Protein AF-0000000070184494 (afdb_homodimer)

InterPro domains:
  IPR000515 ABC transporter type 1, transmembrane domain MetI-like [PF00528] (103-299)
  IPR000515 ABC transporter type 1, transmembrane domain MetI-like [PS50928] (85-297)
  IPR000515 ABC transporter type 1, transmembrane domain MetI-like [cd06261] (85-291)
  IPR035906 MetI-like superfamily [G3DSA:1.10.3720.10] (65-303)
  IPR035906 MetI-like superfamily [SSF161098] (69-295)
  IPR051393 ABC transporter permease component [PTHR30193] (12-301)

Sequence (608 aa):
MATQTESQFSRYREEFSSFLTDTWIGYAFVFPAALLLAVVIGYPTLRGLYLAFFEVSLLSPNEMEFIGLQHFRALATDPIFKAALWHTVLLTALAVSFQYLLGLGLALALKEKVPGAGVFRSLSMVTWVMPIIVMVIIFRFMVQNGFGPVNIVLDSLGMETTYWFGEPGVAFPLIVVMHVWRNVPFYAISLLAAMNSIPKEQYEAARLDGAGPLERFRYITLPQISYVSMIMIVLHVTFTFKNFDIVYLATGGGPLGNTEVLATYVYKQAFQQYALGYGASIGVVMLILMLTFTIVYVKLEEVEMATQTESQFSRYREEFSSFLTDTWIGYAFVFPAALLLAVVIGYPTLRGLYLAFFEVSLLSPNEMEFIGLQHFRALATDPIFKAALWHTVLLTALAVSFQYLLGLGLALALKEKVPGAGVFRSLSMVTWVMPIIVMVIIFRFMVQNGFGPVNIVLDSLGMETTYWFGEPGVAFPLIVVMHVWRNVPFYAISLLAAMNSIPKEQYEAARLDGAGPLERFRYITLPQISYVSMIMIVLHVTFTFKNFDIVYLATGGGPLGNTEVLATYVYKQAFQQYALGYGASIGVVMLILMLTFTIVYVKLEEVE

Radius of gyration: 27.92 Å; Cα contacts (8 Å, |Δi|>4): 779; chains: 2; bounding box: 77×86×76 Å

Organism: NCBI:txid2841257

Nearest PDB structures (foldseek):
  4jbw-assembly1_F  TM=8.687E-01  e=1.317E-11  Escherichia coli K-12
  3puz-assembly1_F  TM=8.517E-01  e=1.317E-11  Escherichia coli K-12
  2r6g-assembly1_F  TM=8.495E-01  e=1.816E-11  Escherichia coli K-12
  3puy-assembly1_F  TM=8.297E-01  e=1.735E-11  Escherichia coli K-12
  4jbw-assembly2_H  TM=8.649E-01  e=6.273E-11  Escherichia coli K-12

Foldseek 3Di:
DVVVVVVVVVVVVCVVVCCCVVVVVVCVVVVVVVVVVCCVVVVVVVVLVVLLQWFAFPVHRVDTDGNGCVLVVVLVVDPLNVLQAVLLVVLLVLLLVLLQVLLQVLLVVVLVVDPCVVVLLVVLVVLQVDDLLRLLVVLQQLLDFPHHVVNVVCVVVVHDRHSQCADQPRVSVSLSVSSSSSCNSVSNVLLNVQQVVFDPVLVVVCVVVVDDPVRCCVPPRCVSSVVSSLVSSLVSSLCSSQDDPSLCSNHLCDDVNNNNHLNSVLCCCCPVVRRSNSSSSSVVVSVVVSVVSVVVSVVVVVVD/DVVVVVVVVVVVVCVVVCCCVVVVVVCVVVVVVVVVVCCVVVVVVVVLVVLLQWFAFPVHRVDTDGNGCVLVVVLVVDPLNVLQAVLLVVLLVLLLVLLQVLLQVLLVVVLVVDPCVVVLLVVLVVLQVDDLLRLLVLLQQLLDFPGRVVLVVCVVVVHDRHSQCADQPRVSVSLSVSSSSSCNSVSNVLLNVQQVVFDPVLVVVCVVVVHDPVRCCVPPRCVSSVVSSLVSSLVSSLCSSQDDRSLCSNHLCDDVNNNNHLNSVLCCCCPVVRRSNSSSSSVVVSVVVSVVSVVVSVVVVVVD

pLDDT: mean 81.3, std 15.76, range [38.75, 97.94]

Solvent-accessible surface area (backbone atoms only — not comparable to full-atom values): 30526 Å² total; per-residue (Å²): 120,71,74,62,53,57,57,51,51,52,49,49,47,52,51,45,47,46,43,44,53,54,44,42,50,49,39,58,60,34,42,56,51,47,50,49,45,46,46,63,56,47,45,52,56,53,49,34,58,54,38,22,29,24,50,30,29,68,86,42,68,83,55,65,41,84,53,54,63,51,45,59,57,49,47,76,70,30,67,66,52,52,49,10,47,49,42,27,51,50,46,25,52,50,24,44,51,50,17,47,53,52,4,51,54,48,16,57,43,46,66,71,69,43,91,54,53,66,57,48,54,53,51,33,50,47,46,60,60,43,38,62,70,48,53,42,54,30,53,56,52,33,34,29,57,85,63,1,63,61,23,46,55,32,41,73,70,68,37,88,50,52,46,40,52,68,33,78,80,44,26,45,56,51,53,34,46,51,54,24,61,42,43,18,45,55,41,13,52,55,51,33,53,43,53,68,68,51,62,65,64,59,55,52,54,38,44,74,73,65,47,48,73,69,50,44,38,63,70,48,49,50,65,68,32,42,64,61,49,48,52,53,50,54,54,45,40,55,51,50,50,42,49,38,61,66,47,45,74,63,42,62,17,24,44,95,53,66,38,20,24,53,42,49,48,30,44,44,29,33,72,70,66,26,32,33,8,53,16,28,34,52,40,46,52,50,40,51,53,48,48,52,50,51,53,53,49,50,53,58,52,71,69,102,124,69,74,63,53,57,56,51,51,52,50,48,47,51,50,43,47,47,43,44,53,52,42,42,51,49,39,58,59,34,42,57,51,48,51,48,47,46,47,63,55,46,45,54,54,53,49,32,59,53,38,22,29,24,50,31,29,67,89,43,68,82,54,66,41,83,51,55,62,50,46,60,55,49,48,76,69,30,66,65,53,52,49,10,47,49,42,28,52,50,45,26,53,51,23,46,49,50,18,48,54,52,4,49,54,48,17,57,43,45,65,71,70,41,90,51,53,67,57,48,55,53,50,33,50,48,46,59,61,41,37,62,69,48,53,42,52,30,52,57,52,33,34,27,57,85,64,2,62,58,22,48,54,32,41,73,68,67,37,88,51,51,45,38,53,69,33,76,80,44,28,45,56,51,53,34,45,52,54,24,63,41,42,19,45,55,40,13,52,54,50,33,54,43,54,68,68,50,63,66,64,60,55,51,54,37,45,72,72,65,48,49,70,68,51,44,38,63,71,50,49,50,64,68,31,42,64,62,48,49,51,52,48,52,52,44,39,56,50,50,50,41,48,38,62,66,45,46,72,64,43,63,18,25,42,96,51,67,38,22,24,52,41,50,49,30,45,44,30,31,73,70,64,25,32,33,9,53,18,28,31,52,38,46,52,52,38,50,54,48,49,52,51,50,51,53,50,50,53,57,48,70,70,98

Structure (mmCIF, N/CA/C/O backbone):
data_AF-0000000070184494-model_v1
#
loop_
_entity.id
_entity.type
_entity.pdbx_description
1 polymer 'ABC-type sugar transport system, permease component'
#
loop_
_atom_site.group_PDB
_atom_site.id
_atom_site.type_symbol
_atom_site.label_atom_id
_atom_site.label_alt_id
_atom_site.label_comp_id
_atom_site.label_asym_id
_atom_site.label_entity_id
_atom_site.label_seq_id
_atom_site.pdbx_PDB_ins_code
_atom_site.Cartn_x
_atom_site.Cartn_y
_atom_site.Cartn_z
_atom_site.occupancy
_atom_site.B_iso_or_equiv
_atom_site.auth_seq_id
_atom_site.auth_comp_id
_atom_site.auth_asym_id
_atom_site.auth_atom_id
_atom_site.pdbx_PDB_model_num
ATOM 1 N N . MET A 1 1 ? -35.156 40.188 42.156 1 40.22 1 MET A N 1
ATOM 2 C CA . MET A 1 1 ? -33.906 39.594 41.781 1 40.22 1 MET A CA 1
ATOM 3 C C . MET A 1 1 ? -34.031 38.062 41.719 1 40.22 1 MET A C 1
ATOM 5 O O . MET A 1 1 ? -33.219 37.375 41.094 1 40.22 1 MET A O 1
ATOM 9 N N . ALA A 1 2 ? -34.938 37.438 42.5 1 54.88 2 ALA A N 1
ATOM 10 C CA . ALA A 1 2 ? -35.156 36 42.594 1 54.88 2 ALA A CA 1
ATOM 11 C C . ALA A 1 2 ? -35.906 35.469 41.375 1 54.88 2 ALA A C 1
ATOM 13 O O . ALA A 1 2 ? -35.688 34.312 40.969 1 54.88 2 ALA A O 1
ATOM 14 N N . THR A 1 3 ? -36.75 36.25 40.781 1 54.03 3 THR A N 1
ATOM 15 C CA . THR A 1 3 ? -37.594 35.781 39.656 1 54.03 3 THR A CA 1
ATOM 16 C C . THR A 1 3 ? -36.75 35.656 38.375 1 54.03 3 THR A C 1
ATOM 18 O O . THR A 1 3 ? -37.125 34.906 37.469 1 54.03 3 THR A O 1
ATOM 21 N N . GLN A 1 4 ? -35.594 36.406 38.25 1 52.88 4 GLN A N 1
ATOM 22 C CA . GLN A 1 4 ? -34.75 36.312 37.062 1 52.88 4 GLN A CA 1
ATOM 23 C C . GLN A 1 4 ? -33.875 35.062 37.094 1 52.88 4 GLN A C 1
ATOM 25 O O . GLN A 1 4 ? -33.469 34.562 36.031 1 52.88 4 GLN A O 1
ATOM 30 N N . THR A 1 5 ? -33.656 34.5 38.25 1 54.78 5 THR A N 1
ATOM 31 C CA . THR A 1 5 ? -32.781 33.312 38.375 1 54.78 5 THR A CA 1
ATOM 32 C C . THR A 1 5 ? -33.5 32.062 37.906 1 54.78 5 THR A C 1
ATOM 34 O O . THR A 1 5 ? -32.875 31.188 37.281 1 54.78 5 THR A O 1
ATOM 37 N N . GLU A 1 6 ? -34.844 31.984 38.188 1 55.19 6 GLU A N 1
ATOM 38 C CA . GLU A 1 6 ? -35.531 30.766 37.781 1 55.19 6 GLU A CA 1
ATOM 39 C C . GLU A 1 6 ? -35.625 30.672 36.25 1 55.19 6 GLU A C 1
ATOM 41 O O . GLU A 1 6 ? -35.562 29.562 35.719 1 55.19 6 GLU A O 1
ATOM 46 N N . SER A 1 7 ? -35.719 31.859 35.562 1 57.09 7 SER A N 1
ATOM 47 C CA . SER A 1 7 ? -35.875 31.844 34.125 1 57.09 7 SER A CA 1
ATOM 48 C C . SER A 1 7 ? -34.562 31.469 33.438 1 57.09 7 SER A C 1
ATOM 50 O O . SER A 1 7 ? -34.562 30.812 32.375 1 57.09 7 SER A O 1
ATOM 52 N N . GLN A 1 8 ? -33.438 31.734 34.094 1 53.62 8 GLN A N 1
ATOM 53 C CA . GLN A 1 8 ? -32.188 31.391 33.469 1 53.62 8 GLN A CA 1
ATOM 54 C C . GLN A 1 8 ? -31.891 29.891 33.594 1 53.62 8 GLN A C 1
ATOM 56 O O . GLN A 1 8 ? -31.375 29.281 32.656 1 53.62 8 GLN A O 1
ATOM 61 N N . PHE A 1 9 ? -32.344 29.297 34.75 1 52.34 9 PHE A N 1
ATOM 62 C CA . PHE A 1 9 ? -32.094 27.875 34.938 1 52.34 9 PHE A CA 1
ATOM 63 C C . PHE A 1 9 ? -33 27.062 34 1 52.34 9 PHE A C 1
ATOM 65 O O . PHE A 1 9 ? -32.562 26.016 33.469 1 52.34 9 PHE A O 1
ATOM 72 N N . SER A 1 10 ? -34.25 27.531 33.781 1 55.38 10 SER A N 1
ATOM 73 C CA . SER A 1 10 ? -35.125 26.812 32.844 1 55.38 10 SER A CA 1
ATOM 74 C C . SER A 1 10 ? -34.594 26.922 31.406 1 55.38 10 SER A C 1
ATOM 76 O O . SER A 1 10 ? -34.688 25.969 30.625 1 55.38 10 SER A O 1
ATOM 78 N N . ARG A 1 11 ? -33.938 28.078 31.031 1 54.72 11 ARG A N 1
ATOM 79 C CA . ARG A 1 11 ? -33.344 28.203 29.719 1 54.72 11 ARG A CA 1
ATOM 80 C C . ARG A 1 11 ? -32.125 27.297 29.594 1 54.72 11 ARG A C 1
ATOM 82 O O . ARG A 1 11 ? -31.906 26.641 28.562 1 54.72 11 ARG A O 1
ATOM 89 N N . TYR A 1 12 ? -31.344 27.125 30.688 1 52.62 12 TYR A N 1
ATOM 90 C CA . TYR A 1 12 ? -30.203 26.219 30.641 1 52.62 12 TYR A CA 1
ATOM 91 C C . TYR A 1 12 ? -30.656 24.766 30.578 1 52.62 12 TYR A C 1
ATOM 93 O O . TYR A 1 12 ? -30.047 23.953 29.875 1 52.62 12 TYR A O 1
ATOM 101 N N . ARG A 1 13 ? -31.766 24.406 31.297 1 51.47 13 ARG A N 1
ATOM 102 C CA . ARG A 1 13 ? -32.281 23.047 31.219 1 51.47 13 ARG A CA 1
ATOM 103 C C . ARG A 1 13 ? -32.844 22.766 29.828 1 51.47 13 ARG A C 1
ATOM 105 O O . ARG A 1 13 ? -32.656 21.672 29.281 1 51.47 13 ARG A O 1
ATOM 112 N N . GLU A 1 14 ? -33.656 23.672 29.266 1 54.47 14 GLU A N 1
ATOM 113 C CA . GLU A 1 14 ? -34.156 23.438 27.906 1 54.47 14 GLU A CA 1
ATOM 114 C C . GLU A 1 14 ? -33.031 23.438 26.891 1 54.47 14 GLU A C 1
ATOM 116 O O . GLU A 1 14 ? -33.062 22.656 25.938 1 54.47 14 GLU A O 1
ATOM 121 N N . GLU A 1 15 ? -32 24.297 27.094 1 49.75 15 GLU A N 1
ATOM 122 C CA . GLU A 1 15 ? -30.828 24.25 26.219 1 49.75 15 GLU A CA 1
ATOM 123 C C . GLU A 1 15 ? -30.047 22.953 26.422 1 49.75 15 GLU A C 1
ATOM 125 O O . GLU A 1 15 ? -29.578 22.359 25.453 1 49.75 15 GLU A O 1
ATOM 130 N N . PHE A 1 16 ? -30.016 22.562 27.703 1 46.38 16 PHE A N 1
ATOM 131 C CA . PHE A 1 16 ? -29.344 21.297 27.969 1 46.38 16 PHE A CA 1
ATOM 132 C C . PHE A 1 16 ? -30.188 20.125 27.469 1 46.38 16 PHE A C 1
ATOM 134 O O . PHE A 1 16 ? -29.656 19.188 26.875 1 46.38 16 PHE A O 1
ATOM 141 N N . SER A 1 17 ? -31.453 20.094 27.766 1 49.16 17 SER A N 1
ATOM 142 C CA . SER A 1 17 ? -32.312 19.031 27.234 1 49.16 17 SER A CA 1
ATOM 143 C C . SER A 1 17 ? -32.375 19.078 25.719 1 49.16 17 SER A C 1
ATOM 145 O O . SER A 1 17 ? -32.375 18.031 25.047 1 49.16 17 SER A O 1
ATOM 147 N N . SER A 1 18 ? -32.469 20.266 25.125 1 49.16 18 SER A N 1
ATOM 148 C CA . SER A 1 18 ? -32.375 20.344 23.656 1 49.16 18 SER A CA 1
ATOM 149 C C . SER A 1 18 ? -31 19.938 23.156 1 49.16 18 SER A C 1
ATOM 151 O O . SER A 1 18 ? -30.891 19.312 22.094 1 49.16 18 SER A O 1
ATOM 153 N N . PHE A 1 19 ? -30.016 20.312 23.938 1 43.75 19 PHE A N 1
ATOM 154 C CA . PHE A 1 19 ? -28.672 19.812 23.609 1 43.75 19 PHE A CA 1
ATOM 155 C C . PHE A 1 19 ? -28.609 18.297 23.766 1 43.75 19 PHE A C 1
ATOM 157 O O . PHE A 1 19 ? -28.016 17.609 22.938 1 43.75 19 PHE A O 1
ATOM 164 N N . LEU A 1 20 ? -29.094 17.797 24.859 1 43.75 20 LEU A N 1
ATOM 165 C CA . LEU A 1 20 ? -29.141 16.344 25.062 1 43.75 20 LEU A CA 1
ATOM 166 C C . LEU A 1 20 ? -30.078 15.695 24.047 1 43.75 20 LEU A C 1
ATOM 168 O O . LEU A 1 20 ? -29.781 14.609 23.547 1 43.75 20 LEU A O 1
ATOM 172 N N . THR A 1 21 ? -31.297 16.078 23.938 1 46.22 21 THR A N 1
ATOM 173 C CA . THR A 1 21 ? -32.188 15.562 22.906 1 46.22 21 THR A CA 1
ATOM 174 C C . THR A 1 21 ? -31.609 15.805 21.516 1 46.22 21 THR A C 1
ATOM 176 O O . THR A 1 21 ? -31.75 14.969 20.625 1 46.22 21 THR A O 1
ATOM 179 N N . ASP A 1 22 ? -31.172 16.906 21.203 1 45.16 22 ASP A N 1
ATOM 180 C CA . ASP A 1 22 ? -30.438 17.141 19.953 1 45.16 22 ASP A CA 1
ATOM 181 C C . ASP A 1 22 ? -29.156 16.328 19.891 1 45.16 22 ASP A C 1
ATOM 183 O O . ASP A 1 22 ? -28.781 15.828 18.828 1 45.16 22 ASP A O 1
ATOM 187 N N . THR A 1 23 ? -28.422 16.25 20.938 1 44.12 23 THR A N 1
ATOM 188 C CA . THR A 1 23 ? -27.203 15.461 21.031 1 44.12 23 THR A CA 1
ATOM 189 C C . THR A 1 23 ? -27.516 13.969 21.078 1 44.12 23 THR A C 1
ATOM 191 O O . THR A 1 23 ? -26.828 13.156 20.469 1 44.12 23 THR A O 1
ATOM 194 N N . TRP A 1 24 ? -28.438 13.531 21.906 1 43.12 24 TRP A N 1
ATOM 195 C CA . TRP A 1 24 ? -28.812 12.125 21.969 1 43.12 24 TRP A CA 1
ATOM 196 C C . TRP A 1 24 ? -29.391 11.656 20.641 1 43.12 24 TRP A C 1
ATOM 198 O O . TRP A 1 24 ? -29.219 10.5 20.25 1 43.12 24 TRP A O 1
ATOM 208 N N . ILE A 1 25 ? -30.281 12.391 20.047 1 46.28 25 ILE A N 1
ATOM 209 C CA . ILE A 1 25 ? -30.75 12.039 18.719 1 46.28 25 ILE A CA 1
ATOM 210 C C . ILE A 1 25 ? -29.562 11.938 17.766 1 46.28 25 ILE A C 1
ATOM 212 O O . ILE A 1 25 ? -29.5 11.031 16.938 1 46.28 25 ILE A O 1
ATOM 216 N N . GLY A 1 26 ? -28.688 12.859 17.891 1 47.81 26 GLY A N 1
ATOM 217 C CA . GLY A 1 26 ? -27.438 12.734 17.156 1 47.81 26 GLY A CA 1
ATOM 218 C C . GLY A 1 26 ? -26.656 11.484 17.516 1 47.81 26 GLY A C 1
ATOM 219 O O . GLY A 1 26 ? -26.156 10.781 16.641 1 47.81 26 GLY A O 1
ATOM 220 N N . TYR A 1 27 ? -26.656 11.242 18.859 1 50.47 27 TYR A N 1
ATOM 221 C CA . TYR A 1 27 ? -26.031 10.016 19.312 1 50.47 27 TYR A CA 1
ATOM 222 C C . TYR A 1 27 ? -26.828 8.789 18.875 1 50.47 27 TYR A C 1
ATOM 224 O O . TYR A 1 27 ? -26.25 7.754 18.531 1 50.47 27 TYR A O 1
ATOM 232 N N . ALA A 1 28 ? -28.094 8.852 19.047 1 52.31 28 ALA A N 1
ATOM 233 C CA . ALA A 1 28 ? -28.938 7.727 18.672 1 52.31 28 ALA A CA 1
ATOM 234 C C . ALA A 1 28 ? -28.781 7.395 17.188 1 52.31 28 ALA A C 1
ATOM 236 O O . ALA A 1 28 ? -28.875 6.23 16.797 1 52.31 28 ALA A O 1
ATOM 237 N N . PHE A 1 29 ? -28.688 8.398 16.391 1 51.44 29 PHE A N 1
ATOM 238 C CA . PHE A 1 29 ? -28.5 8.141 14.961 1 51.44 29 PHE A CA 1
ATOM 239 C C . PHE A 1 29 ? -27.078 7.707 14.664 1 51.44 29 PHE A C 1
ATOM 241 O O . PHE A 1 29 ? -26.844 6.855 13.805 1 51.44 29 PHE A O 1
ATOM 248 N N . VAL A 1 30 ? -26.219 8.297 15.477 1 55.16 30 VAL A N 1
ATOM 249 C CA . VAL A 1 30 ? -24.812 8.031 15.156 1 55.16 30 VAL A CA 1
ATOM 250 C C . VAL A 1 30 ? -24.375 6.719 15.797 1 55.16 30 VAL A C 1
ATOM 252 O O . VAL A 1 30 ? -23.594 5.965 15.211 1 55.16 30 VAL A O 1
ATOM 255 N N . PHE A 1 31 ? -25.047 6.324 16.969 1 58.84 31 PHE A N 1
ATOM 256 C CA . PHE A 1 31 ? -24.609 5.148 17.719 1 58.84 31 PHE A CA 1
ATOM 257 C C . PHE A 1 31 ? -24.875 3.877 16.922 1 58.84 31 PHE A C 1
ATOM 259 O O . PHE A 1 31 ? -23.984 3.027 16.781 1 58.84 31 PHE A O 1
ATOM 266 N N . PRO A 1 32 ? -26.078 3.725 16.422 1 58.03 32 PRO A N 1
ATOM 267 C CA . PRO A 1 32 ? -26.281 2.5 15.641 1 58.03 32 PRO A CA 1
ATOM 268 C C . PRO A 1 32 ? -25.328 2.379 14.469 1 58.03 32 PRO A C 1
ATOM 270 O O . PRO A 1 32 ? -24.844 1.282 14.164 1 58.03 32 PRO A O 1
ATOM 273 N N . ALA A 1 33 ? -25.125 3.553 13.953 1 57.5 33 ALA A N 1
ATOM 274 C CA . ALA A 1 33 ? -24.203 3.525 12.812 1 57.5 33 ALA A CA 1
ATOM 275 C C . ALA A 1 33 ? -22.781 3.199 13.258 1 57.5 33 ALA A C 1
ATOM 277 O O . ALA A 1 33 ? -22.078 2.41 12.617 1 57.5 33 ALA A O 1
ATOM 278 N N . ALA A 1 34 ? -22.5 3.805 14.367 1 61.5 34 ALA A N 1
ATOM 279 C CA . ALA A 1 34 ? -21.172 3.543 14.898 1 61.5 34 ALA A CA 1
ATOM 280 C C . ALA A 1 34 ? -21.016 2.09 15.336 1 61.5 34 ALA A C 1
ATOM 282 O O . ALA A 1 34 ? -19.984 1.466 15.102 1 61.5 34 ALA A O 1
ATOM 283 N N . LEU A 1 35 ? -21.984 1.584 16.016 1 63.94 35 LEU A N 1
ATOM 284 C CA . LEU A 1 35 ? -21.969 0.189 16.438 1 63.94 35 LEU A CA 1
ATOM 285 C C . LEU A 1 35 ? -21.906 -0.749 15.234 1 63.94 35 LEU A C 1
ATOM 287 O O . LEU A 1 35 ? -21.172 -1.733 15.242 1 63.94 35 LEU A O 1
ATOM 291 N N . LEU A 1 36 ? -22.672 -0.418 14.273 1 61.44 36 LEU A N 1
ATOM 292 C CA . LEU A 1 36 ? -22.688 -1.239 13.07 1 61.44 36 LEU A CA 1
ATOM 293 C C . LEU A 1 36 ? -21.312 -1.232 12.398 1 61.44 36 LEU A C 1
ATOM 295 O O . LEU A 1 36 ? -20.812 -2.281 11.984 1 61.44 36 LEU A O 1
ATOM 299 N N . LEU A 1 37 ? -20.875 -0.064 12.508 1 61.53 37 LEU A N 1
ATOM 300 C CA . LEU A 1 37 ? -19.578 0.04 11.867 1 61.53 37 LEU A CA 1
ATOM 301 C C . LEU A 1 37 ? -18.516 -0.693 12.672 1 61.53 37 LEU A C 1
ATOM 303 O O . LEU A 1 37 ? -17.641 -1.36 12.109 1 61.53 37 LEU A O 1
ATOM 307 N N . ALA A 1 38 ? -18.656 -0.549 14.008 1 65.12 38 ALA A N 1
ATOM 308 C CA . ALA A 1 38 ? -17.719 -1.247 14.891 1 65.12 38 ALA A CA 1
ATOM 309 C C . ALA A 1 38 ? -17.828 -2.76 14.703 1 65.12 38 ALA A C 1
ATOM 311 O O . ALA A 1 38 ? -16.812 -3.459 14.695 1 65.12 38 ALA A O 1
ATOM 312 N N . VAL A 1 39 ? -19.016 -3.15 14.562 1 66.38 39 VAL A N 1
ATOM 313 C CA . VAL A 1 39 ? -19.234 -4.582 14.398 1 66.38 39 VAL A CA 1
ATOM 314 C C . VAL A 1 39 ? -18.719 -5.031 13.031 1 66.38 39 VAL A C 1
ATOM 316 O O . VAL A 1 39 ? -18.031 -6.055 12.922 1 66.38 39 VAL A O 1
ATOM 319 N N . VAL A 1 40 ? -18.969 -4.176 12.141 1 65.19 40 VAL A N 1
ATOM 320 C CA . VAL A 1 40 ? -18.578 -4.531 10.781 1 65.19 40 VAL A CA 1
ATOM 321 C C . VAL A 1 40 ? -17.047 -4.512 10.664 1 65.19 40 VAL A C 1
ATOM 323 O O . VAL A 1 40 ? -16.469 -5.344 9.961 1 65.19 40 VAL A O 1
ATOM 326 N N . ILE A 1 41 ? -16.5 -3.664 11.414 1 66.56 41 ILE A N 1
ATOM 327 C CA . ILE A 1 41 ? -15.047 -3.547 11.367 1 66.56 41 ILE A CA 1
ATOM 328 C C . ILE A 1 41 ? -14.422 -4.574 12.305 1 66.56 41 ILE A C 1
ATOM 330 O O . ILE A 1 41 ? -13.477 -5.273 11.93 1 66.56 41 ILE A O 1
ATOM 334 N N . GLY A 1 42 ? -14.992 -4.746 13.508 1 73.94 42 GLY A N 1
ATOM 335 C CA . GLY A 1 42 ? -14.422 -5.578 14.562 1 73.94 42 GLY A CA 1
ATOM 336 C C . GLY A 1 42 ? -14.656 -7.062 14.336 1 73.94 42 GLY A C 1
ATOM 337 O O . GLY A 1 42 ? -13.781 -7.879 14.617 1 73.94 42 GLY A O 1
ATOM 338 N N . TYR A 1 43 ? -15.664 -7.359 13.719 1 75.88 43 TYR A N 1
ATOM 339 C CA . TYR A 1 43 ? -16.078 -8.758 13.617 1 75.88 43 TYR A CA 1
ATOM 340 C C . TYR A 1 43 ? -15.117 -9.547 12.734 1 75.88 43 TYR A C 1
ATOM 342 O O . TYR A 1 43 ? -14.609 -10.594 13.141 1 75.88 43 TYR A O 1
ATOM 350 N N . PRO A 1 44 ? -14.828 -9.062 11.562 1 75 44 PRO A N 1
ATOM 351 C CA . PRO A 1 44 ? -13.883 -9.828 10.742 1 75 44 PRO A CA 1
ATOM 352 C C . PRO A 1 44 ? -12.523 -10.008 11.422 1 75 44 PRO A C 1
ATOM 354 O O . PRO A 1 44 ? -11.914 -11.07 11.312 1 75 44 PRO A O 1
ATOM 357 N N . THR A 1 45 ? -12.172 -8.992 12.109 1 76.25 45 THR A N 1
ATOM 358 C CA . THR A 1 45 ? -10.883 -9.055 12.781 1 76.25 45 THR A CA 1
ATOM 359 C C . THR A 1 45 ? -10.883 -10.133 13.859 1 76.25 45 THR A C 1
ATOM 361 O O . THR A 1 45 ? -9.961 -10.945 13.938 1 76.25 45 THR A O 1
ATOM 364 N N . LEU A 1 46 ? -11.906 -10.141 14.648 1 78.06 46 LEU A N 1
ATOM 365 C CA . LEU A 1 46 ? -12.008 -11.109 15.742 1 78.06 46 LEU A CA 1
ATOM 366 C C . LEU A 1 46 ? -12.156 -12.523 15.195 1 78.06 46 LEU A C 1
ATOM 368 O O . LEU A 1 46 ? -11.633 -13.477 15.789 1 78.06 46 LEU A O 1
ATOM 372 N N . ARG A 1 47 ? -12.773 -12.633 14.109 1 76.62 47 ARG A N 1
ATOM 373 C CA . ARG A 1 47 ? -12.945 -13.945 13.492 1 76.62 47 ARG A CA 1
ATOM 374 C C . ARG A 1 47 ? -11.617 -14.477 12.961 1 76.62 47 ARG A C 1
ATOM 376 O O . ARG A 1 47 ? -11.359 -15.68 13.008 1 76.62 47 ARG A O 1
ATOM 383 N N . GLY A 1 48 ? -10.922 -13.562 12.398 1 77.12 48 GLY A N 1
ATOM 384 C CA . GLY A 1 48 ? -9.602 -13.961 11.953 1 77.12 48 GLY A CA 1
ATOM 385 C C . GLY A 1 48 ? -8.727 -14.477 13.086 1 77.12 48 GLY A C 1
ATOM 386 O O . GLY A 1 48 ? -8.039 -15.492 12.938 1 77.12 48 GLY A O 1
ATOM 387 N N . LEU A 1 49 ? -8.797 -13.828 14.219 1 83.06 49 LEU A N 1
ATOM 388 C CA . LEU A 1 49 ? -8.07 -14.273 15.406 1 83.06 49 LEU A CA 1
ATOM 389 C C . LEU A 1 49 ? -8.586 -15.625 15.883 1 83.06 49 LEU A C 1
ATOM 391 O O . LEU A 1 49 ? -7.801 -16.469 16.312 1 83.06 49 LEU A O 1
ATOM 395 N N . TYR A 1 50 ? -9.852 -15.75 15.711 1 85.62 50 TYR A N 1
ATOM 396 C CA . TYR A 1 50 ? -10.523 -16.969 16.125 1 85.62 50 TYR A CA 1
ATOM 397 C C . TYR A 1 50 ? -10.039 -18.172 15.312 1 85.62 50 TYR A C 1
ATOM 399 O O . TYR A 1 50 ? -9.812 -19.25 15.867 1 85.62 50 TYR A O 1
ATOM 407 N N . LEU A 1 51 ? -9.758 -18.031 14.086 1 87.69 51 LEU A N 1
ATOM 408 C CA . LEU A 1 51 ? -9.352 -19.094 13.172 1 87.69 51 LEU A CA 1
ATOM 409 C C . LEU A 1 51 ? -7.988 -19.656 13.555 1 87.69 51 LEU A C 1
ATOM 411 O O . LEU A 1 51 ? -7.695 -20.828 13.297 1 87.69 51 LEU A O 1
ATOM 415 N N . ALA A 1 52 ? -7.168 -18.828 14.164 1 92.19 52 ALA A N 1
ATOM 416 C CA . ALA A 1 52 ? -5.809 -19.219 14.531 1 92.19 52 ALA A CA 1
ATOM 417 C C . ALA A 1 52 ? -5.812 -20.328 15.57 1 92.19 52 ALA A C 1
ATOM 419 O O . ALA A 1 52 ? -4.809 -21.016 15.75 1 92.19 52 ALA A O 1
ATOM 420 N N . PHE A 1 53 ? -6.93 -20.547 16.219 1 94 53 PHE A N 1
ATOM 421 C CA . PHE A 1 53 ? -7.012 -21.531 17.297 1 94 53 PHE A CA 1
ATOM 422 C C . PHE A 1 53 ? -7.719 -22.797 16.828 1 94 53 PHE A C 1
ATOM 424 O O . PHE A 1 53 ? -7.961 -23.703 17.625 1 94 53 PHE A O 1
ATOM 431 N N . PHE A 1 54 ? -8.023 -22.844 15.562 1 92.5 54 PHE A N 1
ATOM 432 C CA . PHE A 1 54 ? -8.75 -23.984 15.008 1 92.5 54 PHE A CA 1
ATOM 433 C C . PHE A 1 54 ? -7.949 -24.656 13.898 1 92.5 54 PHE A C 1
ATOM 435 O O . PHE A 1 54 ? -7.215 -23.984 13.164 1 92.5 54 PHE A O 1
ATOM 442 N N . GLU A 1 55 ? -8.055 -25.938 13.898 1 93.31 55 GLU A N 1
ATOM 443 C CA . GLU A 1 55 ? -7.645 -26.656 12.695 1 93.31 55 GLU A CA 1
ATOM 444 C C . GLU A 1 55 ? -8.75 -26.641 11.648 1 93.31 55 GLU A C 1
ATOM 446 O O . GLU A 1 55 ? -9.82 -27.219 11.852 1 93.31 55 GLU A O 1
ATOM 451 N N . VAL A 1 56 ? -8.484 -25.875 10.617 1 87.69 56 VAL A N 1
ATOM 452 C CA . VAL A 1 56 ? -9.477 -25.719 9.562 1 87.69 56 VAL A CA 1
ATOM 453 C C . VAL A 1 56 ? -8.773 -25.578 8.211 1 87.69 56 VAL A C 1
ATOM 455 O O . VAL A 1 56 ? -7.738 -24.922 8.102 1 87.69 56 VAL A O 1
ATOM 458 N N . SER A 1 57 ? -9.328 -26.344 7.281 1 85.81 57 SER A N 1
ATOM 459 C CA . SER A 1 57 ? -8.836 -26.297 5.91 1 85.81 57 SER A CA 1
ATOM 460 C C . SER A 1 57 ? -9.797 -25.547 4.996 1 85.81 57 SER A C 1
ATOM 462 O O . SER A 1 57 ? -11.016 -25.594 5.199 1 85.81 57 SER A O 1
ATOM 464 N N . LEU A 1 58 ? -9.258 -24.859 4.082 1 79.5 58 LEU A N 1
ATOM 465 C CA . LEU A 1 58 ? -10.078 -24.141 3.1 1 79.5 58 LEU A CA 1
ATOM 466 C C . LEU A 1 58 ? -10.883 -25.125 2.258 1 79.5 58 LEU A C 1
ATOM 468 O O . LEU A 1 58 ? -11.945 -24.781 1.732 1 79.5 58 LEU A O 1
ATOM 472 N N . LEU A 1 59 ? -10.375 -26.312 2.146 1 79.12 59 LEU A N 1
ATOM 473 C CA . LEU A 1 59 ? -11.031 -27.344 1.347 1 79.12 59 LEU A CA 1
ATOM 474 C C . LEU A 1 59 ? -12.18 -27.969 2.117 1 79.12 59 LEU A C 1
ATOM 476 O O . LEU A 1 59 ? -13.078 -28.562 1.521 1 79.12 59 LEU A O 1
ATOM 480 N N . SER A 1 60 ? -12.07 -27.953 3.43 1 80.81 60 SER A N 1
ATOM 481 C CA . SER A 1 60 ? -13.109 -28.5 4.301 1 80.81 60 SER A CA 1
ATOM 482 C C . SER A 1 60 ? -13.438 -27.516 5.434 1 80.81 60 SER A C 1
ATOM 484 O O . SER A 1 60 ? -13.234 -27.844 6.605 1 80.81 60 SER A O 1
ATOM 486 N N . PRO A 1 61 ? -14.086 -26.438 5.086 1 75.5 61 PRO A N 1
ATOM 487 C CA . PRO A 1 61 ? -14.312 -25.391 6.074 1 75.5 61 PRO A CA 1
ATOM 488 C C . PRO A 1 61 ? -15.297 -25.797 7.164 1 75.5 61 PRO A C 1
ATOM 490 O O . PRO A 1 61 ? -15.328 -25.188 8.242 1 75.5 61 PRO A O 1
ATOM 493 N N . ASN A 1 62 ? -15.938 -26.812 6.887 1 76.38 62 ASN A N 1
ATOM 494 C CA . ASN A 1 62 ? -16.938 -27.266 7.844 1 76.38 62 ASN A CA 1
ATOM 495 C C . ASN A 1 62 ? -16.328 -28.125 8.945 1 76.38 62 ASN A C 1
ATOM 497 O O . ASN A 1 62 ? -16.938 -28.344 9.984 1 76.38 62 ASN A O 1
ATOM 501 N N . GLU A 1 63 ? -15.172 -28.562 8.648 1 82.81 63 GLU A N 1
ATOM 502 C CA . GLU A 1 63 ? -14.484 -29.375 9.648 1 82.81 63 GLU A CA 1
ATOM 503 C C . GLU A 1 63 ? -13.516 -28.516 10.469 1 82.81 63 GLU A C 1
ATOM 505 O O . GLU A 1 63 ? -12.344 -28.391 10.117 1 82.81 63 GLU A O 1
ATOM 510 N N . MET A 1 64 ? -14.125 -27.953 11.492 1 87.5 64 MET A N 1
ATOM 511 C CA . MET A 1 64 ? -13.328 -27.094 12.367 1 87.5 64 MET A CA 1
ATOM 512 C C . MET A 1 64 ? -13.148 -27.734 13.734 1 87.5 64 MET A C 1
ATOM 514 O O . MET A 1 64 ? -14.117 -28.234 14.32 1 87.5 64 MET A O 1
ATOM 518 N N . GLU A 1 65 ? -11.875 -27.891 14.164 1 92.38 65 GLU A N 1
ATOM 519 C CA . GLU A 1 65 ? -11.555 -28.453 15.477 1 92.38 65 GLU A CA 1
ATOM 520 C C . GLU A 1 65 ? -10.727 -27.469 16.297 1 92.38 65 GLU A C 1
ATOM 522 O O . GLU A 1 65 ? -9.727 -26.938 15.82 1 92.38 65 GLU A O 1
ATOM 527 N N . PHE A 1 66 ? -11.242 -27.219 17.484 1 94.12 66 PHE A N 1
ATOM 528 C CA . PHE A 1 66 ? -10.484 -26.344 18.375 1 94.12 66 PHE A CA 1
ATOM 529 C C . PHE A 1 66 ? -9.227 -27.047 18.875 1 94.12 66 PHE A C 1
ATOM 531 O O . PHE A 1 66 ? -9.305 -28.094 19.5 1 94.12 66 PHE A O 1
ATOM 538 N N . ILE A 1 67 ? -8.078 -26.438 18.625 1 95.69 67 ILE A N 1
ATOM 539 C CA . ILE A 1 67 ? -6.82 -27.094 19 1 95.69 67 ILE A CA 1
ATOM 540 C C . ILE A 1 67 ? -6.02 -26.172 19.922 1 95.69 67 ILE A C 1
ATOM 542 O O . ILE A 1 67 ? -4.836 -26.422 20.156 1 95.69 67 ILE A O 1
ATOM 546 N N . GLY A 1 68 ? -6.637 -25.109 20.297 1 94.69 68 GLY A N 1
ATOM 547 C CA . GLY A 1 68 ? -5.984 -24.203 21.234 1 94.69 68 GLY A CA 1
ATOM 548 C C . GLY A 1 68 ? -4.742 -23.547 20.656 1 94.69 68 GLY A C 1
ATOM 549 O O . GLY A 1 68 ? -4.797 -22.922 19.594 1 94.69 68 GLY A O 1
ATOM 550 N N . LEU A 1 69 ? -3.607 -23.859 21.375 1 95.19 69 LEU A N 1
ATOM 551 C CA . LEU A 1 69 ? -2.389 -23.156 21.016 1 95.19 69 LEU A CA 1
ATOM 552 C C . LEU A 1 69 ? -1.464 -24.047 20.188 1 95.19 69 LEU A C 1
ATOM 554 O O . LEU A 1 69 ? -0.277 -23.75 20.047 1 95.19 69 LEU A O 1
ATOM 558 N N . GLN A 1 70 ? -1.955 -25.031 19.562 1 95.94 70 GLN A N 1
ATOM 559 C CA . GLN A 1 70 ? -1.144 -26 18.844 1 95.94 70 GLN A CA 1
ATOM 560 C C . GLN A 1 70 ? -0.458 -25.359 17.641 1 95.94 70 GLN A C 1
ATOM 562 O O . GLN A 1 70 ? 0.695 -25.672 17.328 1 95.94 70 GLN A O 1
ATOM 567 N N . HIS A 1 71 ? -1.188 -24.5 16.938 1 96.38 71 HIS A N 1
ATOM 568 C CA . HIS A 1 71 ? -0.581 -23.812 15.805 1 96.38 71 HIS A CA 1
ATOM 569 C C . HIS A 1 71 ? 0.612 -22.969 16.234 1 96.38 71 HIS A C 1
ATOM 571 O O . HIS A 1 71 ? 1.635 -22.938 15.547 1 96.38 71 HIS A O 1
ATOM 577 N N . PHE A 1 72 ? 0.522 -22.391 17.375 1 96.06 72 PHE A N 1
ATOM 578 C CA . PHE A 1 72 ? 1.581 -21.516 17.859 1 96.06 72 PHE A CA 1
ATOM 579 C C . PHE A 1 72 ? 2.779 -22.328 18.328 1 96.06 72 PHE A C 1
ATOM 581 O O . PHE A 1 72 ? 3.926 -21.906 18.172 1 96.06 72 PHE A O 1
ATOM 588 N N . ARG A 1 73 ? 2.506 -23.453 18.859 1 95.94 73 ARG A N 1
ATOM 589 C CA . ARG A 1 73 ? 3.59 -24.359 19.203 1 95.94 73 ARG A CA 1
ATOM 590 C C . ARG A 1 73 ? 4.309 -24.859 17.953 1 95.94 73 ARG A C 1
ATOM 592 O O . ARG A 1 73 ? 5.535 -24.969 17.938 1 95.94 73 ARG A O 1
ATOM 599 N N . ALA A 1 74 ? 3.553 -25.141 16.953 1 96.12 74 ALA A N 1
ATOM 600 C CA . ALA A 1 74 ? 4.117 -25.594 15.688 1 96.12 74 ALA A CA 1
ATOM 601 C C . ALA A 1 74 ? 4.965 -24.5 15.047 1 96.12 74 ALA A C 1
ATOM 603 O O . ALA A 1 74 ? 6.008 -24.781 14.453 1 96.12 74 ALA A O 1
ATOM 604 N N . LEU A 1 75 ? 4.488 -23.297 15.156 1 96.44 75 LEU A N 1
ATOM 605 C CA . LEU A 1 75 ? 5.227 -22.172 14.602 1 96.44 75 LEU A CA 1
ATOM 606 C C . LEU A 1 75 ? 6.602 -22.047 15.25 1 96.44 75 LEU A C 1
ATOM 608 O O . LEU A 1 75 ? 7.586 -21.75 14.57 1 96.44 75 LEU A O 1
ATOM 612 N N . ALA A 1 76 ? 6.68 -22.312 16.562 1 95.38 76 ALA A N 1
ATOM 613 C CA . ALA A 1 76 ? 7.918 -22.156 17.328 1 95.38 76 ALA A CA 1
ATOM 614 C C . ALA A 1 76 ? 8.992 -23.109 16.828 1 95.38 76 ALA A C 1
ATOM 616 O O . ALA A 1 76 ? 10.188 -22.828 16.938 1 95.38 76 ALA A O 1
ATOM 617 N N . THR A 1 77 ? 8.617 -24.188 16.188 1 95 77 THR A N 1
ATOM 618 C CA . THR A 1 77 ? 9.578 -25.188 15.758 1 95 77 THR A CA 1
ATOM 619 C C . THR A 1 77 ? 9.648 -25.25 14.234 1 95 77 THR A C 1
ATOM 621 O O . THR A 1 77 ? 10.398 -26.047 13.672 1 95 77 THR A O 1
ATOM 624 N N . ASP A 1 78 ? 8.898 -24.469 13.547 1 96.88 78 ASP A N 1
ATOM 625 C CA . ASP A 1 78 ? 8.867 -24.453 12.086 1 96.88 78 ASP A CA 1
ATOM 626 C C . ASP A 1 78 ? 10.039 -23.656 11.523 1 96.88 78 ASP A C 1
ATOM 628 O O . ASP A 1 78 ? 10.078 -22.438 11.633 1 96.88 78 ASP A O 1
ATOM 632 N N . PRO A 1 79 ? 10.977 -24.391 10.914 1 96.44 79 PRO A N 1
ATOM 633 C CA . PRO A 1 79 ? 12.164 -23.703 10.398 1 96.44 79 PRO A CA 1
ATOM 634 C C . PRO A 1 79 ? 11.82 -22.703 9.297 1 96.44 79 PRO A C 1
ATOM 636 O O . PRO A 1 79 ? 12.5 -21.688 9.148 1 96.44 79 PRO A O 1
ATOM 639 N N . ILE A 1 80 ? 10.766 -22.969 8.57 1 96.44 80 ILE A N 1
ATOM 640 C CA . ILE A 1 80 ? 10.383 -22.062 7.492 1 96.44 80 ILE A CA 1
ATOM 641 C C . ILE A 1 80 ? 9.805 -20.781 8.078 1 96.44 80 ILE A C 1
ATOM 643 O O . ILE A 1 80 ? 10.094 -19.688 7.586 1 96.44 80 ILE A O 1
ATOM 647 N N . PHE A 1 81 ? 9.008 -20.984 9.188 1 97.5 81 PHE A N 1
ATOM 648 C CA . PHE A 1 81 ? 8.461 -19.812 9.859 1 97.5 81 PHE A CA 1
ATOM 649 C C . PHE A 1 81 ? 9.578 -18.938 10.414 1 97.5 81 PHE A C 1
ATOM 651 O O . PHE A 1 81 ? 9.555 -17.703 10.25 1 97.5 81 PHE A O 1
ATOM 658 N N . LYS A 1 82 ? 10.523 -19.516 10.984 1 97.44 82 LYS A N 1
ATOM 659 C CA . LYS A 1 82 ? 11.625 -18.781 11.586 1 97.44 82 LYS A CA 1
ATOM 660 C C . LYS A 1 82 ? 12.438 -18.047 10.523 1 97.44 82 LYS A C 1
ATOM 662 O O . LYS A 1 82 ? 12.828 -16.891 10.727 1 97.44 82 LYS A O 1
ATOM 667 N N . ALA A 1 83 ? 12.68 -18.719 9.422 1 96.75 83 ALA A N 1
ATOM 668 C CA . ALA A 1 83 ? 13.398 -18.094 8.312 1 96.75 83 ALA A CA 1
ATOM 669 C C . ALA A 1 83 ? 12.594 -16.922 7.734 1 96.75 83 ALA A C 1
ATOM 671 O O . ALA A 1 83 ? 13.148 -15.852 7.473 1 96.75 83 ALA A O 1
ATOM 672 N N . ALA A 1 84 ? 11.281 -17.125 7.523 1 97.81 84 ALA A N 1
ATOM 673 C CA . ALA A 1 84 ? 10.414 -16.078 6.988 1 97.81 84 ALA A CA 1
ATOM 674 C C . ALA A 1 84 ? 10.359 -14.875 7.922 1 97.81 84 ALA A C 1
ATOM 676 O O . ALA A 1 84 ? 10.352 -13.727 7.469 1 97.81 84 ALA A O 1
ATOM 677 N N . LEU A 1 85 ? 10.289 -15.172 9.234 1 97.5 85 LEU A N 1
ATOM 678 C CA . LEU A 1 85 ? 10.297 -14.102 10.234 1 97.5 85 LEU A CA 1
ATOM 679 C C . LEU A 1 85 ? 11.602 -13.305 10.164 1 97.5 85 LEU A C 1
ATOM 681 O O . LEU A 1 85 ? 11.578 -12.078 10.164 1 97.5 85 LEU A O 1
ATOM 685 N N . TRP A 1 86 ? 12.664 -13.977 10.094 1 97.06 86 TRP A N 1
ATOM 686 C CA . TRP A 1 86 ? 13.969 -13.336 10.008 1 97.06 86 TRP A CA 1
ATOM 687 C C . TRP A 1 86 ? 14.07 -12.484 8.75 1 97.06 86 TRP A C 1
ATOM 689 O O . TRP A 1 86 ? 14.523 -11.336 8.797 1 97.06 86 TRP A O 1
ATOM 699 N N . HIS A 1 87 ? 13.688 -13.055 7.609 1 97.44 87 HIS A N 1
ATOM 700 C CA . HIS A 1 87 ? 13.727 -12.32 6.355 1 97.44 87 HIS A CA 1
ATOM 701 C C . HIS A 1 87 ? 12.844 -11.078 6.422 1 97.44 87 HIS A C 1
ATOM 703 O O . HIS A 1 87 ? 13.195 -10.023 5.883 1 97.44 87 HIS A O 1
ATOM 709 N N . THR A 1 88 ? 11.68 -11.219 7.051 1 97.94 88 THR A N 1
ATOM 710 C CA . THR A 1 88 ? 10.758 -10.086 7.168 1 97.94 88 THR A CA 1
ATOM 711 C C . THR A 1 88 ? 11.383 -8.961 7.988 1 97.94 88 THR A C 1
ATOM 713 O O . THR A 1 88 ? 11.359 -7.801 7.578 1 97.94 88 THR A O 1
ATOM 716 N N . VAL A 1 89 ? 11.961 -9.344 9.117 1 97.19 89 VAL A N 1
ATOM 717 C CA . VAL A 1 89 ? 12.562 -8.359 10.008 1 97.19 89 VAL A CA 1
ATOM 718 C C . VAL A 1 89 ? 13.773 -7.719 9.328 1 97.19 89 VAL A C 1
ATOM 720 O O . VAL A 1 89 ? 13.945 -6.5 9.367 1 97.19 89 VAL A O 1
ATOM 723 N N . LEU A 1 90 ? 14.578 -8.508 8.734 1 97.5 90 LEU A N 1
ATOM 724 C CA . LEU A 1 90 ? 15.781 -8.016 8.062 1 97.5 90 LEU A CA 1
ATOM 725 C C . LEU A 1 90 ? 15.422 -7.105 6.895 1 97.5 90 LEU A C 1
ATOM 727 O O . LEU A 1 90 ? 16.016 -6.039 6.73 1 97.5 90 LEU A O 1
ATOM 731 N N . LEU A 1 91 ? 14.516 -7.551 6.082 1 97.75 91 LEU A N 1
ATOM 732 C CA . LEU A 1 91 ? 14.047 -6.746 4.957 1 97.75 91 LEU A CA 1
ATOM 733 C C . LEU A 1 91 ? 13.547 -5.387 5.434 1 97.75 91 LEU A C 1
ATOM 735 O O . LEU A 1 91 ? 13.914 -4.352 4.875 1 97.75 91 LEU A O 1
ATOM 739 N N . THR A 1 92 ? 12.719 -5.445 6.414 1 97.88 92 THR A N 1
ATOM 740 C CA . THR A 1 92 ? 12.133 -4.219 6.941 1 97.88 92 THR A CA 1
ATOM 741 C C . THR A 1 92 ? 13.211 -3.293 7.492 1 97.88 92 THR A C 1
ATOM 743 O O . THR A 1 92 ? 13.234 -2.1 7.18 1 97.88 92 THR A O 1
ATOM 746 N N . ALA A 1 93 ? 14.109 -3.836 8.273 1 97.31 93 ALA A N 1
ATOM 747 C CA . ALA A 1 93 ? 15.172 -3.039 8.883 1 97.31 93 ALA A CA 1
ATOM 748 C C . ALA A 1 93 ? 16.062 -2.41 7.82 1 97.31 93 ALA A C 1
ATOM 750 O O . ALA A 1 93 ? 16.359 -1.217 7.879 1 97.31 93 ALA A O 1
ATOM 751 N N . LEU A 1 94 ? 16.484 -3.195 6.879 1 97.19 94 LEU A N 1
ATOM 752 C CA . LEU A 1 94 ? 17.391 -2.705 5.844 1 97.19 94 LEU A CA 1
ATOM 753 C C . LEU A 1 94 ? 16.688 -1.703 4.938 1 97.19 94 LEU A C 1
ATOM 755 O O . LEU A 1 94 ? 17.203 -0.62 4.672 1 97.19 94 LEU A O 1
ATOM 759 N N . ALA A 1 95 ? 15.516 -2.08 4.441 1 97.19 95 ALA A N 1
ATOM 760 C CA . ALA A 1 95 ? 14.789 -1.222 3.51 1 97.19 95 ALA A CA 1
ATOM 761 C C . ALA A 1 95 ? 14.477 0.132 4.141 1 97.19 95 ALA A C 1
ATOM 763 O O . ALA A 1 95 ? 14.758 1.178 3.553 1 97.19 95 ALA A O 1
ATOM 764 N N . VAL A 1 96 ? 13.93 0.113 5.32 1 97 96 VAL A N 1
ATOM 765 C CA . VAL A 1 96 ? 13.5 1.348 5.969 1 97 96 VAL A CA 1
ATOM 766 C C . VAL A 1 96 ? 14.719 2.197 6.32 1 97 96 VAL A C 1
ATOM 768 O O . VAL A 1 96 ? 14.703 3.418 6.148 1 97 96 VAL A O 1
ATOM 771 N N . SER A 1 97 ? 15.797 1.568 6.816 1 97.25 97 SER A N 1
ATOM 772 C CA . SER A 1 97 ? 17.016 2.305 7.145 1 97.25 97 SER A CA 1
ATOM 773 C C . SER A 1 97 ? 17.594 2.984 5.914 1 97.25 97 SER A C 1
ATOM 775 O O . SER A 1 97 ? 17.938 4.172 5.953 1 97.25 97 SER A O 1
ATOM 777 N N . PHE A 1 98 ? 17.703 2.246 4.852 1 94.5 98 PHE A N 1
ATOM 778 C CA . PHE A 1 98 ? 18.266 2.812 3.631 1 94.5 98 PHE A CA 1
ATOM 779 C C . PHE A 1 98 ? 17.359 3.885 3.059 1 94.5 98 PHE A C 1
ATOM 781 O O . PHE A 1 98 ? 17.828 4.898 2.537 1 94.5 98 PHE A O 1
ATOM 788 N N . GLN A 1 99 ? 16.062 3.658 3.07 1 94.19 99 GLN A N 1
ATOM 789 C CA . GLN A 1 99 ? 15.117 4.66 2.6 1 94.19 99 GLN A CA 1
ATOM 790 C C . GLN A 1 99 ? 15.266 5.965 3.377 1 94.19 99 GLN A C 1
ATOM 792 O O . GLN A 1 99 ? 15.273 7.047 2.787 1 94.19 99 GLN A O 1
ATOM 797 N N . TYR A 1 100 ? 15.359 5.797 4.672 1 95.12 100 TYR A N 1
ATOM 798 C CA . TYR A 1 100 ? 15.469 6.988 5.508 1 95.12 100 TYR A CA 1
ATOM 799 C C . TYR A 1 100 ? 16.781 7.719 5.242 1 95.12 100 TYR A C 1
ATOM 801 O O . TYR A 1 100 ? 16.781 8.938 5.039 1 95.12 100 TYR A O 1
ATOM 809 N N . LEU A 1 101 ? 17.891 6.98 5.246 1 94.06 101 LEU A N 1
ATOM 810 C CA . LEU A 1 101 ? 19.203 7.582 5.09 1 94.06 101 LEU A CA 1
ATOM 811 C C . LEU A 1 101 ? 19.344 8.227 3.717 1 94.06 101 LEU A C 1
ATOM 813 O O . LEU A 1 101 ? 19.828 9.359 3.605 1 94.06 101 LEU A O 1
ATOM 817 N N . LEU A 1 102 ? 18.953 7.547 2.717 1 88.19 102 LEU A N 1
ATOM 818 C CA . LEU A 1 102 ? 19.047 8.094 1.369 1 88.19 102 LEU A CA 1
ATOM 819 C C . LEU A 1 102 ? 18.047 9.234 1.169 1 88.19 102 LEU A C 1
ATOM 821 O O . LEU A 1 102 ? 18.344 10.219 0.489 1 88.19 102 LEU A O 1
ATOM 825 N N . GLY A 1 103 ? 16.828 9.031 1.715 1 89.75 103 GLY A N 1
ATOM 826 C CA . GLY A 1 103 ? 15.867 10.109 1.667 1 89.75 103 GLY A CA 1
ATOM 827 C C . GLY A 1 103 ? 16.344 11.375 2.363 1 89.75 103 GLY A C 1
ATOM 828 O O . GLY A 1 103 ? 16.156 12.477 1.851 1 89.75 103 GLY A O 1
ATOM 829 N N . LEU A 1 104 ? 16.922 11.18 3.518 1 91.38 104 LEU A N 1
ATOM 830 C CA . LEU A 1 104 ? 17.469 12.297 4.266 1 91.38 104 LEU A CA 1
ATOM 831 C C . LEU A 1 104 ? 18.594 12.969 3.479 1 91.38 104 LEU A C 1
ATOM 833 O O . LEU A 1 104 ? 18.656 14.203 3.4 1 91.38 104 LEU A O 1
ATOM 837 N N . GLY A 1 105 ? 19.5 12.164 2.975 1 86.19 105 GLY A N 1
ATOM 838 C CA . GLY A 1 105 ? 20.562 12.711 2.143 1 86.19 105 GLY A CA 1
ATOM 839 C C . GLY A 1 105 ? 20.047 13.516 0.964 1 86.19 105 GLY A C 1
ATOM 840 O O . GLY A 1 105 ? 20.547 14.602 0.676 1 86.19 105 GLY A O 1
ATOM 841 N N . LEU A 1 106 ? 19.047 13.023 0.37 1 83.69 106 LEU A N 1
ATOM 842 C CA . LEU A 1 106 ? 18.469 13.703 -0.782 1 83.69 106 LEU A CA 1
ATOM 843 C C . LEU A 1 106 ? 17.766 14.984 -0.355 1 83.69 106 LEU A C 1
ATOM 845 O O . LEU A 1 106 ? 17.844 16 -1.053 1 83.69 106 LEU A O 1
ATOM 849 N N . ALA A 1 107 ? 17.062 14.883 0.693 1 87.31 107 ALA A N 1
ATOM 850 C CA . ALA A 1 107 ? 16.391 16.078 1.211 1 87.31 107 ALA A CA 1
ATOM 851 C C . ALA A 1 107 ? 17.391 17.188 1.513 1 87.31 107 ALA A C 1
ATOM 853 O O . ALA A 1 107 ? 17.156 18.344 1.187 1 87.31 107 ALA A O 1
ATOM 854 N N . LEU A 1 108 ? 18.469 16.859 2.107 1 85 108 LEU A N 1
ATOM 855 C CA . LEU A 1 108 ? 19.516 17.828 2.451 1 85 108 LEU A CA 1
ATOM 856 C C . LEU A 1 108 ? 20.125 18.438 1.195 1 85 108 LEU A C 1
ATOM 858 O O . LEU A 1 108 ? 20.406 19.641 1.155 1 85 108 LEU A O 1
ATOM 862 N N . ALA A 1 109 ? 20.297 17.609 0.225 1 79.56 109 ALA A N 1
ATOM 863 C CA . ALA A 1 109 ? 20.844 18.109 -1.035 1 79.56 109 ALA A CA 1
ATOM 864 C C . ALA A 1 109 ? 19.891 19.062 -1.721 1 79.56 109 ALA A C 1
ATOM 866 O O . ALA A 1 109 ? 20.312 20.078 -2.301 1 79.56 109 ALA A O 1
ATOM 867 N N . LEU A 1 110 ? 18.672 18.812 -1.672 1 79.25 110 LEU A N 1
ATOM 868 C CA . LEU A 1 110 ? 17.656 19.625 -2.338 1 79.25 110 LEU A CA 1
ATOM 869 C C . LEU A 1 110 ? 17.438 20.922 -1.589 1 79.25 110 LEU A C 1
ATOM 871 O O . LEU A 1 110 ? 17.047 21.938 -2.188 1 79.25 110 LEU A O 1
ATOM 875 N N . LYS A 1 111 ? 17.578 20.828 -0.346 1 80.12 111 LYS A N 1
ATOM 876 C CA . LYS A 1 111 ? 17.406 22.031 0.47 1 80.12 111 LYS A CA 1
ATOM 877 C C . LYS A 1 111 ? 18.391 23.109 0.066 1 80.12 111 LYS A C 1
ATOM 879 O O . LYS A 1 111 ? 18.094 24.312 0.157 1 80.12 111 LYS A O 1
ATOM 884 N N . GLU A 1 112 ? 19.547 22.766 -0.271 1 71.19 112 GLU A N 1
ATOM 885 C CA . GLU A 1 112 ? 20.594 23.719 -0.635 1 71.19 112 GLU A CA 1
ATOM 886 C C . GLU A 1 112 ? 20.328 24.328 -2.012 1 71.19 112 GLU A C 1
ATOM 888 O O . GLU A 1 112 ? 21.234 24.891 -2.625 1 71.19 112 GLU A O 1
ATOM 893 N N . LYS A 1 113 ? 18.953 24.516 -2.416 1 63.5 113 LYS A N 1
ATOM 894 C CA . LYS A 1 113 ? 18.484 25.188 -3.627 1 63.5 113 LYS A CA 1
ATOM 895 C C . LYS A 1 113 ? 19.172 24.625 -4.867 1 63.5 113 LYS A C 1
ATOM 897 O O . LYS A 1 113 ? 19.609 25.375 -5.738 1 63.5 113 LYS A O 1
ATOM 902 N N . VAL A 1 114 ? 19.469 23.359 -4.852 1 58.91 114 VAL A N 1
ATOM 903 C CA . VAL A 1 114 ? 20.125 22.766 -6.008 1 58.91 114 VAL A CA 1
ATOM 904 C C . VAL A 1 114 ? 19.203 22.797 -7.219 1 58.91 114 VAL A C 1
ATOM 906 O O . VAL A 1 114 ? 17.984 22.672 -7.074 1 58.91 114 VAL A O 1
ATOM 909 N N . PRO A 1 115 ? 19.688 23.328 -8.344 1 60.19 115 PRO A N 1
ATOM 910 C CA . PRO A 1 115 ? 18.969 23.234 -9.609 1 60.19 115 PRO A CA 1
ATOM 911 C C . PRO A 1 115 ? 18.5 21.812 -9.922 1 60.19 115 PRO A C 1
ATOM 913 O O . PRO A 1 115 ? 19.234 20.844 -9.664 1 60.19 115 PRO A O 1
ATOM 916 N N . GLY A 1 116 ? 17.109 21.484 -9.992 1 62.31 116 GLY A N 1
ATOM 917 C CA . GLY A 1 116 ? 16.609 20.156 -10.336 1 62.31 116 GLY A CA 1
ATOM 918 C C . GLY A 1 116 ? 15.555 19.656 -9.367 1 62.31 116 GLY A C 1
ATOM 919 O O . GLY A 1 116 ? 15.039 18.547 -9.531 1 62.31 116 GLY A O 1
ATOM 920 N N . ALA A 1 117 ? 15.359 20.516 -8.328 1 66.19 117 ALA A N 1
ATOM 921 C CA . ALA A 1 117 ? 14.344 20.125 -7.348 1 66.19 117 ALA A CA 1
ATOM 922 C C . ALA A 1 117 ? 13.016 19.828 -8.023 1 66.19 117 ALA A C 1
ATOM 924 O O . ALA A 1 117 ? 12.305 18.906 -7.617 1 66.19 117 ALA A O 1
ATOM 925 N N . GLY A 1 118 ? 12.836 20.547 -9.055 1 68.19 118 GLY A N 1
ATOM 926 C CA . GLY A 1 118 ? 11.609 20.312 -9.797 1 68.19 118 GLY A CA 1
ATOM 927 C C . GLY A 1 118 ? 11.578 18.969 -10.5 1 68.19 118 GLY A C 1
ATOM 928 O O . GLY A 1 118 ? 10.57 18.266 -10.461 1 68.19 118 GLY A O 1
ATOM 929 N N . VAL A 1 119 ? 12.695 18.672 -11.07 1 68.31 119 VAL A N 1
ATOM 930 C CA . VAL A 1 119 ? 12.797 17.391 -11.773 1 68.31 119 VAL A CA 1
ATOM 931 C C . VAL A 1 119 ? 12.68 16.25 -10.773 1 68.31 119 VAL A C 1
ATOM 933 O O . VAL A 1 119 ? 12.016 15.242 -11.047 1 68.31 119 VAL A O 1
ATOM 936 N N . PHE A 1 120 ? 13.203 16.406 -9.664 1 68.12 120 PHE A N 1
ATOM 937 C CA . PHE A 1 120 ? 13.156 15.375 -8.641 1 68.12 120 PHE A CA 1
ATOM 938 C C . PHE A 1 120 ? 11.734 15.18 -8.133 1 68.12 120 PHE A C 1
ATOM 940 O O . PHE A 1 120 ? 11.281 14.047 -7.945 1 68.12 120 PHE A O 1
ATOM 947 N N . ARG A 1 121 ? 11.125 16.25 -7.902 1 69.75 121 ARG A N 1
ATOM 948 C CA . ARG A 1 121 ? 9.742 16.156 -7.461 1 69.75 121 ARG A CA 1
ATOM 949 C C . ARG A 1 121 ? 8.891 15.398 -8.477 1 69.75 121 ARG A C 1
ATOM 951 O O . ARG A 1 121 ? 8.062 14.57 -8.102 1 69.75 121 ARG A O 1
ATOM 958 N N . SER A 1 122 ? 9.172 15.68 -9.695 1 71.5 122 SER A N 1
ATOM 959 C CA . SER A 1 122 ? 8.422 15 -10.75 1 71.5 122 SER A CA 1
ATOM 960 C C . SER A 1 122 ? 8.75 13.516 -10.797 1 71.5 122 SER A C 1
ATOM 962 O O . SER A 1 122 ? 7.852 12.68 -10.953 1 71.5 122 SER A O 1
ATOM 964 N N . LEU A 1 123 ? 10.016 13.195 -10.633 1 71.81 123 LEU A N 1
ATOM 965 C CA . LEU A 1 123 ? 10.453 11.805 -10.648 1 71.81 123 LEU A CA 1
ATOM 966 C C . LEU A 1 123 ? 9.898 11.047 -9.445 1 71.81 123 LEU A C 1
ATOM 968 O O . LEU A 1 123 ? 9.547 9.875 -9.562 1 71.81 123 LEU A O 1
ATOM 972 N N . SER A 1 124 ? 9.859 11.797 -8.359 1 71.94 124 SER A N 1
ATOM 973 C CA . SER A 1 124 ? 9.312 11.188 -7.148 1 71.94 124 SER A CA 1
ATOM 974 C C . SER A 1 124 ? 7.852 10.797 -7.336 1 71.94 124 SER A C 1
ATOM 976 O O . SER A 1 124 ? 7.422 9.734 -6.871 1 71.94 124 SER A O 1
ATOM 978 N N . MET A 1 125 ? 7.195 11.586 -8.047 1 73.12 125 MET A N 1
ATOM 979 C CA . MET A 1 125 ? 5.785 11.312 -8.305 1 73.12 125 MET A CA 1
ATOM 980 C C . MET A 1 125 ? 5.621 10.078 -9.18 1 73.12 125 MET A C 1
ATOM 982 O O . MET A 1 125 ? 4.711 9.273 -8.969 1 73.12 125 MET A O 1
ATOM 986 N N . VAL A 1 126 ? 6.578 9.883 -9.992 1 77.69 126 VAL A N 1
ATOM 987 C CA . VAL A 1 126 ? 6.484 8.773 -10.93 1 77.69 126 VAL A CA 1
ATOM 988 C C . VAL A 1 126 ? 6.715 7.453 -10.203 1 77.69 126 VAL A C 1
ATOM 990 O O . VAL A 1 126 ? 5.973 6.488 -10.398 1 77.69 126 VAL A O 1
ATOM 993 N N . THR A 1 127 ? 7.703 7.344 -9.344 1 79.25 127 THR A N 1
ATOM 994 C CA . THR A 1 127 ? 8.039 6.094 -8.672 1 79.25 127 THR A CA 1
ATOM 995 C C . THR A 1 127 ? 6.914 5.656 -7.742 1 79.25 127 THR A C 1
ATOM 997 O O . THR A 1 127 ? 6.602 4.469 -7.652 1 79.25 127 THR A O 1
ATOM 1000 N N . TRP A 1 128 ? 6.336 6.68 -7.156 1 78.06 128 TRP A N 1
ATOM 1001 C CA . TRP A 1 128 ? 5.305 6.348 -6.176 1 78.06 128 TRP A CA 1
ATOM 1002 C C . TRP A 1 128 ? 4 5.977 -6.871 1 78.06 128 TRP A C 1
ATOM 1004 O O . TRP A 1 128 ? 3.24 5.141 -6.371 1 78.06 128 TRP A O 1
ATOM 1014 N N . VAL A 1 129 ? 3.787 6.566 -8.023 1 81.62 129 VAL A N 1
ATOM 1015 C CA . VAL A 1 129 ? 2.533 6.348 -8.734 1 81.62 129 VAL A CA 1
ATOM 1016 C C . VAL A 1 129 ? 2.621 5.055 -9.547 1 81.62 129 VAL A C 1
ATOM 1018 O O . VAL A 1 129 ? 1.597 4.5 -9.945 1 81.62 129 VAL A O 1
ATOM 1021 N N . MET A 1 130 ? 3.777 4.586 -9.758 1 87.31 130 MET A N 1
ATOM 1022 C CA . MET A 1 130 ? 3.98 3.369 -10.531 1 87.31 130 MET A CA 1
ATOM 1023 C C . MET A 1 130 ? 3.434 2.154 -9.789 1 87.31 130 MET A C 1
ATOM 1025 O O . MET A 1 130 ? 3.736 1.95 -8.617 1 87.31 130 MET A O 1
ATOM 1029 N N . PRO A 1 131 ? 2.572 1.359 -10.531 1 90 131 PRO A N 1
ATOM 1030 C CA . PRO A 1 131 ? 2.111 0.117 -9.906 1 90 131 PRO A CA 1
ATOM 1031 C C . PRO A 1 131 ? 3.258 -0.838 -9.578 1 90 131 PRO A C 1
ATOM 1033 O O . PRO A 1 131 ? 4.223 -0.936 -10.344 1 90 131 PRO A O 1
ATOM 1036 N N . ILE A 1 132 ? 3.141 -1.502 -8.492 1 92.06 132 ILE A N 1
ATOM 1037 C CA . ILE A 1 132 ? 4.188 -2.408 -8.031 1 92.06 132 ILE A CA 1
ATOM 1038 C C . ILE A 1 132 ? 4.438 -3.484 -9.086 1 92.06 132 ILE A C 1
ATOM 1040 O O . ILE A 1 132 ? 5.586 -3.854 -9.352 1 92.06 132 ILE A O 1
ATOM 1044 N N . ILE A 1 133 ? 3.363 -3.967 -9.68 1 91.69 133 ILE A N 1
ATOM 1045 C CA . ILE A 1 133 ? 3.504 -5.02 -10.68 1 91.69 133 ILE A CA 1
ATOM 1046 C C . ILE A 1 133 ? 4.375 -4.523 -11.836 1 91.69 133 ILE A C 1
ATOM 1048 O O . ILE A 1 133 ? 5.188 -5.273 -12.375 1 91.69 133 ILE A O 1
ATOM 1052 N N . VAL A 1 134 ? 4.195 -3.285 -12.172 1 88.19 134 VAL A N 1
ATOM 1053 C CA . VAL A 1 134 ? 4.98 -2.697 -13.258 1 88.19 134 VAL A CA 1
ATOM 1054 C C . VAL A 1 134 ? 6.438 -2.561 -12.82 1 88.19 134 VAL A C 1
ATOM 1056 O O . VAL A 1 134 ? 7.352 -2.893 -13.578 1 88.19 134 VAL A O 1
ATOM 1059 N N . MET A 1 135 ? 6.609 -2.123 -11.648 1 89.62 135 MET A N 1
ATOM 1060 C CA . MET A 1 135 ? 7.961 -2.004 -11.102 1 89.62 135 MET A CA 1
ATOM 1061 C C . MET A 1 135 ? 8.68 -3.35 -11.133 1 89.62 135 MET A C 1
ATOM 1063 O O . MET A 1 135 ? 9.836 -3.432 -11.547 1 89.62 135 MET A O 1
ATOM 1067 N N . VAL A 1 136 ? 7.992 -4.395 -10.734 1 89.88 136 VAL A N 1
ATOM 1068 C CA . VAL A 1 136 ? 8.617 -5.711 -10.641 1 89.88 136 VAL A CA 1
ATOM 1069 C C . VAL A 1 136 ? 8.969 -6.219 -12.031 1 89.88 136 VAL A C 1
ATOM 1071 O O . VAL A 1 136 ? 10.031 -6.816 -12.234 1 89.88 136 VAL A O 1
ATOM 1074 N N . ILE A 1 137 ? 8.125 -5.992 -12.992 1 85.81 137 ILE A N 1
ATOM 1075 C CA . ILE A 1 137 ? 8.391 -6.371 -14.375 1 85.81 137 ILE A CA 1
ATOM 1076 C C . ILE A 1 137 ? 9.672 -5.695 -14.859 1 85.81 137 ILE A C 1
ATOM 1078 O O . ILE A 1 137 ? 10.531 -6.344 -15.469 1 85.81 137 ILE A O 1
ATOM 1082 N N . ILE A 1 138 ? 9.805 -4.488 -14.57 1 83.5 138 ILE A N 1
ATOM 1083 C CA . ILE A 1 138 ? 10.953 -3.705 -15 1 83.5 138 ILE A CA 1
ATOM 1084 C C . ILE A 1 138 ? 12.227 -4.27 -14.375 1 83.5 138 ILE A C 1
ATOM 1086 O O . ILE A 1 138 ? 13.211 -4.523 -15.078 1 83.5 138 ILE A O 1
ATOM 1090 N N . PHE A 1 139 ? 12.219 -4.543 -13.133 1 85.25 139 PHE A N 1
ATOM 1091 C CA . PHE A 1 139 ? 13.398 -5.031 -12.438 1 85.25 139 PHE A CA 1
ATOM 1092 C C . PHE A 1 139 ? 13.734 -6.453 -12.875 1 85.25 139 PHE A C 1
ATOM 1094 O O . PHE A 1 139 ? 14.914 -6.805 -13.008 1 85.25 139 PHE A O 1
ATOM 1101 N N . ARG A 1 140 ? 12.719 -7.238 -13.055 1 83.12 140 ARG A N 1
ATOM 1102 C CA . ARG A 1 140 ? 12.961 -8.602 -13.516 1 83.12 140 ARG A CA 1
ATOM 1103 C C . ARG A 1 140 ? 13.602 -8.602 -14.898 1 83.12 140 ARG A C 1
ATOM 1105 O O . ARG A 1 140 ? 14.445 -9.453 -15.203 1 83.12 140 ARG A O 1
ATOM 1112 N N . PHE A 1 141 ? 13.164 -7.688 -15.68 1 78.62 141 PHE A N 1
ATOM 1113 C CA . PHE A 1 141 ? 13.742 -7.59 -17.016 1 78.62 141 PHE A CA 1
ATOM 1114 C C . PHE A 1 141 ? 15.18 -7.074 -16.953 1 78.62 141 PHE A C 1
ATOM 1116 O O . PHE A 1 141 ? 16.047 -7.562 -17.672 1 78.62 141 PHE A O 1
ATOM 1123 N N . MET A 1 142 ? 15.422 -6.16 -16.109 1 77.56 142 MET A N 1
ATOM 1124 C CA . MET A 1 142 ? 16.734 -5.52 -16.016 1 77.56 142 MET A CA 1
ATOM 1125 C C . MET A 1 142 ? 17.781 -6.5 -15.508 1 77.56 142 MET A C 1
ATOM 1127 O O . MET A 1 142 ? 18.969 -6.355 -15.82 1 77.56 142 MET A O 1
ATOM 1131 N N . VAL A 1 143 ? 17.375 -7.488 -14.852 1 75.31 143 VAL A N 1
ATOM 1132 C CA . VAL A 1 143 ? 18.359 -8.367 -14.242 1 75.31 143 VAL A CA 1
ATOM 1133 C C . VAL A 1 143 ? 18.469 -9.656 -15.055 1 75.31 143 VAL A C 1
ATOM 1135 O O . VAL A 1 143 ? 19.125 -10.609 -14.625 1 75.31 143 VAL A O 1
ATOM 1138 N N . GLN A 1 144 ? 17.781 -9.633 -16.094 1 73.25 144 GLN A N 1
ATOM 1139 C CA . GLN A 1 144 ? 17.906 -10.797 -16.969 1 73.25 144 GLN A CA 1
ATOM 1140 C C . GLN A 1 144 ? 19.312 -10.898 -17.547 1 73.25 144 GLN A C 1
ATOM 1142 O O . GLN A 1 144 ? 19.984 -9.883 -17.75 1 73.25 144 GLN A O 1
ATOM 1147 N N . ASN A 1 145 ? 19.688 -12.086 -17.688 1 63.09 145 ASN A N 1
ATOM 1148 C CA . ASN A 1 145 ? 21.016 -12.344 -18.266 1 63.09 145 ASN A CA 1
ATOM 1149 C C . ASN A 1 145 ? 21.156 -11.703 -19.641 1 63.09 145 ASN A C 1
ATOM 1151 O O . ASN A 1 145 ? 20.281 -11.844 -20.484 1 63.09 145 ASN A O 1
ATOM 1155 N N . GLY A 1 146 ? 22.25 -10.938 -19.797 1 59.41 146 GLY A N 1
ATOM 1156 C CA . GLY A 1 146 ? 22.609 -10.414 -21.094 1 59.41 146 GLY A CA 1
ATOM 1157 C C . GLY A 1 146 ? 21.906 -9.117 -21.438 1 59.41 146 GLY A C 1
ATOM 1158 O O . GLY A 1 146 ? 22.219 -8.469 -22.438 1 59.41 146 GLY A O 1
ATOM 1159 N N . PHE A 1 147 ? 20.859 -8.711 -20.656 1 58.34 147 PHE A N 1
ATOM 1160 C CA . PHE A 1 147 ? 20.062 -7.586 -21.125 1 58.34 147 PHE A CA 1
ATOM 1161 C C . PHE A 1 147 ? 20.016 -6.477 -20.094 1 58.34 147 PHE A C 1
ATOM 1163 O O . PHE A 1 147 ? 19.984 -5.293 -20.438 1 58.34 147 PHE A O 1
ATOM 1170 N N . GLY A 1 148 ? 20.062 -6.867 -18.844 1 60.16 148 GLY A N 1
ATOM 1171 C CA . GLY A 1 148 ? 19.875 -5.816 -17.859 1 60.16 148 GLY A CA 1
ATOM 1172 C C . GLY A 1 148 ? 21.078 -4.898 -17.719 1 60.16 148 GLY A C 1
ATOM 1173 O O . GLY A 1 148 ? 22.219 -5.344 -17.828 1 60.16 148 GLY A O 1
ATOM 1174 N N . PRO A 1 149 ? 20.797 -3.566 -17.875 1 58.91 149 PRO A N 1
ATOM 1175 C CA . PRO A 1 149 ? 21.922 -2.637 -17.766 1 58.91 149 PRO A CA 1
ATOM 1176 C C . PRO A 1 149 ? 22.891 -3.023 -16.641 1 58.91 149 PRO A C 1
ATOM 1178 O O . PRO A 1 149 ? 24.094 -2.814 -16.766 1 58.91 149 PRO A O 1
ATOM 1181 N N . VAL A 1 150 ? 22.344 -3.607 -15.711 1 61.31 150 VAL A N 1
ATOM 1182 C CA . VAL A 1 150 ? 23.219 -4.02 -14.625 1 61.31 150 VAL A CA 1
ATOM 1183 C C . VAL A 1 150 ? 24.172 -5.109 -15.109 1 61.31 150 VAL A C 1
ATOM 1185 O O . VAL A 1 150 ? 25.375 -5.07 -14.82 1 61.31 150 VAL A O 1
ATOM 1188 N N . ASN A 1 151 ? 23.516 -5.926 -15.789 1 63.75 151 ASN A N 1
ATOM 1189 C CA . ASN A 1 151 ? 24.344 -7 -16.328 1 63.75 151 ASN A CA 1
ATOM 1190 C C . ASN A 1 151 ? 25.312 -6.484 -17.375 1 63.75 151 ASN A C 1
ATOM 1192 O O . ASN A 1 151 ? 26.453 -6.961 -17.469 1 63.75 151 ASN A O 1
ATOM 1196 N N . ILE A 1 152 ? 24.828 -5.441 -18.031 1 60.22 152 ILE A N 1
ATOM 1197 C CA . ILE A 1 152 ? 25.703 -4.879 -19.047 1 60.22 152 ILE A CA 1
ATOM 1198 C C . ILE A 1 152 ? 26.922 -4.227 -18.375 1 60.22 152 ILE A C 1
ATOM 1200 O O . ILE A 1 152 ? 28.062 -4.426 -18.812 1 60.22 152 ILE A O 1
ATOM 1204 N N . VAL A 1 153 ? 26.562 -3.49 -17.391 1 59.81 153 VAL A N 1
ATOM 1205 C CA . VAL A 1 153 ? 27.641 -2.834 -16.672 1 59.81 153 VAL A CA 1
ATOM 1206 C C . VAL A 1 153 ? 28.531 -3.887 -16.016 1 59.81 153 VAL A C 1
ATOM 1208 O O . VAL A 1 153 ? 29.766 -3.789 -16.078 1 59.81 153 VAL A O 1
ATOM 1211 N N . LEU A 1 154 ? 27.875 -4.82 -15.5 1 61.97 154 LEU A N 1
ATOM 1212 C CA . LEU A 1 154 ? 28.656 -5.879 -14.859 1 61.97 154 LEU A CA 1
ATOM 1213 C C . LEU A 1 154 ? 29.469 -6.652 -15.898 1 61.97 154 LEU A C 1
ATOM 1215 O O . LEU A 1 154 ? 30.625 -7.004 -15.648 1 61.97 154 LEU A O 1
ATOM 1219 N N . ASP A 1 155 ? 28.812 -6.945 -16.984 1 62.12 155 ASP A N 1
ATOM 1220 C CA . ASP A 1 155 ? 29.5 -7.641 -18.062 1 62.12 155 ASP A CA 1
ATOM 1221 C C . ASP A 1 155 ? 30.719 -6.844 -18.547 1 62.12 155 ASP A C 1
ATOM 1223 O O . ASP A 1 155 ? 31.781 -7.41 -18.812 1 62.12 155 ASP A O 1
ATOM 1227 N N . SER A 1 156 ? 30.438 -5.559 -18.594 1 61.25 156 SER A N 1
ATOM 1228 C CA . SER A 1 156 ? 31.531 -4.715 -19.062 1 61.25 156 SER A CA 1
ATOM 1229 C C . SER A 1 156 ? 32.719 -4.746 -18.078 1 61.25 156 SER A C 1
ATOM 1231 O O . SER A 1 156 ? 33.844 -4.535 -18.469 1 61.25 156 SER A O 1
ATOM 1233 N N . LEU A 1 157 ? 32.312 -5.031 -16.922 1 58.19 157 LEU A N 1
ATOM 1234 C CA . LEU A 1 157 ? 33.344 -5.117 -15.898 1 58.19 157 LEU A CA 1
ATOM 1235 C C . LEU A 1 157 ? 33.844 -6.547 -15.75 1 58.19 157 LEU A C 1
ATOM 1237 O O . LEU A 1 157 ? 34.656 -6.836 -14.875 1 58.19 157 LEU A O 1
ATOM 1241 N N . GLY A 1 158 ? 33.375 -7.383 -16.609 1 60.47 158 GLY A N 1
ATOM 1242 C CA . GLY A 1 158 ? 33.812 -8.766 -16.609 1 60.47 158 GLY A CA 1
ATOM 1243 C C . GLY A 1 158 ? 33.125 -9.617 -15.547 1 60.47 158 GLY A C 1
ATOM 1244 O O . GLY A 1 158 ? 33.625 -10.695 -15.203 1 60.47 158 GLY A O 1
ATOM 1245 N N . MET A 1 159 ? 32.188 -9.047 -15.039 1 58.56 159 MET A N 1
ATOM 1246 C CA . MET A 1 159 ? 31.531 -9.789 -13.969 1 58.56 159 MET A CA 1
ATOM 1247 C C . MET A 1 159 ? 30.422 -10.672 -14.523 1 58.56 159 MET A C 1
ATOM 1249 O O . MET A 1 159 ? 29.875 -10.406 -15.594 1 58.56 159 MET A O 1
ATOM 1253 N N . GLU A 1 160 ? 30.359 -11.891 -13.961 1 60.16 160 GLU A N 1
ATOM 1254 C CA . GLU A 1 160 ? 29.312 -12.828 -14.391 1 60.16 160 GLU A CA 1
ATOM 1255 C C . GLU A 1 160 ? 27.922 -12.211 -14.266 1 60.16 160 GLU A C 1
ATOM 1257 O O . GLU A 1 160 ? 27.656 -11.461 -13.328 1 60.16 160 GLU A O 1
ATOM 1262 N N . THR A 1 161 ? 27.234 -12.234 -15.492 1 62.5 161 THR A N 1
ATOM 1263 C CA . THR A 1 161 ? 25.859 -11.734 -15.508 1 62.5 161 THR A CA 1
ATOM 1264 C C . THR A 1 161 ? 24.859 -12.891 -15.359 1 62.5 161 THR A C 1
ATOM 1266 O O . THR A 1 161 ? 25.094 -13.984 -15.875 1 62.5 161 THR A O 1
ATOM 1269 N N . THR A 1 162 ? 24.312 -13.141 -14.25 1 64.38 162 THR A N 1
ATOM 1270 C CA . THR A 1 162 ? 23.297 -14.172 -14.031 1 64.38 162 THR A CA 1
ATOM 1271 C C . THR A 1 162 ? 21.938 -13.539 -13.781 1 64.38 162 THR A C 1
ATOM 1273 O O . THR A 1 162 ? 21.812 -12.312 -13.742 1 64.38 162 THR A O 1
ATOM 1276 N N . TYR A 1 163 ? 20.984 -14.414 -14.07 1 64.81 163 TYR A N 1
ATOM 1277 C CA . TYR A 1 163 ? 19.672 -13.984 -13.609 1 64.81 163 TYR A CA 1
ATOM 1278 C C . TYR A 1 163 ? 19.656 -13.766 -12.102 1 64.81 163 TYR A C 1
ATOM 1280 O O . TYR A 1 163 ? 19.594 -14.727 -11.328 1 64.81 163 TYR A O 1
ATOM 1288 N N . TRP A 1 164 ? 19.734 -12.555 -11.703 1 69.06 164 TRP A N 1
ATOM 1289 C CA . TRP A 1 164 ? 20.047 -12.188 -10.328 1 69.06 164 TRP A CA 1
ATOM 1290 C C . TRP A 1 164 ? 18.922 -12.617 -9.383 1 69.06 164 TRP A C 1
ATOM 1292 O O . TRP A 1 164 ? 19.188 -13.008 -8.242 1 69.06 164 TRP A O 1
ATOM 1302 N N . PHE A 1 165 ? 17.766 -12.734 -9.875 1 70.5 165 PHE A N 1
ATOM 1303 C CA . PHE A 1 165 ? 16.672 -13.141 -9 1 70.5 165 PHE A CA 1
ATOM 1304 C C . PHE A 1 165 ? 16.719 -14.633 -8.711 1 70.5 165 PHE A C 1
ATOM 1306 O O . PHE A 1 165 ? 16.109 -15.109 -7.758 1 70.5 165 PHE A O 1
ATOM 1313 N N . GLY A 1 166 ? 17.438 -15.305 -9.555 1 70.81 166 GLY A N 1
ATOM 1314 C CA . GLY A 1 166 ? 17.531 -16.75 -9.414 1 70.81 166 GLY A CA 1
ATOM 1315 C C . GLY A 1 166 ? 18.75 -17.188 -8.602 1 70.81 166 GLY A C 1
ATOM 1316 O O . GLY A 1 166 ? 18.891 -18.359 -8.289 1 70.81 166 GLY A O 1
ATOM 1317 N N . GLU A 1 167 ? 19.516 -16.172 -8.25 1 72.5 167 GLU A N 1
ATOM 1318 C CA . GLU A 1 167 ? 20.734 -16.484 -7.504 1 72.5 167 GLU A CA 1
ATOM 1319 C C . GLU A 1 167 ? 20.547 -16.234 -6.008 1 72.5 167 GLU A C 1
ATOM 1321 O O . GLU A 1 167 ? 20.203 -15.125 -5.598 1 72.5 167 GLU A O 1
ATOM 1326 N N . PRO A 1 168 ? 20.875 -17.438 -5.328 1 75.12 168 PRO A N 1
ATOM 1327 C CA . PRO A 1 168 ? 20.766 -17.266 -3.877 1 75.12 168 PRO A CA 1
ATOM 1328 C C . PRO A 1 168 ? 21.688 -16.188 -3.34 1 75.12 168 PRO A C 1
ATOM 1330 O O . PRO A 1 168 ? 22.828 -16.062 -3.795 1 75.12 168 PRO A O 1
ATOM 1333 N N . GLY A 1 169 ? 21.312 -15.305 -2.66 1 80.19 169 GLY A N 1
ATOM 1334 C CA . GLY A 1 169 ? 22.141 -14.258 -2.059 1 80.19 169 GLY A CA 1
ATOM 1335 C C . GLY A 1 169 ? 21.938 -12.898 -2.709 1 80.19 169 GLY A C 1
ATOM 1336 O O . GLY A 1 169 ? 22.203 -11.867 -2.088 1 80.19 169 GLY A O 1
ATOM 1337 N N . VAL A 1 170 ? 21.531 -13.008 -3.982 1 82.75 170 VAL A N 1
ATOM 1338 C CA . VAL A 1 170 ? 21.406 -11.727 -4.668 1 82.75 170 VAL A CA 1
ATOM 1339 C C . VAL A 1 170 ? 19.938 -11.32 -4.738 1 82.75 170 VAL A C 1
ATOM 1341 O O . VAL A 1 170 ? 19.625 -10.133 -4.855 1 82.75 170 VAL A O 1
ATOM 1344 N N . ALA A 1 171 ? 19.094 -12.305 -4.645 1 89.38 171 ALA A N 1
ATOM 1345 C CA . ALA A 1 171 ? 17.656 -12.047 -4.762 1 89.38 171 ALA A CA 1
ATOM 1346 C C . ALA A 1 171 ? 17.172 -11.133 -3.641 1 89.38 171 ALA A C 1
ATOM 1348 O O . ALA A 1 171 ? 16.453 -10.156 -3.891 1 89.38 171 ALA A O 1
ATOM 1349 N N . PHE A 1 172 ? 17.641 -11.406 -2.408 1 93.06 172 PHE A N 1
ATOM 1350 C CA . PHE A 1 172 ? 17.188 -10.664 -1.245 1 93.06 172 PHE A CA 1
ATOM 1351 C C . PHE A 1 172 ? 17.625 -9.203 -1.322 1 93.06 172 PHE A C 1
ATOM 1353 O O . PHE A 1 172 ? 16.812 -8.297 -1.207 1 93.06 172 PHE A O 1
ATOM 1360 N N . PRO A 1 173 ? 18.875 -8.883 -1.652 1 91.25 173 PRO A N 1
ATOM 1361 C CA . PRO A 1 173 ? 19.297 -7.492 -1.808 1 91.25 173 PRO A CA 1
ATOM 1362 C C . PRO A 1 173 ? 18.547 -6.766 -2.916 1 91.25 173 PRO A C 1
ATOM 1364 O O . PRO A 1 173 ? 18.297 -5.562 -2.811 1 91.25 173 PRO A O 1
ATOM 1367 N N . LEU A 1 174 ? 18.219 -7.445 -3.936 1 88.69 174 LEU A N 1
ATOM 1368 C CA . LEU A 1 174 ? 17.469 -6.82 -5.027 1 88.69 174 LEU A CA 1
ATOM 1369 C C . LEU A 1 174 ? 16.078 -6.41 -4.578 1 88.69 174 LEU A C 1
ATOM 1371 O O . LEU A 1 174 ? 15.562 -5.375 -5.008 1 88.69 174 LEU A O 1
ATOM 1375 N N . ILE A 1 175 ? 15.484 -7.25 -3.734 1 93.88 175 ILE A N 1
ATOM 1376 C CA . ILE A 1 175 ? 14.188 -6.91 -3.164 1 93.88 175 ILE A CA 1
ATOM 1377 C C . ILE A 1 175 ? 14.32 -5.66 -2.293 1 93.88 175 ILE A C 1
ATOM 1379 O O . ILE A 1 175 ? 13.477 -4.766 -2.35 1 93.88 175 ILE A O 1
ATOM 1383 N N . VAL A 1 176 ? 15.398 -5.59 -1.521 1 94.44 176 VAL A N 1
ATOM 1384 C CA . VAL A 1 176 ? 15.664 -4.414 -0.695 1 94.44 176 VAL A CA 1
ATOM 1385 C C . VAL A 1 176 ? 15.789 -3.178 -1.579 1 94.44 176 VAL A C 1
ATOM 1387 O O . VAL A 1 176 ? 15.188 -2.139 -1.293 1 94.44 176 VAL A O 1
ATOM 1390 N N . VAL A 1 177 ? 16.438 -3.316 -2.664 1 89.12 177 VAL A N 1
ATOM 1391 C CA . VAL A 1 177 ? 16.672 -2.209 -3.586 1 89.12 177 VAL A CA 1
ATOM 1392 C C . VAL A 1 177 ? 15.336 -1.725 -4.152 1 89.12 177 VAL A C 1
ATOM 1394 O O . VAL A 1 177 ? 15.125 -0.521 -4.32 1 89.12 177 VAL A O 1
ATOM 1397 N N . MET A 1 178 ? 14.477 -2.625 -4.461 1 90.75 178 MET A N 1
ATOM 1398 C CA . MET A 1 178 ? 13.18 -2.25 -5.016 1 90.75 178 MET A CA 1
ATOM 1399 C C . MET A 1 178 ? 12.367 -1.437 -4.012 1 90.75 178 MET A C 1
ATOM 1401 O O . MET A 1 178 ? 11.742 -0.441 -4.379 1 90.75 178 MET A O 1
ATOM 1405 N N . HIS A 1 179 ? 12.367 -1.889 -2.758 1 94.19 179 HIS A N 1
ATOM 1406 C CA . HIS A 1 179 ? 11.695 -1.12 -1.716 1 94.19 179 HIS A CA 1
ATOM 1407 C C . HIS A 1 179 ? 12.297 0.273 -1.581 1 94.19 179 HIS A C 1
ATOM 1409 O O . HIS A 1 179 ? 11.57 1.261 -1.453 1 94.19 179 HIS A O 1
ATOM 1415 N N . VAL A 1 180 ? 13.586 0.326 -1.617 1 91.06 180 VAL A N 1
ATOM 1416 C CA . VAL A 1 180 ? 14.305 1.583 -1.442 1 91.06 180 VAL A CA 1
ATOM 1417 C C . VAL A 1 180 ? 14.031 2.502 -2.633 1 91.06 180 VAL A C 1
ATOM 1419 O O . VAL A 1 180 ? 13.719 3.682 -2.457 1 91.06 180 VAL A O 1
ATOM 1422 N N . TRP A 1 181 ? 14.133 1.928 -3.779 1 86.88 181 TRP A N 1
ATOM 1423 C CA . TRP A 1 181 ? 13.914 2.686 -5.008 1 86.88 181 TRP A CA 1
ATOM 1424 C C . TRP A 1 181 ? 12.531 3.322 -5.016 1 86.88 181 TRP A C 1
ATOM 1426 O O . TRP A 1 181 ? 12.383 4.492 -5.383 1 86.88 181 TRP A O 1
ATOM 1436 N N . ARG A 1 182 ? 11.633 2.631 -4.598 1 89.25 182 ARG A N 1
ATOM 1437 C CA . ARG A 1 182 ? 10.234 3.055 -4.668 1 89.25 182 ARG A CA 1
ATOM 1438 C C . ARG A 1 182 ? 9.945 4.16 -3.654 1 89.25 182 ARG A C 1
ATOM 1440 O O . ARG A 1 182 ? 9.203 5.094 -3.943 1 89.25 182 ARG A O 1
ATOM 1447 N N . ASN A 1 183 ? 10.609 4.141 -2.482 1 91 183 ASN A N 1
ATOM 1448 C CA . ASN A 1 183 ? 10.102 4.941 -1.373 1 91 183 ASN A CA 1
ATOM 1449 C C . ASN A 1 183 ? 11.047 6.09 -1.035 1 91 183 ASN A C 1
ATOM 1451 O O . ASN A 1 183 ? 10.664 7.031 -0.334 1 91 183 ASN A O 1
ATOM 1455 N N . VAL A 1 184 ? 12.234 6.109 -1.526 1 88.88 184 VAL A N 1
ATOM 1456 C CA . VAL A 1 184 ? 13.227 7.125 -1.182 1 88.88 184 VAL A CA 1
ATOM 1457 C C . VAL A 1 184 ? 12.695 8.508 -1.551 1 88.88 184 VAL A C 1
ATOM 1459 O O . VAL A 1 184 ? 12.805 9.453 -0.765 1 88.88 184 VAL A O 1
ATOM 1462 N N . PRO A 1 185 ? 12.164 8.664 -2.723 1 83.81 185 PRO A N 1
ATOM 1463 C CA . PRO A 1 185 ? 11.68 10 -3.074 1 83.81 185 PRO A CA 1
ATOM 1464 C C . PRO A 1 185 ? 10.625 10.523 -2.102 1 83.81 185 PRO A C 1
ATOM 1466 O O . PRO A 1 185 ? 10.594 11.719 -1.801 1 83.81 185 PRO A O 1
ATOM 1469 N N . PHE A 1 186 ? 9.82 9.625 -1.631 1 85.38 186 PHE A N 1
ATOM 1470 C CA . PHE A 1 186 ? 8.797 10.039 -0.676 1 85.38 186 PHE A CA 1
ATOM 1471 C C . PHE A 1 186 ? 9.43 10.492 0.635 1 85.38 186 PHE A C 1
ATOM 1473 O O . PHE A 1 186 ? 8.992 11.469 1.236 1 85.38 186 PHE A O 1
ATOM 1480 N N . TYR A 1 187 ? 10.367 9.773 1.096 1 90.56 187 TYR A N 1
ATOM 1481 C CA . TYR A 1 187 ? 11.125 10.195 2.266 1 90.56 187 TYR A CA 1
ATOM 1482 C C . TYR A 1 187 ? 11.742 11.57 2.045 1 90.56 187 TYR A C 1
ATOM 1484 O O . TYR A 1 187 ? 11.656 12.445 2.908 1 90.56 187 TYR A O 1
ATOM 1492 N N . ALA A 1 188 ? 12.297 11.75 0.938 1 87.69 188 ALA A N 1
ATOM 1493 C CA . ALA A 1 188 ? 13.016 12.977 0.634 1 87.69 188 ALA A CA 1
ATOM 1494 C C . ALA A 1 188 ? 12.078 14.18 0.639 1 87.69 188 ALA A C 1
ATOM 1496 O O . ALA A 1 188 ? 12.383 15.211 1.246 1 87.69 188 ALA A O 1
ATOM 1497 N N . ILE A 1 189 ? 11.008 14.008 0.03 1 85.12 189 ILE A N 1
ATOM 1498 C CA . ILE A 1 189 ? 10.078 15.125 -0.087 1 85.12 189 ILE A CA 1
ATOM 1499 C C . ILE A 1 189 ? 9.469 15.438 1.28 1 85.12 189 ILE A C 1
ATOM 1501 O O . ILE A 1 189 ? 9.312 16.609 1.645 1 85.12 189 ILE A O 1
ATOM 1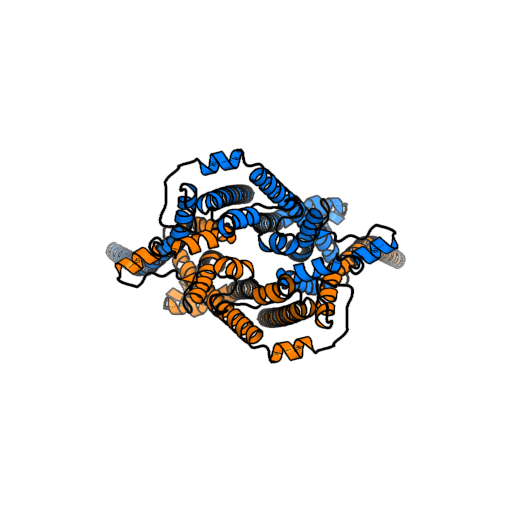505 N N . SER A 1 190 ? 9.109 14.43 2.014 1 88.06 190 SER A N 1
ATOM 1506 C CA . SER A 1 190 ? 8.531 14.625 3.338 1 88.06 190 SER A CA 1
ATOM 1507 C C . SER A 1 190 ? 9.516 15.32 4.277 1 88.06 190 SER A C 1
ATOM 1509 O O . SER A 1 190 ? 9.156 16.266 4.98 1 88.06 190 SER A O 1
ATOM 1511 N N . LEU A 1 191 ? 10.719 14.891 4.219 1 92.5 191 LEU A N 1
ATOM 1512 C CA . LEU A 1 191 ? 11.742 15.461 5.09 1 92.5 191 LEU A CA 1
ATOM 1513 C C . LEU A 1 191 ? 12.117 16.875 4.637 1 92.5 191 LEU A C 1
ATOM 1515 O O . LEU A 1 191 ? 12.375 17.75 5.465 1 92.5 191 LEU A O 1
ATOM 1519 N N . LEU A 1 192 ? 12.148 17.047 3.334 1 88.38 192 LEU A N 1
ATOM 1520 C CA . LEU A 1 192 ? 12.422 18.375 2.801 1 88.38 192 LEU A CA 1
ATOM 1521 C C . LEU A 1 192 ? 11.352 19.359 3.242 1 88.38 192 LEU A C 1
ATOM 1523 O O . LEU A 1 192 ? 11.656 20.484 3.635 1 88.38 192 LEU A O 1
ATOM 1527 N N . ALA A 1 193 ? 10.164 18.891 3.119 1 85.38 193 ALA A N 1
ATOM 1528 C CA . ALA A 1 193 ? 9.055 19.75 3.547 1 85.38 193 ALA A CA 1
ATOM 1529 C C . ALA A 1 193 ? 9.188 20.109 5.023 1 85.38 193 ALA A C 1
ATOM 1531 O O . ALA A 1 193 ? 8.945 21.25 5.414 1 85.38 193 ALA A O 1
ATOM 1532 N N . ALA A 1 194 ? 9.531 19.141 5.824 1 90.06 194 ALA A N 1
ATOM 1533 C CA . ALA A 1 194 ? 9.742 19.391 7.25 1 90.06 194 ALA A CA 1
ATOM 1534 C C . ALA A 1 194 ? 10.898 20.359 7.473 1 90.06 194 ALA A C 1
ATOM 1536 O O . ALA A 1 194 ? 10.82 21.25 8.328 1 90.06 194 ALA A O 1
ATOM 1537 N N . MET A 1 195 ? 11.891 20.312 6.719 1 92 195 MET A N 1
ATOM 1538 C CA . MET A 1 195 ? 13.055 21.188 6.836 1 92 195 MET A CA 1
ATOM 1539 C C . MET A 1 195 ? 12.711 22.609 6.434 1 92 195 MET A C 1
ATOM 1541 O O . MET A 1 195 ? 13.234 23.562 7.008 1 92 195 MET A O 1
ATOM 1545 N N . ASN A 1 196 ? 11.859 22.656 5.461 1 89.56 196 ASN A N 1
ATOM 1546 C CA . ASN A 1 196 ? 11.477 23.984 4.965 1 89.56 196 ASN A CA 1
ATOM 1547 C C . ASN A 1 196 ? 10.617 24.734 5.973 1 89.56 196 ASN A C 1
ATOM 1549 O O . ASN A 1 196 ? 10.469 25.953 5.883 1 89.56 196 ASN A O 1
ATOM 1553 N N . SER A 1 197 ? 10.133 23.953 6.855 1 90.25 197 SER A N 1
ATOM 1554 C CA . SER A 1 197 ? 9.32 24.594 7.883 1 90.25 197 SER A CA 1
ATOM 1555 C C . SER A 1 197 ? 10.188 25.203 8.984 1 90.25 197 SER A C 1
ATOM 1557 O O . SER A 1 197 ? 9.703 25.969 9.805 1 90.25 197 SER A O 1
ATOM 1559 N N . ILE A 1 198 ? 11.5 24.984 8.953 1 92.69 198 ILE A N 1
ATOM 1560 C CA . ILE A 1 198 ? 12.43 25.516 9.945 1 92.69 198 ILE A CA 1
ATOM 1561 C C . ILE A 1 198 ? 12.836 26.938 9.562 1 92.69 198 ILE A C 1
ATOM 1563 O O . ILE A 1 198 ? 13.336 27.156 8.453 1 92.69 198 ILE A O 1
ATOM 1567 N N . PRO A 1 199 ? 12.617 27.844 10.438 1 94.19 199 PRO A N 1
ATOM 1568 C CA . PRO A 1 199 ? 12.984 29.219 10.117 1 94.19 199 PRO A CA 1
ATOM 1569 C C . PRO A 1 199 ? 14.453 29.375 9.734 1 94.19 199 PRO A C 1
ATOM 1571 O O . PRO A 1 199 ? 15.328 28.828 10.414 1 94.19 199 PRO A O 1
ATOM 1574 N N . LYS A 1 200 ? 14.672 30.141 8.773 1 91.19 200 LYS A N 1
ATOM 1575 C CA . LYS A 1 200 ? 16.031 30.375 8.273 1 91.19 200 LYS A CA 1
ATOM 1576 C C . LYS A 1 200 ? 16.875 31.125 9.297 1 91.19 200 LYS A C 1
ATOM 1578 O O . LYS A 1 200 ? 18.094 30.984 9.312 1 91.19 200 LYS A O 1
ATOM 1583 N N . GLU A 1 201 ? 16.156 31.828 10.07 1 94.25 201 GLU A N 1
ATOM 1584 C CA . GLU A 1 201 ? 16.828 32.625 11.094 1 94.25 201 GLU A CA 1
ATOM 1585 C C . GLU A 1 201 ? 17.609 31.75 12.07 1 94.25 201 GLU A C 1
ATOM 1587 O O . GLU A 1 201 ? 18.641 32.156 12.594 1 94.25 201 GLU A O 1
ATOM 1592 N N . GLN A 1 202 ? 17.109 30.578 12.211 1 94.5 202 GLN A N 1
ATOM 1593 C CA . GLN A 1 202 ? 17.797 29.656 13.117 1 94.5 202 GLN A CA 1
ATOM 1594 C C . GLN A 1 202 ? 19.141 29.234 12.562 1 94.5 202 GLN A C 1
ATOM 1596 O O . GLN A 1 202 ? 20.125 29.141 13.312 1 94.5 202 GLN A O 1
ATOM 1601 N N . TYR A 1 203 ? 19.234 29.109 11.375 1 91.12 203 TYR A N 1
ATOM 1602 C CA . TYR A 1 203 ? 20.484 28.703 10.742 1 91.12 203 TYR A CA 1
ATOM 1603 C C . TYR A 1 203 ? 21.469 29.875 10.672 1 91.12 203 TYR A C 1
ATOM 1605 O O . TYR A 1 203 ? 22.672 29.688 10.867 1 91.12 203 TYR A O 1
ATOM 1613 N N . GLU A 1 204 ? 20.906 31.016 10.422 1 92 204 GLU A N 1
ATOM 1614 C CA . GLU A 1 204 ? 21.734 32.219 10.352 1 92 204 GLU A CA 1
ATOM 1615 C C . GLU A 1 204 ? 22.359 32.531 11.711 1 92 204 GLU A C 1
ATOM 1617 O O . GLU A 1 204 ? 23.547 32.875 11.789 1 92 204 GLU A O 1
ATOM 1622 N N . ALA A 1 205 ? 21.531 32.438 12.664 1 95.31 205 ALA A N 1
ATOM 1623 C CA . ALA A 1 205 ? 22.016 32.656 14.016 1 95.31 205 ALA A CA 1
ATOM 1624 C C . ALA A 1 205 ? 23.125 31.656 14.383 1 95.31 205 ALA A C 1
ATOM 1626 O O . ALA A 1 205 ? 24.125 32.031 14.992 1 95.31 205 ALA A O 1
ATOM 1627 N N . ALA A 1 206 ? 22.938 30.469 14.023 1 93.38 206 ALA A N 1
ATOM 1628 C CA . ALA A 1 206 ? 23.938 29.438 14.305 1 93.38 206 ALA A CA 1
ATOM 1629 C C . ALA A 1 206 ? 25.234 29.703 13.555 1 93.38 206 ALA A C 1
ATOM 1631 O O . ALA A 1 206 ? 26.328 29.469 14.078 1 93.38 206 ALA A O 1
ATOM 1632 N N . ARG A 1 207 ? 25.078 30.172 12.375 1 91.31 207 ARG A N 1
ATOM 1633 C CA . ARG A 1 207 ? 26.25 30.5 11.578 1 91.31 207 ARG A CA 1
ATOM 1634 C C . ARG A 1 207 ? 27.031 31.641 12.211 1 91.31 207 ARG A C 1
ATOM 1636 O O . ARG A 1 207 ? 28.266 31.625 12.234 1 91.31 207 ARG A O 1
ATOM 1643 N N . LEU A 1 208 ? 26.297 32.531 12.695 1 93.75 208 LEU A N 1
ATOM 1644 C CA . LEU A 1 208 ? 26.922 33.656 13.352 1 93.75 208 LEU A CA 1
ATOM 1645 C C . LEU A 1 208 ? 27.656 33.219 14.609 1 93.75 208 LEU A C 1
ATOM 1647 O O . LEU A 1 208 ? 28.688 33.812 14.961 1 93.75 208 LEU A O 1
ATOM 1651 N N . ASP A 1 209 ? 27.234 32.219 15.234 1 94.44 209 ASP A N 1
ATOM 1652 C CA . ASP A 1 209 ? 27.875 31.656 16.422 1 94.44 209 ASP A CA 1
ATOM 1653 C C . ASP A 1 209 ? 29.031 30.719 16.062 1 94.44 209 ASP A C 1
ATOM 1655 O O . ASP A 1 209 ? 29.672 30.141 16.938 1 94.44 209 ASP A O 1
ATOM 1659 N N . GLY A 1 210 ? 29.234 30.562 14.781 1 92.25 210 GLY A N 1
ATOM 1660 C CA . GLY A 1 210 ? 30.375 29.781 14.32 1 92.25 210 GLY A CA 1
ATOM 1661 C C . GLY A 1 210 ? 30.062 28.312 14.117 1 92.25 210 GLY A C 1
ATOM 1662 O O . GLY A 1 210 ? 30.969 27.5 13.953 1 92.25 210 GLY A O 1
ATOM 1663 N N . ALA A 1 211 ? 28.781 27.984 14.141 1 91.44 211 ALA A N 1
ATOM 1664 C CA . ALA A 1 211 ? 28.391 26.578 13.977 1 91.44 211 ALA A CA 1
ATOM 1665 C C . ALA A 1 211 ? 28.609 26.109 12.547 1 91.44 211 ALA A C 1
ATOM 1667 O O . ALA A 1 211 ? 28.188 26.781 11.594 1 91.44 211 ALA A O 1
ATOM 1668 N N . GLY A 1 212 ? 29.281 24.953 12.414 1 90.62 212 GLY A N 1
ATOM 1669 C CA . GLY A 1 212 ? 29.484 24.359 11.109 1 90.62 212 GLY A CA 1
ATOM 1670 C C . GLY A 1 212 ? 28.281 23.609 10.594 1 90.62 212 GLY A C 1
ATOM 1671 O O . GLY A 1 212 ? 27.234 23.594 11.242 1 90.62 212 GLY A O 1
ATOM 1672 N N . PRO A 1 213 ? 28.375 23.109 9.398 1 86.19 213 PRO A N 1
ATOM 1673 C CA . PRO A 1 213 ? 27.234 22.422 8.781 1 86.19 213 PRO A CA 1
ATOM 1674 C C . PRO A 1 213 ? 26.797 21.188 9.562 1 86.19 213 PRO A C 1
ATOM 1676 O O . PRO A 1 213 ? 25.594 20.922 9.68 1 86.19 213 PRO A O 1
ATOM 1679 N N . LEU A 1 214 ? 27.672 20.453 10.023 1 89.94 214 LEU A N 1
ATOM 1680 C CA . LEU A 1 214 ? 27.344 19.234 10.773 1 89.94 214 LEU A CA 1
ATOM 1681 C C . LEU A 1 214 ? 26.688 19.594 12.109 1 89.94 214 LEU A C 1
ATOM 1683 O O . LEU A 1 214 ? 25.781 18.891 12.57 1 89.94 214 LEU A O 1
ATOM 1687 N N . GLU A 1 215 ? 27.141 20.703 12.703 1 92.25 215 GLU A N 1
ATOM 1688 C CA . GLU A 1 215 ? 26.547 21.156 13.953 1 92.25 215 GLU A CA 1
ATOM 1689 C C . GLU A 1 215 ? 25.125 21.672 13.742 1 92.25 215 GLU A C 1
ATOM 1691 O O . GLU A 1 215 ? 24.234 21.391 14.547 1 92.25 215 GLU A O 1
ATOM 1696 N N . ARG A 1 216 ? 24.969 22.422 12.68 1 92.75 216 ARG A N 1
ATOM 1697 C CA . ARG A 1 216 ? 23.641 22.938 12.375 1 92.75 216 ARG A CA 1
ATOM 1698 C C . ARG A 1 216 ? 22.656 21.797 12.062 1 92.75 216 ARG A C 1
ATOM 1700 O O . ARG A 1 216 ? 21.484 21.875 12.43 1 92.75 216 ARG A O 1
ATOM 1707 N N . PHE A 1 217 ? 23.234 20.781 11.328 1 91.62 217 PHE A N 1
ATOM 1708 C CA . PHE A 1 217 ? 22.406 19.625 11.039 1 91.62 217 PHE A CA 1
ATOM 1709 C C . PHE A 1 217 ? 22.016 18.906 12.328 1 91.62 217 PHE A C 1
ATOM 1711 O O . PHE A 1 217 ? 20.844 18.594 12.539 1 91.62 217 PHE A O 1
ATOM 1718 N N . ARG A 1 218 ? 22.906 18.656 13.219 1 92.81 218 ARG A N 1
ATOM 1719 C CA . ARG A 1 218 ? 22.703 17.844 14.414 1 92.81 218 ARG A CA 1
ATOM 1720 C C . ARG A 1 218 ? 21.859 18.578 15.438 1 92.81 218 ARG A C 1
ATOM 1722 O O . ARG A 1 218 ? 21.016 17.969 16.109 1 92.81 218 ARG A O 1
ATOM 1729 N N . TYR A 1 219 ? 21.969 19.938 15.531 1 94.25 219 TYR A N 1
ATOM 1730 C CA . TYR A 1 219 ? 21.344 20.656 16.641 1 94.25 219 TYR A CA 1
ATOM 1731 C C . TYR A 1 219 ? 20.125 21.438 16.188 1 94.25 219 TYR A C 1
ATOM 1733 O O . TYR A 1 219 ? 19.281 21.812 17 1 94.25 219 TYR A O 1
ATOM 1741 N N . ILE A 1 220 ? 19.969 21.641 14.914 1 94.38 220 ILE A N 1
ATOM 1742 C CA . ILE A 1 220 ? 18.828 22.422 14.43 1 94.38 220 ILE A CA 1
ATOM 1743 C C . ILE A 1 220 ? 17.953 21.547 13.539 1 94.38 220 ILE A C 1
ATOM 1745 O O . ILE A 1 220 ? 16.797 21.266 13.875 1 94.38 220 ILE A O 1
ATOM 1749 N N . THR A 1 221 ? 18.5 20.953 12.492 1 93.81 221 THR A N 1
ATOM 1750 C CA . THR A 1 221 ? 17.719 20.25 11.484 1 93.81 221 THR A CA 1
ATOM 1751 C C . THR A 1 221 ? 17.188 18.922 12.039 1 93.81 221 THR A C 1
ATOM 1753 O O . THR A 1 221 ? 15.969 18.719 12.062 1 93.81 221 THR A O 1
ATOM 1756 N N . LEU A 1 222 ? 18.062 18.094 12.539 1 93.94 222 LEU A N 1
ATOM 1757 C CA . LEU A 1 222 ? 17.719 16.734 12.93 1 93.94 222 LEU A CA 1
ATOM 1758 C C . LEU A 1 222 ? 16.656 16.734 14.031 1 93.94 222 LEU A C 1
ATOM 1760 O O . LEU A 1 222 ? 15.664 16.016 13.938 1 93.94 222 LEU A O 1
ATOM 1764 N N . PRO A 1 223 ? 16.828 17.609 15.062 1 94 223 PRO A N 1
ATOM 1765 C CA . PRO A 1 223 ? 15.805 17.625 16.109 1 94 223 PRO A CA 1
ATOM 1766 C C . PRO A 1 223 ? 14.453 18.141 15.617 1 94 223 PRO A C 1
ATOM 1768 O O . PRO A 1 223 ? 13.406 17.703 16.094 1 94 223 PRO A O 1
ATOM 1771 N N . GLN A 1 224 ? 14.461 19.047 14.703 1 94.06 224 GLN A N 1
ATOM 1772 C CA . GLN A 1 224 ? 13.219 19.688 14.297 1 94.06 224 GLN A CA 1
ATOM 1773 C C . GLN A 1 224 ? 12.492 18.859 13.242 1 94.06 224 GLN A C 1
ATOM 1775 O O . GLN A 1 224 ? 11.305 19.062 12.984 1 94.06 224 GLN A O 1
ATOM 1780 N N . ILE A 1 225 ? 13.141 17.844 12.633 1 94.62 225 ILE A N 1
ATOM 1781 C CA . ILE A 1 225 ? 12.453 17 11.672 1 94.62 225 ILE A CA 1
ATOM 1782 C C . ILE A 1 225 ? 12.18 15.633 12.289 1 94.62 225 ILE A C 1
ATOM 1784 O O . ILE A 1 225 ? 11.727 14.711 11.602 1 94.62 225 ILE A O 1
ATOM 1788 N N . SER A 1 226 ? 12.422 15.508 13.57 1 91.75 226 SER A N 1
ATOM 1789 C CA . SER A 1 226 ? 12.344 14.227 14.25 1 91.75 226 SER A CA 1
ATOM 1790 C C . SER A 1 226 ? 10.93 13.664 14.211 1 91.75 226 SER A C 1
ATOM 1792 O O . SER A 1 226 ? 10.734 12.453 14.078 1 91.75 226 SER A O 1
ATOM 1794 N N . TYR A 1 227 ? 9.992 14.5 14.297 1 86.75 227 TYR A N 1
ATOM 1795 C CA . TYR A 1 227 ? 8.602 14.047 14.289 1 86.75 227 TYR A CA 1
ATOM 1796 C C . TYR A 1 227 ? 8.227 13.445 12.938 1 86.75 227 TYR A C 1
ATOM 1798 O O . TYR A 1 227 ? 7.664 12.352 12.867 1 86.75 227 TYR A O 1
ATOM 1806 N N . VAL A 1 228 ? 8.508 14.164 11.938 1 88.94 228 VAL A N 1
ATOM 1807 C CA . VAL A 1 228 ? 8.211 13.68 10.594 1 88.94 228 VAL A CA 1
ATOM 1808 C C . VAL A 1 228 ? 9.016 12.414 10.312 1 88.94 228 VAL A C 1
ATOM 1810 O O . VAL A 1 228 ? 8.523 11.484 9.664 1 88.94 228 VAL A O 1
ATOM 1813 N N . SER A 1 229 ? 10.266 12.398 10.773 1 93 229 SER A N 1
ATOM 1814 C CA . SER A 1 229 ? 11.094 11.203 10.633 1 93 229 SER A CA 1
ATOM 1815 C C . SER A 1 229 ? 10.43 10 11.289 1 93 229 SER A C 1
ATOM 1817 O O . SER A 1 229 ? 10.367 8.922 10.688 1 93 229 SER A O 1
ATOM 1819 N N . MET A 1 230 ? 9.969 10.219 12.414 1 88.31 230 MET A N 1
ATOM 1820 C CA . MET A 1 230 ? 9.328 9.141 13.148 1 88.31 230 MET A CA 1
ATOM 1821 C C . MET A 1 230 ? 8.086 8.641 12.414 1 88.31 230 MET A C 1
ATOM 1823 O O . MET A 1 230 ? 7.871 7.434 12.297 1 88.31 230 MET A O 1
ATOM 1827 N N . ILE A 1 231 ? 7.285 9.516 11.961 1 85.19 231 ILE A N 1
ATOM 1828 C CA . ILE A 1 231 ? 6.066 9.164 11.242 1 85.19 231 ILE A CA 1
ATOM 1829 C C . ILE A 1 231 ? 6.418 8.344 10 1 85.19 231 ILE A C 1
ATOM 1831 O O . ILE A 1 231 ? 5.816 7.301 9.75 1 85.19 231 ILE A O 1
ATOM 1835 N N . MET A 1 232 ? 7.387 8.82 9.32 1 90 232 MET A N 1
ATOM 1836 C CA . MET A 1 232 ? 7.793 8.148 8.086 1 90 232 MET A CA 1
ATOM 1837 C C . MET A 1 232 ? 8.352 6.762 8.375 1 90 232 MET A C 1
ATOM 1839 O O . MET A 1 232 ? 8.078 5.809 7.641 1 90 232 MET A O 1
ATOM 1843 N N . ILE A 1 233 ? 9.109 6.699 9.398 1 91.25 233 ILE A N 1
ATOM 1844 C CA . ILE A 1 233 ? 9.711 5.422 9.75 1 91.25 233 ILE A CA 1
ATOM 1845 C C . ILE A 1 233 ? 8.625 4.434 10.164 1 91.25 233 ILE A C 1
ATOM 1847 O O . ILE A 1 233 ? 8.609 3.287 9.719 1 91.25 233 ILE A O 1
ATOM 1851 N N . VAL A 1 234 ? 7.684 4.836 10.977 1 86.88 234 VAL A N 1
ATOM 1852 C CA . VAL A 1 234 ? 6.609 3.961 11.43 1 86.88 234 VAL A CA 1
ATOM 1853 C C . VAL A 1 234 ? 5.766 3.51 10.242 1 86.88 234 VAL A C 1
ATOM 1855 O O . VAL A 1 234 ? 5.445 2.324 10.117 1 86.88 234 VAL A O 1
ATOM 1858 N N . LEU A 1 235 ? 5.418 4.43 9.453 1 87 235 LEU A N 1
ATOM 1859 C CA . LEU A 1 235 ? 4.598 4.137 8.281 1 87 235 LEU A CA 1
ATOM 1860 C C . LEU A 1 235 ? 5.281 3.121 7.379 1 87 235 LEU A C 1
ATOM 1862 O O . LEU A 1 235 ? 4.66 2.148 6.949 1 87 235 LEU A O 1
ATOM 1866 N N . HIS A 1 236 ? 6.504 3.301 7.168 1 93.5 236 HIS A N 1
ATOM 1867 C CA . HIS A 1 236 ? 7.18 2.459 6.188 1 93.5 236 HIS A CA 1
ATOM 1868 C C . HIS A 1 236 ? 7.602 1.128 6.805 1 93.5 236 HIS A C 1
ATOM 1870 O O . HIS A 1 236 ? 7.746 0.13 6.094 1 93.5 236 HIS A O 1
ATOM 1876 N N . VAL A 1 237 ? 7.859 1.135 8.117 1 93.25 237 VAL A N 1
ATOM 1877 C CA . VAL A 1 237 ? 8.039 -0.158 8.773 1 93.25 237 VAL A CA 1
ATOM 1878 C C . VAL A 1 237 ? 6.773 -0.996 8.617 1 93.25 237 VAL A C 1
ATOM 1880 O O . VAL A 1 237 ? 6.84 -2.176 8.266 1 93.25 237 VAL A O 1
ATOM 1883 N N . THR A 1 238 ? 5.688 -0.394 8.867 1 90 238 THR A N 1
ATOM 1884 C CA . THR A 1 238 ? 4.414 -1.099 8.766 1 90 238 THR A CA 1
ATOM 1885 C C . THR A 1 238 ? 4.16 -1.566 7.34 1 90 238 THR A C 1
ATOM 1887 O O . THR A 1 238 ? 3.791 -2.721 7.113 1 90 238 THR A O 1
ATOM 1890 N N . PHE A 1 239 ? 4.426 -0.746 6.387 1 90.75 239 PHE A N 1
ATOM 1891 C CA . PHE A 1 239 ? 4.191 -1.073 4.984 1 90.75 239 PHE A CA 1
ATOM 1892 C C . PHE A 1 239 ? 5.109 -2.199 4.527 1 90.75 239 PHE A C 1
ATOM 1894 O O . PHE A 1 239 ? 4.668 -3.139 3.863 1 90.75 239 PHE A O 1
ATOM 1901 N N . THR A 1 240 ? 6.312 -2.086 4.879 1 95.94 240 THR A N 1
ATOM 1902 C CA . THR A 1 240 ? 7.305 -3.049 4.41 1 95.94 240 THR A CA 1
ATOM 1903 C C . THR A 1 240 ? 7.121 -4.395 5.105 1 95.94 240 THR A C 1
ATOM 1905 O O . THR A 1 240 ? 7.215 -5.445 4.469 1 95.94 240 THR A O 1
ATOM 1908 N N . PHE A 1 241 ? 6.828 -4.348 6.332 1 96 241 PHE A N 1
ATOM 1909 C CA . PHE A 1 241 ? 6.691 -5.559 7.137 1 96 241 PHE A CA 1
ATOM 1910 C C . PHE A 1 241 ? 5.559 -6.434 6.605 1 96 241 PHE A C 1
ATOM 1912 O O . PHE A 1 241 ? 5.656 -7.66 6.621 1 96 241 PHE A O 1
ATOM 1919 N N . LYS A 1 242 ? 4.582 -5.84 6.113 1 94.06 242 LYS A N 1
ATOM 1920 C CA . LYS A 1 242 ? 3.404 -6.602 5.715 1 94.06 242 LYS A CA 1
ATOM 1921 C C . LYS A 1 242 ? 3.342 -6.762 4.199 1 94.06 242 LYS A C 1
ATOM 1923 O O . LYS A 1 242 ? 2.369 -7.297 3.664 1 94.06 242 LYS A O 1
ATOM 1928 N N . ASN A 1 243 ? 4.348 -6.344 3.59 1 93.12 243 ASN A N 1
ATOM 1929 C CA . ASN A 1 243 ? 4.312 -6.34 2.131 1 93.12 243 ASN A CA 1
ATOM 1930 C C . ASN A 1 243 ? 4.309 -7.758 1.566 1 93.12 243 ASN A C 1
ATOM 1932 O O . ASN A 1 243 ? 5.145 -8.586 1.944 1 93.12 243 ASN A O 1
ATOM 1936 N N . PHE A 1 244 ? 3.381 -8.008 0.704 1 94.88 244 PHE A N 1
ATOM 1937 C CA . PHE A 1 244 ? 3.223 -9.289 0.013 1 94.88 244 PHE A CA 1
ATOM 1938 C C . PHE A 1 244 ? 3.65 -9.172 -1.445 1 94.88 244 PHE A C 1
ATOM 1940 O O . PHE A 1 244 ? 4.375 -10.023 -1.956 1 94.88 244 PHE A O 1
ATOM 1947 N N . ASP A 1 245 ? 3.311 -8.102 -2.105 1 94.19 245 ASP A N 1
ATOM 1948 C CA . ASP A 1 245 ? 3.307 -7.969 -3.559 1 94.19 245 ASP A CA 1
ATOM 1949 C C . ASP A 1 245 ? 4.723 -8.023 -4.121 1 94.19 245 ASP A C 1
ATOM 1951 O O . ASP A 1 245 ? 4.996 -8.773 -5.062 1 94.19 245 ASP A O 1
ATOM 1955 N N . ILE A 1 246 ? 5.621 -7.305 -3.49 1 95.06 246 ILE A N 1
ATOM 1956 C CA . ILE A 1 246 ? 6.953 -7.176 -4.078 1 95.06 246 ILE A CA 1
ATOM 1957 C C . ILE A 1 246 ? 7.664 -8.523 -4.043 1 95.06 246 ILE A C 1
ATOM 1959 O O . ILE A 1 246 ? 8.164 -9 -5.066 1 95.06 246 ILE A O 1
ATOM 1963 N N . VAL A 1 247 ? 7.645 -9.172 -2.912 1 95.69 247 VAL A N 1
ATOM 1964 C CA . VAL A 1 247 ? 8.352 -10.445 -2.768 1 95.69 247 VAL A CA 1
ATOM 1965 C C . VAL A 1 247 ? 7.668 -11.516 -3.621 1 95.69 247 VAL A C 1
ATOM 1967 O O . VAL A 1 247 ? 8.336 -12.273 -4.328 1 95.69 247 VAL A O 1
ATOM 1970 N N . TYR A 1 248 ? 6.398 -11.578 -3.59 1 95.31 248 TYR A N 1
ATOM 1971 C CA . TYR A 1 248 ? 5.668 -12.594 -4.348 1 95.31 248 TYR A CA 1
ATOM 1972 C C . TYR A 1 248 ? 5.926 -12.445 -5.844 1 95.31 248 TYR A C 1
ATOM 1974 O O . TYR A 1 248 ? 6.223 -13.422 -6.527 1 95.31 248 TYR A O 1
ATOM 1982 N N . LEU A 1 249 ? 5.836 -11.266 -6.336 1 93.12 249 LEU A N 1
ATOM 1983 C CA . LEU A 1 249 ? 5.973 -11.016 -7.766 1 93.12 249 LEU A CA 1
ATOM 1984 C C . LEU A 1 249 ? 7.422 -11.156 -8.211 1 93.12 249 LEU A C 1
ATOM 1986 O O . LEU A 1 249 ? 7.695 -11.602 -9.328 1 93.12 249 LEU A O 1
ATOM 1990 N N . ALA A 1 250 ? 8.328 -10.844 -7.324 1 91.31 250 ALA A N 1
ATOM 1991 C CA . ALA A 1 250 ? 9.742 -10.836 -7.703 1 91.31 250 ALA A CA 1
ATOM 1992 C C . ALA A 1 250 ? 10.328 -12.242 -7.68 1 91.31 250 ALA A C 1
ATOM 1994 O O . ALA A 1 250 ? 10.977 -12.664 -8.641 1 91.31 250 ALA A O 1
ATOM 1995 N N . THR A 1 251 ? 10.016 -12.984 -6.559 1 91.62 251 THR A N 1
ATOM 1996 C CA . THR A 1 251 ? 10.742 -14.242 -6.387 1 91.62 251 THR A CA 1
ATOM 1997 C C . THR A 1 251 ? 9.805 -15.359 -5.949 1 91.62 251 THR A C 1
ATOM 1999 O O . THR A 1 251 ? 10.172 -16.531 -5.98 1 91.62 251 THR A O 1
ATOM 2002 N N . GLY A 1 252 ? 8.648 -14.969 -5.551 1 91.94 252 GLY A N 1
ATOM 2003 C CA . GLY A 1 252 ? 7.762 -15.961 -4.961 1 91.94 252 GLY A CA 1
ATOM 2004 C C . GLY A 1 252 ? 8.297 -16.547 -3.666 1 91.94 252 GLY A C 1
ATOM 2005 O O . GLY A 1 252 ? 7.914 -17.641 -3.27 1 91.94 252 GLY A O 1
ATOM 2006 N N . GLY A 1 253 ? 9.219 -15.828 -3.068 1 92.56 253 GLY A N 1
ATOM 2007 C CA . GLY A 1 253 ? 9.844 -16.297 -1.842 1 92.56 253 GLY A CA 1
ATOM 2008 C C . GLY A 1 253 ? 11.117 -17.094 -2.088 1 92.56 253 GLY A C 1
ATOM 2009 O O . GLY A 1 253 ? 11.797 -17.484 -1.141 1 92.56 253 GLY A O 1
ATOM 2010 N N . GLY A 1 254 ? 11.438 -17.297 -3.365 1 90.19 254 GLY A N 1
ATOM 2011 C CA . GLY A 1 254 ? 12.617 -18.062 -3.738 1 90.19 254 GLY A CA 1
ATOM 2012 C C . GLY A 1 254 ? 13.828 -17.188 -4 1 90.19 254 GLY A C 1
ATOM 2013 O O . GLY A 1 254 ? 13.805 -15.984 -3.725 1 90.19 254 GLY A O 1
ATOM 2014 N N . PRO A 1 255 ? 14.922 -17.75 -4.391 1 88.94 255 PRO A N 1
ATOM 2015 C CA . PRO A 1 255 ? 15.164 -19.172 -4.562 1 88.94 255 PRO A CA 1
ATOM 2016 C C . PRO A 1 255 ? 15.391 -19.906 -3.234 1 88.94 255 PRO A C 1
ATOM 2018 O O . PRO A 1 255 ? 15.953 -19.328 -2.303 1 88.94 255 PRO A O 1
ATOM 2021 N N . LEU A 1 256 ? 14.93 -21.156 -3.156 1 88.81 256 LEU A N 1
ATOM 2022 C CA . LEU A 1 256 ? 15.156 -22.016 -2 1 88.81 256 LEU A CA 1
ATOM 2023 C C . LEU A 1 256 ? 14.633 -21.359 -0.725 1 88.81 256 LEU A C 1
ATOM 2025 O O . LEU A 1 256 ? 15.242 -21.484 0.339 1 88.81 256 LEU A O 1
ATOM 2029 N N . GLY A 1 257 ? 13.734 -20.453 -0.89 1 91.25 257 GLY A N 1
ATOM 2030 C CA . GLY A 1 257 ? 13.109 -19.828 0.265 1 91.25 257 GLY A CA 1
ATOM 2031 C C . GLY A 1 257 ? 13.922 -18.688 0.847 1 91.25 257 GLY A C 1
ATOM 2032 O O . GLY A 1 257 ? 13.609 -18.188 1.928 1 91.25 257 GLY A O 1
ATOM 2033 N N . ASN A 1 258 ? 14.883 -18.203 0.14 1 92.5 258 ASN A N 1
ATOM 2034 C CA . ASN A 1 258 ? 15.836 -17.234 0.678 1 92.5 258 ASN A CA 1
ATOM 2035 C C . ASN A 1 258 ? 15.266 -15.82 0.683 1 92.5 258 ASN A C 1
ATOM 2037 O O . ASN A 1 258 ? 15.906 -14.883 1.153 1 92.5 258 ASN A O 1
ATOM 2041 N N . THR A 1 259 ? 14.07 -15.703 0.194 1 94.94 259 THR A N 1
ATOM 2042 C CA . THR A 1 259 ? 13.422 -14.406 0.227 1 94.94 259 THR A CA 1
ATOM 2043 C C . THR A 1 259 ? 12.016 -14.523 0.807 1 94.94 259 THR A C 1
ATOM 2045 O O . THR A 1 259 ? 11.234 -13.57 0.75 1 94.94 259 THR A O 1
ATOM 2048 N N . GLU A 1 260 ? 11.773 -15.703 1.336 1 96.81 260 GLU A N 1
ATOM 2049 C CA . GLU A 1 260 ? 10.445 -15.93 1.904 1 96.81 260 GLU A CA 1
ATOM 2050 C C . GLU A 1 260 ? 10.203 -15.023 3.107 1 96.81 260 GLU A C 1
ATOM 2052 O O . GLU A 1 260 ? 11 -14.992 4.047 1 96.81 260 GLU A O 1
ATOM 2057 N N . VAL A 1 261 ? 9.156 -14.242 3.004 1 97.88 261 VAL A N 1
ATOM 2058 C CA . VAL A 1 261 ? 8.75 -13.406 4.121 1 97.88 261 VAL A CA 1
ATOM 2059 C C . VAL A 1 261 ? 7.438 -13.922 4.707 1 97.88 261 VAL A C 1
ATOM 2061 O O . VAL A 1 261 ? 6.832 -14.844 4.164 1 97.88 261 VAL A O 1
ATOM 2064 N N . LEU A 1 262 ? 7.004 -13.344 5.836 1 97.94 262 LEU A N 1
ATOM 2065 C CA . LEU A 1 262 ? 5.82 -13.836 6.535 1 97.94 262 LEU A CA 1
ATOM 2066 C C . LEU A 1 262 ? 4.586 -13.742 5.641 1 97.94 262 LEU A C 1
ATOM 2068 O O . LEU A 1 262 ? 3.773 -14.672 5.602 1 97.94 262 LEU A O 1
ATOM 2072 N N . ALA A 1 263 ? 4.441 -12.711 4.898 1 97.06 263 ALA A N 1
ATOM 2073 C CA . ALA A 1 263 ? 3.26 -12.508 4.062 1 97.06 263 ALA A CA 1
ATOM 2074 C C . ALA A 1 263 ? 3.146 -13.594 2.994 1 97.06 263 ALA A C 1
ATOM 2076 O O . ALA A 1 263 ? 2.068 -14.148 2.781 1 97.06 263 ALA A O 1
ATOM 2077 N N . THR A 1 264 ? 4.266 -13.914 2.342 1 97.19 264 THR A N 1
ATOM 2078 C CA . THR A 1 264 ? 4.223 -14.945 1.317 1 97.19 264 THR A CA 1
ATOM 2079 C C . THR A 1 264 ? 4.07 -16.328 1.951 1 97.19 264 THR A C 1
ATOM 2081 O O . THR A 1 264 ? 3.449 -17.219 1.367 1 97.19 264 THR A O 1
ATOM 2084 N N . TYR A 1 265 ? 4.625 -16.5 3.135 1 97.75 265 TYR A N 1
ATOM 2085 C CA . TYR A 1 265 ? 4.465 -17.766 3.83 1 97.75 265 TYR A CA 1
ATOM 2086 C C . TYR A 1 265 ? 3.008 -17.984 4.223 1 97.75 265 TYR A C 1
ATOM 2088 O O . TYR A 1 265 ? 2.486 -19.094 4.09 1 97.75 265 TYR A O 1
ATOM 2096 N N . VAL A 1 266 ? 2.322 -17 4.676 1 96.38 266 VAL A N 1
ATOM 2097 C CA . VAL A 1 266 ? 0.893 -17.062 4.957 1 96.38 266 VAL A CA 1
ATOM 2098 C C . VAL A 1 266 ? 0.137 -17.484 3.697 1 96.38 266 VAL A C 1
ATOM 2100 O O . VAL A 1 266 ? -0.74 -18.344 3.744 1 96.38 266 VAL A O 1
ATOM 2103 N N . TYR A 1 267 ? 0.488 -16.875 2.627 1 95 267 TYR A N 1
ATOM 2104 C CA . TYR A 1 267 ? -0.164 -17.172 1.356 1 95 267 TYR A CA 1
ATOM 2105 C C . TYR A 1 267 ? -0.023 -18.656 1.003 1 95 267 TYR A C 1
ATOM 2107 O O . TYR A 1 267 ? -1.005 -19.312 0.644 1 95 267 TYR A O 1
ATOM 2115 N N . LYS A 1 268 ? 1.142 -19.141 1.096 1 96.25 268 LYS A N 1
ATOM 2116 C CA . LYS A 1 268 ? 1.41 -20.547 0.758 1 96.25 268 LYS A CA 1
ATOM 2117 C C . LYS A 1 268 ? 0.66 -21.484 1.691 1 96.25 268 LYS A C 1
ATOM 2119 O O . LYS A 1 268 ? 0.069 -22.469 1.242 1 96.25 268 LYS A O 1
ATOM 2124 N N . GLN A 1 269 ? 0.655 -21.156 2.926 1 95.44 269 GLN A N 1
ATOM 2125 C CA . GLN A 1 269 ? -0.036 -22 3.887 1 95.44 269 GLN A CA 1
ATOM 2126 C C . GLN A 1 269 ? -1.548 -21.938 3.691 1 95.44 269 GLN A C 1
ATOM 2128 O O . GLN A 1 269 ? -2.215 -22.984 3.637 1 95.44 269 GLN A O 1
ATOM 2133 N N . ALA A 1 270 ? -2.105 -20.812 3.479 1 91.62 270 ALA A N 1
ATOM 2134 C CA . ALA A 1 270 ? -3.553 -20.625 3.445 1 91.62 270 ALA A CA 1
ATOM 2135 C C . ALA A 1 270 ? -4.125 -21.016 2.088 1 91.62 270 ALA A C 1
ATOM 2137 O O . ALA A 1 270 ? -5.219 -21.594 2.008 1 91.62 270 ALA A O 1
ATOM 2138 N N . PHE A 1 271 ? -3.34 -20.797 1.002 1 90.81 271 PHE A N 1
ATOM 2139 C CA . PHE A 1 271 ? -3.982 -20.875 -0.305 1 90.81 271 PHE A CA 1
ATOM 2140 C C . PHE A 1 271 ? -3.303 -21.906 -1.184 1 90.81 271 PHE A C 1
ATOM 2142 O O . PHE A 1 271 ? -3.812 -22.25 -2.252 1 90.81 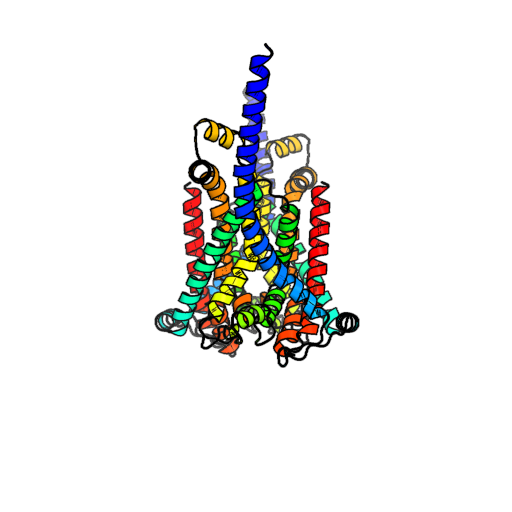271 PHE A O 1
ATOM 2149 N N . GLN A 1 272 ? -2.203 -22.375 -0.791 1 91.5 272 GLN A N 1
ATOM 2150 C CA . GLN A 1 272 ? -1.574 -23.469 -1.533 1 91.5 272 GLN A CA 1
ATOM 2151 C C . GLN A 1 272 ? -1.655 -24.781 -0.759 1 91.5 272 GLN A C 1
ATOM 2153 O O . GLN A 1 272 ? -2.029 -25.812 -1.316 1 91.5 272 GLN A O 1
ATOM 2158 N N . GLN A 1 273 ? -1.379 -24.672 0.521 1 93.19 273 GLN A N 1
ATOM 2159 C CA . GLN A 1 273 ? -1.488 -25.844 1.366 1 93.19 273 GLN A CA 1
ATOM 2160 C C . GLN A 1 273 ? -2.881 -25.953 1.982 1 93.19 273 GLN A C 1
ATOM 2162 O O . GLN A 1 273 ? -3.209 -26.969 2.611 1 93.19 273 GLN A O 1
ATOM 2167 N N . TYR A 1 274 ? -3.637 -24.938 1.935 1 91.44 274 TYR A N 1
ATOM 2168 C CA . TYR A 1 274 ? -5.031 -24.859 2.363 1 91.44 274 TYR A CA 1
ATOM 2169 C C . TYR A 1 274 ? -5.148 -25.047 3.871 1 91.44 274 TYR A C 1
ATOM 2171 O O . TYR A 1 274 ? -6.184 -25.5 4.367 1 91.44 274 TYR A O 1
ATOM 2179 N N . ALA A 1 275 ? -4.039 -24.844 4.531 1 92.56 275 ALA A N 1
ATOM 2180 C CA . ALA A 1 275 ? -4.023 -24.875 5.988 1 92.56 275 ALA A CA 1
ATOM 2181 C C . ALA A 1 275 ? -4.41 -23.516 6.574 1 92.56 275 ALA A C 1
ATOM 2183 O O . ALA A 1 275 ? -3.561 -22.797 7.105 1 92.56 275 ALA A O 1
ATOM 2184 N N . LEU A 1 276 ? -5.66 -23.312 6.594 1 90.38 276 LEU A N 1
ATOM 2185 C CA . LEU A 1 276 ? -6.195 -22 6.934 1 90.38 276 LEU A CA 1
ATOM 2186 C C . LEU A 1 276 ? -5.887 -21.656 8.383 1 90.38 276 LEU A C 1
ATOM 2188 O O . LEU A 1 276 ? -5.508 -20.516 8.68 1 90.38 276 LEU A O 1
ATOM 2192 N N . GLY A 1 277 ? -6.082 -22.547 9.211 1 91.94 277 GLY A N 1
ATOM 2193 C CA . GLY A 1 277 ? -5.809 -22.297 10.617 1 91.94 277 GLY A CA 1
ATOM 2194 C C . GLY A 1 277 ? -4.359 -21.938 10.891 1 91.94 277 GLY A C 1
ATOM 2195 O O . GLY A 1 277 ? -4.078 -20.984 11.609 1 91.94 277 GLY A O 1
ATOM 2196 N N . TYR A 1 278 ? -3.494 -22.734 10.266 1 94.44 278 TYR A N 1
ATOM 2197 C CA . TYR A 1 278 ? -2.07 -22.453 10.43 1 94.44 278 TYR A CA 1
ATOM 2198 C C . TYR A 1 278 ? -1.694 -21.109 9.805 1 94.44 278 TYR A C 1
ATOM 2200 O O . TYR A 1 278 ? -0.963 -20.328 10.414 1 94.44 278 TYR A O 1
ATOM 2208 N N . GLY A 1 279 ? -2.244 -20.859 8.609 1 94.62 279 GLY A N 1
ATOM 2209 C CA . GLY A 1 279 ? -2.031 -19.562 7.988 1 94.62 279 GLY A CA 1
ATOM 2210 C C . GLY A 1 279 ? -2.518 -18.406 8.844 1 94.62 279 GLY A C 1
ATOM 2211 O O . GLY A 1 279 ? -1.831 -17.391 8.977 1 94.62 279 GLY A O 1
ATOM 2212 N N . ALA A 1 280 ? -3.621 -18.625 9.461 1 92.75 280 ALA A N 1
ATOM 2213 C CA . ALA A 1 280 ? -4.191 -17.609 10.336 1 92.75 280 ALA A CA 1
ATOM 2214 C C . ALA A 1 280 ? -3.307 -17.359 11.555 1 92.75 280 ALA A C 1
ATOM 2216 O O . ALA A 1 280 ? -3.182 -16.234 12.023 1 92.75 280 ALA A O 1
ATOM 2217 N N . SER A 1 281 ? -2.777 -18.375 12.078 1 95.25 281 SER A N 1
ATOM 2218 C CA . SER A 1 281 ? -1.903 -18.234 13.234 1 95.25 281 SER A CA 1
ATOM 2219 C C . SER A 1 281 ? -0.679 -17.391 12.891 1 95.25 281 SER A C 1
ATOM 2221 O O . SER A 1 281 ? -0.234 -16.578 13.703 1 95.25 281 SER A O 1
ATOM 2223 N N . ILE A 1 282 ? -0.093 -17.547 11.68 1 96.31 282 ILE A N 1
ATOM 2224 C CA . ILE A 1 282 ? 1.007 -16.688 11.234 1 96.31 282 ILE A CA 1
ATOM 2225 C C . ILE A 1 282 ? 0.537 -15.242 11.133 1 96.31 282 ILE A C 1
ATOM 2227 O O . ILE A 1 282 ? 1.245 -14.328 11.555 1 96.31 282 ILE A O 1
ATOM 2231 N N . GLY A 1 283 ? -0.681 -15.109 10.609 1 94 283 GLY A N 1
ATOM 2232 C CA . GLY A 1 283 ? -1.273 -13.781 10.523 1 94 283 GLY A CA 1
ATOM 2233 C C . GLY A 1 283 ? -1.414 -13.102 11.875 1 94 283 GLY A C 1
ATOM 2234 O O . GLY A 1 283 ? -1.16 -11.906 12 1 94 283 GLY A O 1
ATOM 2235 N N . VAL A 1 284 ? -1.763 -13.828 12.852 1 91.81 284 VAL A N 1
ATOM 2236 C CA . VAL A 1 284 ? -1.928 -13.297 14.195 1 91.81 284 VAL A CA 1
ATOM 2237 C C . VAL A 1 284 ? -0.574 -12.844 14.742 1 91.81 284 VAL A C 1
ATOM 2239 O O . VAL A 1 284 ? -0.471 -11.781 15.367 1 91.81 284 VAL A O 1
ATOM 2242 N N . VAL A 1 285 ? 0.376 -13.625 14.531 1 94.31 285 VAL A N 1
ATOM 2243 C CA . VAL A 1 285 ? 1.717 -13.25 14.977 1 94.31 285 VAL A CA 1
ATOM 2244 C C . VAL A 1 285 ? 2.139 -11.953 14.297 1 94.31 285 VAL A C 1
ATOM 2246 O O . VAL A 1 285 ? 2.678 -11.055 14.953 1 94.31 285 VAL A O 1
ATOM 2249 N N . MET A 1 286 ? 1.881 -11.891 12.992 1 94.06 286 MET A N 1
ATOM 2250 C CA . MET A 1 286 ? 2.199 -10.664 12.266 1 94.06 286 MET A CA 1
ATOM 2251 C C . MET A 1 286 ? 1.474 -9.469 12.867 1 94.06 286 MET A C 1
ATOM 2253 O O . MET A 1 286 ? 2.064 -8.398 13.039 1 94.06 286 MET A O 1
ATOM 2257 N N . LEU A 1 287 ? 0.258 -9.656 13.156 1 88.69 287 LEU A N 1
ATOM 2258 C CA . LEU A 1 287 ? -0.563 -8.594 13.719 1 88.69 287 LEU A CA 1
ATOM 2259 C C . LEU A 1 287 ? -0.025 -8.148 15.078 1 88.69 287 LEU A C 1
ATOM 2261 O O . LEU A 1 287 ? 0.075 -6.945 15.344 1 88.69 287 LEU A O 1
ATOM 2265 N N . ILE A 1 288 ? 0.317 -9.062 15.906 1 89.69 288 ILE A N 1
ATOM 2266 C CA . ILE A 1 288 ? 0.825 -8.758 17.234 1 89.69 288 ILE A CA 1
ATOM 2267 C C . ILE A 1 288 ? 2.143 -7.996 17.125 1 89.69 288 ILE A C 1
ATOM 2269 O O . ILE A 1 288 ? 2.352 -7.004 17.828 1 89.69 288 ILE A O 1
ATOM 2273 N N . LEU A 1 289 ? 2.992 -8.438 16.266 1 92.75 289 LEU A N 1
ATOM 2274 C CA . LEU A 1 289 ? 4.277 -7.77 16.078 1 92.75 289 LEU A CA 1
ATOM 2275 C C . LEU A 1 289 ? 4.086 -6.344 15.578 1 92.75 289 LEU A C 1
ATOM 2277 O O . LEU A 1 289 ? 4.73 -5.418 16.062 1 92.75 289 LEU A O 1
ATOM 2281 N N . MET A 1 290 ? 3.166 -6.223 14.688 1 88.69 290 MET A N 1
ATOM 2282 C CA . MET A 1 290 ? 2.93 -4.898 14.117 1 88.69 290 MET A CA 1
ATOM 2283 C C . MET A 1 290 ? 2.254 -3.98 15.133 1 88.69 290 MET A C 1
ATOM 2285 O O . MET A 1 290 ? 2.57 -2.793 15.211 1 88.69 290 MET A O 1
ATOM 2289 N N . LEU A 1 291 ? 1.348 -4.508 15.883 1 84.12 291 LEU A N 1
ATOM 2290 C CA . LEU A 1 291 ? 0.68 -3.719 16.906 1 84.12 291 LEU A CA 1
ATOM 2291 C C . LEU A 1 291 ? 1.665 -3.297 18 1 84.12 291 LEU A C 1
ATOM 2293 O O . LEU A 1 291 ? 1.634 -2.154 18.453 1 84.12 291 LEU A O 1
ATOM 2297 N N . THR A 1 292 ? 2.473 -4.211 18.406 1 87.06 292 THR A N 1
ATOM 2298 C CA . THR A 1 292 ? 3.477 -3.906 19.422 1 87.06 292 THR A CA 1
ATOM 2299 C C . THR A 1 292 ? 4.418 -2.807 18.938 1 87.06 292 THR A C 1
ATOM 2301 O O . THR A 1 292 ? 4.703 -1.858 19.672 1 87.06 292 THR A O 1
ATOM 2304 N N . PHE A 1 293 ? 4.758 -2.922 17.688 1 86.5 293 PHE A N 1
ATOM 2305 C CA . PHE A 1 293 ? 5.637 -1.907 17.125 1 86.5 293 PHE A CA 1
ATOM 2306 C C . PHE A 1 293 ? 4.945 -0.551 17.094 1 86.5 293 PHE A C 1
ATOM 2308 O O . PHE A 1 293 ? 5.523 0.46 17.5 1 86.5 293 PHE A O 1
ATOM 2315 N N . THR A 1 294 ? 3.762 -0.542 16.656 1 77.19 294 THR A N 1
ATOM 2316 C CA . THR A 1 294 ? 3.035 0.712 16.5 1 77.19 294 THR A CA 1
ATOM 2317 C C . THR A 1 294 ? 2.75 1.355 17.844 1 77.19 294 THR A C 1
ATOM 2319 O O . THR A 1 294 ? 2.904 2.568 18.016 1 77.19 294 THR A O 1
ATOM 2322 N N . ILE A 1 295 ? 2.379 0.593 18.828 1 76.56 295 ILE A N 1
ATOM 2323 C CA . ILE A 1 295 ? 2.062 1.1 20.156 1 76.56 295 ILE A CA 1
ATOM 2324 C C . ILE A 1 295 ? 3.324 1.661 20.812 1 76.56 295 ILE A C 1
ATOM 2326 O O . ILE A 1 295 ? 3.295 2.74 21.406 1 76.56 295 ILE A O 1
ATOM 2330 N N . VAL A 1 296 ? 4.348 0.938 20.672 1 75 296 VAL A N 1
ATOM 2331 C CA . VAL A 1 296 ? 5.605 1.37 21.266 1 75 296 VAL A CA 1
ATOM 2332 C C . VAL A 1 296 ? 6.062 2.678 20.625 1 75 296 VAL A C 1
ATOM 2334 O O . VAL A 1 296 ? 6.477 3.605 21.312 1 75 296 VAL A O 1
ATOM 2337 N N . TYR A 1 297 ? 5.824 2.721 19.391 1 68.81 297 TYR A N 1
ATOM 2338 C CA . TYR A 1 297 ? 6.305 3.896 18.688 1 68.81 297 TYR A CA 1
ATOM 2339 C C . TYR A 1 297 ? 5.445 5.113 19 1 68.81 297 TYR A C 1
ATOM 2341 O O . TYR A 1 297 ? 5.965 6.211 19.203 1 68.81 297 TYR A O 1
ATOM 2349 N N . VAL A 1 298 ? 4.188 4.965 19.109 1 64.06 298 VAL A N 1
ATOM 2350 C CA . VAL A 1 298 ? 3.289 6.074 19.406 1 64.06 298 VAL A CA 1
ATOM 2351 C C . VAL A 1 298 ? 3.514 6.547 20.844 1 64.06 298 VAL A C 1
ATOM 2353 O O . VAL A 1 298 ? 3.508 7.75 21.109 1 64.06 298 VAL A O 1
ATOM 2356 N N . LYS A 1 299 ? 3.711 5.652 21.656 1 68.12 299 LYS A N 1
ATOM 2357 C CA . LYS A 1 299 ? 3.953 6.016 23.047 1 68.12 299 LYS A CA 1
ATOM 2358 C C . LYS A 1 299 ? 5.27 6.773 23.203 1 68.12 299 LYS A C 1
ATOM 2360 O O . LYS A 1 299 ? 5.379 7.688 24.016 1 68.12 299 LYS A O 1
ATOM 2365 N N . LEU A 1 300 ? 6.168 6.32 22.469 1 59.56 300 LEU A N 1
ATOM 2366 C CA . LEU A 1 300 ? 7.449 7.012 22.516 1 59.56 300 LEU A CA 1
ATOM 2367 C C . LEU A 1 300 ? 7.324 8.43 21.984 1 59.56 300 LEU A C 1
ATOM 2369 O O . LEU A 1 300 ? 7.984 9.352 22.484 1 59.56 300 LEU A O 1
ATOM 2373 N N . GLU A 1 301 ? 6.516 8.594 21.047 1 56.59 301 GLU A N 1
ATOM 2374 C CA . GLU A 1 301 ? 6.328 9.93 20.469 1 56.59 301 GLU A CA 1
ATOM 2375 C C . GLU A 1 301 ? 5.484 10.812 21.375 1 56.59 301 GLU A C 1
ATOM 2377 O O . GLU A 1 301 ? 5.676 12.023 21.422 1 56.59 301 GLU A O 1
ATOM 2382 N N . GLU A 1 302 ? 4.367 10.281 21.906 1 53.88 302 GLU A N 1
ATOM 2383 C CA . GLU A 1 302 ? 3.594 11.086 22.844 1 53.88 302 GLU A CA 1
ATOM 2384 C C . GLU A 1 302 ? 4.469 11.602 23.984 1 53.88 302 GLU A C 1
ATOM 2386 O O . GLU A 1 302 ? 4.199 12.656 24.562 1 53.88 302 GLU A O 1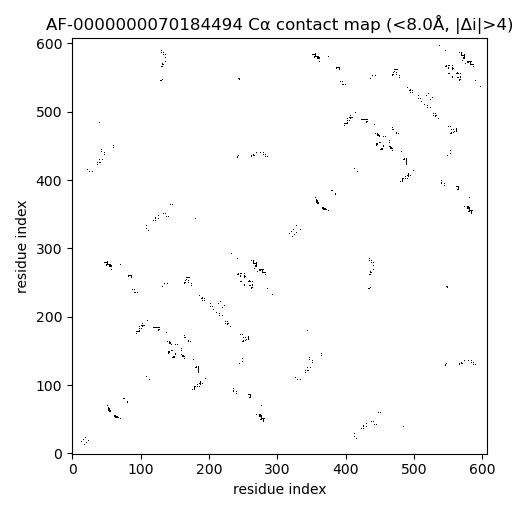
ATOM 2391 N N . VAL A 1 303 ? 5.434 10.898 24.328 1 45.69 303 VAL A N 1
ATOM 2392 C CA . VAL A 1 303 ? 6.273 11.352 25.438 1 45.69 303 VAL A CA 1
ATOM 2393 C C . VAL A 1 303 ? 7.168 12.5 24.969 1 45.69 303 VAL A C 1
ATOM 2395 O O . VAL A 1 303 ? 7.504 13.383 25.75 1 45.69 303 VAL A O 1
ATOM 2398 N N . GLU A 1 304 ? 7.461 12.547 23.766 1 41.62 304 GLU A N 1
ATOM 2399 C CA . GLU A 1 304 ? 8.281 13.734 23.531 1 41.62 304 GLU A CA 1
ATOM 2400 C C . GLU A 1 304 ? 7.414 14.938 23.156 1 41.62 304 GLU A C 1
ATOM 2402 O O . GLU A 1 304 ? 7.73 16.078 23.516 1 41.62 304 GLU A O 1
ATOM 2407 N N . MET B 1 1 ? 36.719 57.531 3.279 1 38.75 1 MET B N 1
ATOM 2408 C CA . MET B 1 1 ? 35.406 56.875 3.053 1 38.75 1 MET B CA 1
ATOM 2409 C C . MET B 1 1 ? 35.531 55.844 1.919 1 38.75 1 MET B C 1
ATOM 2411 O O . MET B 1 1 ? 34.688 54.938 1.815 1 38.75 1 MET B O 1
ATOM 2415 N N . ALA B 1 2 ? 36.406 56.031 0.933 1 54.41 2 ALA B N 1
ATOM 2416 C CA . ALA B 1 2 ? 36.562 55.188 -0.246 1 54.41 2 ALA B CA 1
ATOM 2417 C C . ALA B 1 2 ? 37.281 53.875 0.114 1 54.41 2 ALA B C 1
ATOM 2419 O O . ALA B 1 2 ? 37 52.844 -0.473 1 54.41 2 ALA B O 1
ATOM 2420 N N . THR B 1 3 ? 38.156 53.906 1.061 1 53.72 3 THR B N 1
ATOM 2421 C CA . THR B 1 3 ? 38.969 52.719 1.395 1 53.72 3 THR B CA 1
ATOM 2422 C C . THR B 1 3 ? 38.094 51.688 2.129 1 53.72 3 THR B C 1
ATOM 2424 O O . THR B 1 3 ? 38.438 50.5 2.143 1 53.72 3 THR B O 1
ATOM 2427 N N . GLN B 1 4 ? 37 52.094 2.822 1 53.41 4 GLN B N 1
ATOM 2428 C CA . GLN B 1 4 ? 36.125 51.156 3.543 1 53.41 4 GLN B CA 1
ATOM 2429 C C . GLN B 1 4 ? 35.219 50.406 2.584 1 53.41 4 GLN B C 1
ATOM 2431 O O . GLN B 1 4 ? 34.812 49.281 2.881 1 53.41 4 GLN B O 1
ATOM 2436 N N . THR B 1 5 ? 35 50.938 1.397 1 54.5 5 THR B N 1
ATOM 2437 C CA . THR B 1 5 ? 34.094 50.312 0.45 1 54.5 5 THR B CA 1
ATOM 2438 C C . THR B 1 5 ? 34.781 49.125 -0.231 1 54.5 5 THR B C 1
ATOM 2440 O O . THR B 1 5 ? 34.156 48.094 -0.472 1 54.5 5 THR B O 1
ATOM 2443 N N . GLU B 1 6 ? 36.094 49.25 -0.498 1 54.84 6 GLU B N 1
ATOM 2444 C CA . GLU B 1 6 ? 36.75 48.156 -1.195 1 54.84 6 GLU B CA 1
ATOM 2445 C C . GLU B 1 6 ? 36.875 46.906 -0.305 1 54.84 6 GLU B C 1
ATOM 2447 O O . GLU B 1 6 ? 36.75 45.781 -0.787 1 54.84 6 GLU B O 1
ATOM 2452 N N . SER B 1 7 ? 37 47.156 1.045 1 57.38 7 SER B N 1
ATOM 2453 C CA . SER B 1 7 ? 37.156 46.031 1.956 1 57.38 7 SER B CA 1
ATOM 2454 C C . SER B 1 7 ? 35.812 45.281 2.148 1 57.38 7 SER B C 1
ATOM 2456 O O . SER B 1 7 ? 35.812 44.062 2.311 1 57.38 7 SER B O 1
ATOM 2458 N N . GLN B 1 8 ? 34.688 45.969 1.959 1 53.78 8 GLN B N 1
ATOM 2459 C CA . GLN B 1 8 ? 33.406 45.312 2.119 1 53.78 8 GLN B CA 1
ATOM 2460 C C . GLN B 1 8 ? 33.094 44.438 0.896 1 53.78 8 GLN B C 1
ATOM 2462 O O . GLN B 1 8 ? 32.562 43.344 1.028 1 53.78 8 GLN B O 1
ATOM 2467 N N . PHE B 1 9 ? 33.531 44.969 -0.309 1 52.31 9 PHE B N 1
ATOM 2468 C CA . PHE B 1 9 ? 33.25 44.188 -1.504 1 52.31 9 PHE B CA 1
ATOM 2469 C C . PHE B 1 9 ? 34.125 42.938 -1.546 1 52.31 9 PHE B C 1
ATOM 2471 O O . PHE B 1 9 ? 33.656 41.875 -2.012 1 52.31 9 PHE B O 1
ATOM 2478 N N . SER B 1 10 ? 35.375 43.031 -1.081 1 55.56 10 SER B N 1
ATOM 2479 C CA . SER B 1 10 ? 36.219 41.844 -1.052 1 55.56 10 SER B CA 1
ATOM 2480 C C . SER B 1 10 ? 35.719 40.844 -0.036 1 55.56 10 SER B C 1
ATOM 2482 O O . SER B 1 10 ? 35.781 39.625 -0.272 1 55.56 10 SER B O 1
ATOM 2484 N N . ARG B 1 11 ? 35.094 41.312 1.106 1 54.69 11 ARG B N 1
ATOM 2485 C CA . ARG B 1 11 ? 34.5 40.375 2.059 1 54.69 11 ARG B CA 1
ATOM 2486 C C . ARG B 1 11 ? 33.25 39.719 1.473 1 54.69 11 ARG B C 1
ATOM 2488 O O . ARG B 1 11 ? 33.031 38.531 1.641 1 54.69 11 ARG B O 1
ATOM 2495 N N . TYR B 1 12 ? 32.469 40.469 0.653 1 52.12 12 TYR B N 1
ATOM 2496 C CA . TYR B 1 12 ? 31.312 39.875 0.021 1 52.12 12 TYR B CA 1
ATOM 2497 C C . TYR B 1 12 ? 31.719 38.906 -1.073 1 52.12 12 TYR B C 1
ATOM 2499 O O . TYR B 1 12 ? 31.109 37.844 -1.236 1 52.12 12 TYR B O 1
ATOM 2507 N N . ARG B 1 13 ? 32.812 39.188 -1.823 1 51.34 13 ARG B N 1
ATOM 2508 C CA . ARG B 1 13 ? 33.281 38.25 -2.826 1 51.34 13 ARG B CA 1
ATOM 2509 C C . ARG B 1 13 ? 33.844 36.969 -2.172 1 51.34 13 ARG B C 1
ATOM 2511 O O . ARG B 1 13 ? 33.625 35.875 -2.658 1 51.34 13 ARG B O 1
ATOM 2518 N N . GLU B 1 14 ? 34.656 37.125 -1.131 1 54.47 14 GLU B N 1
ATOM 2519 C CA . GLU B 1 14 ? 35.188 35.938 -0.446 1 54.47 14 GLU B CA 1
ATOM 2520 C C . GLU B 1 14 ? 34.031 35.156 0.227 1 54.47 14 GLU B C 1
ATOM 2522 O O . GLU B 1 14 ? 34.031 33.938 0.238 1 54.47 14 GLU B O 1
ATOM 2527 N N . GLU B 1 15 ? 33.031 35.875 0.783 1 49.53 15 GLU B N 1
ATOM 2528 C CA . GLU B 1 15 ? 31.875 35.188 1.336 1 49.53 15 GLU B CA 1
ATOM 2529 C C . GLU B 1 15 ? 31.062 34.531 0.236 1 49.53 15 GLU B C 1
ATOM 2531 O O . GLU B 1 15 ? 30.562 33.406 0.411 1 49.53 15 GLU B O 1
ATOM 2536 N N . PHE B 1 16 ? 31 35.25 -0.888 1 46.5 16 PHE B N 1
ATOM 2537 C CA . PHE B 1 16 ? 30.297 34.656 -2.02 1 46.5 16 PHE B CA 1
ATOM 2538 C C . PHE B 1 16 ? 31.109 33.531 -2.609 1 46.5 16 PHE B C 1
ATOM 2540 O O . PHE B 1 16 ? 30.547 32.469 -2.938 1 46.5 16 PHE B O 1
ATOM 2547 N N . SER B 1 17 ? 32.375 33.719 -2.881 1 49.19 17 SER B N 1
ATOM 2548 C CA . SER B 1 17 ? 33.188 32.594 -3.369 1 49.19 17 SER B CA 1
ATOM 2549 C C . SER B 1 17 ? 33.25 31.469 -2.354 1 49.19 17 SER B C 1
ATOM 2551 O O . SER B 1 17 ? 33.219 30.297 -2.729 1 49.19 17 SER B O 1
ATOM 2553 N N . SER B 1 18 ? 33.375 31.766 -1.058 1 49.34 18 SER B N 1
ATOM 2554 C CA . SER B 1 18 ? 33.281 30.703 -0.056 1 49.34 18 SER B CA 1
ATOM 2555 C C . SER B 1 18 ? 31.906 30.078 -0.019 1 49.34 18 SER B C 1
ATOM 2557 O O . SER B 1 18 ? 31.766 28.875 0.18 1 49.34 18 SER B O 1
ATOM 2559 N N . PHE B 1 19 ? 30.922 30.922 -0.218 1 43.62 19 PHE B N 1
ATOM 2560 C CA . PHE B 1 19 ? 29.562 30.391 -0.357 1 43.62 19 PHE B CA 1
ATOM 2561 C C . PHE B 1 19 ? 29.453 29.547 -1.618 1 43.62 19 PHE B C 1
ATOM 2563 O O . PHE B 1 19 ? 28.844 28.469 -1.597 1 43.62 19 PHE B O 1
ATOM 2570 N N . LEU B 1 20 ? 29.922 30.047 -2.725 1 43.66 20 LEU B N 1
ATOM 2571 C CA . LEU B 1 20 ? 29.922 29.266 -3.957 1 43.66 20 LEU B CA 1
ATOM 2572 C C . LEU B 1 20 ? 30.844 28.062 -3.83 1 43.66 20 LEU B C 1
ATOM 2574 O O . LEU B 1 20 ? 30.547 26.984 -4.34 1 43.66 20 LEU B O 1
ATOM 2578 N N . THR B 1 21 ? 32.094 28.203 -3.496 1 46.09 21 THR B N 1
ATOM 2579 C CA . THR B 1 21 ? 32.969 27.062 -3.244 1 46.09 21 THR B CA 1
ATOM 2580 C C . THR B 1 21 ? 32.375 26.172 -2.154 1 46.09 21 THR B C 1
ATOM 2582 O O . THR B 1 21 ? 32.5 24.953 -2.219 1 46.09 21 THR B O 1
ATOM 2585 N N . ASP B 1 22 ? 31.969 26.641 -1.088 1 45.19 22 ASP B N 1
ATOM 2586 C CA . ASP B 1 22 ? 31.25 25.859 -0.091 1 45.19 22 ASP B CA 1
ATOM 2587 C C . ASP B 1 22 ? 29.938 25.312 -0.665 1 45.19 22 ASP B C 1
ATOM 2589 O O . ASP B 1 22 ? 29.547 24.188 -0.349 1 45.19 22 ASP B O 1
ATOM 2593 N N . THR B 1 23 ? 29.203 26.047 -1.37 1 44 23 THR B N 1
ATOM 2594 C CA . THR B 1 23 ? 27.969 25.641 -2.02 1 44 23 THR B CA 1
ATOM 2595 C C . THR B 1 23 ? 28.25 24.703 -3.193 1 44 23 THR B C 1
ATOM 2597 O O . THR B 1 23 ? 27.547 23.734 -3.408 1 44 23 THR B O 1
ATOM 2600 N N . TRP B 1 24 ? 29.172 25.047 -4.059 1 43.25 24 TRP B N 1
ATOM 2601 C CA . TRP B 1 24 ? 29.516 24.172 -5.176 1 43.25 24 TRP B CA 1
ATOM 2602 C C . TRP B 1 24 ? 30.094 22.859 -4.668 1 43.25 24 TRP B C 1
ATOM 2604 O O . TRP B 1 24 ? 29.906 21.812 -5.293 1 43.25 24 TRP B O 1
ATOM 2614 N N . ILE B 1 25 ? 30.984 22.891 -3.744 1 46.22 25 ILE B N 1
ATOM 2615 C CA . ILE B 1 25 ? 31.438 21.641 -3.141 1 46.22 25 ILE B CA 1
ATOM 2616 C C . ILE B 1 25 ? 30.234 20.859 -2.594 1 46.22 25 ILE B C 1
ATOM 2618 O O . ILE B 1 25 ? 30.156 19.641 -2.729 1 46.22 25 ILE B O 1
ATOM 2622 N N . GLY B 1 26 ? 29.391 21.578 -1.952 1 47.78 26 GLY B N 1
ATOM 2623 C CA . GLY B 1 26 ? 28.125 20.953 -1.571 1 47.78 26 GLY B CA 1
ATOM 2624 C C . GLY B 1 26 ? 27.328 20.438 -2.756 1 47.78 26 GLY B C 1
ATOM 2625 O O . GLY B 1 26 ? 26.828 19.312 -2.727 1 47.78 26 GLY B O 1
ATOM 2626 N N . TYR B 1 27 ? 27.328 21.297 -3.805 1 50.59 27 TYR B N 1
ATOM 2627 C CA . TYR B 1 27 ? 26.688 20.859 -5.035 1 50.59 27 TYR B CA 1
ATOM 2628 C C . TYR B 1 27 ? 27.469 19.719 -5.684 1 50.59 27 TYR B C 1
ATOM 2630 O O . TYR B 1 27 ? 26.875 18.812 -6.258 1 50.59 27 TYR B O 1
ATOM 2638 N N . ALA B 1 28 ? 28.719 19.875 -5.75 1 52.5 28 ALA B N 1
ATOM 2639 C CA . ALA B 1 28 ? 29.562 18.844 -6.363 1 52.5 28 ALA B CA 1
ATOM 2640 C C . ALA B 1 28 ? 29.391 17.5 -5.652 1 52.5 28 ALA B C 1
ATOM 2642 O O . ALA B 1 28 ? 29.469 16.453 -6.281 1 52.5 28 ALA B O 1
ATOM 2643 N N . PHE B 1 29 ? 29.297 17.562 -4.375 1 51.78 29 PHE B N 1
ATOM 2644 C CA . PHE B 1 29 ? 29.109 16.312 -3.645 1 51.78 29 PHE B CA 1
ATOM 2645 C C . PHE B 1 29 ? 27.672 15.82 -3.777 1 51.78 29 PHE B C 1
ATOM 2647 O O . PHE B 1 29 ? 27.422 14.617 -3.879 1 51.78 29 PHE B O 1
ATOM 2654 N N . VAL B 1 30 ? 26.828 16.844 -3.857 1 55.16 30 VAL B N 1
ATOM 2655 C CA . VAL B 1 30 ? 25.422 16.438 -3.844 1 55.16 30 VAL B CA 1
ATOM 2656 C C . VAL B 1 30 ? 24.969 16.078 -5.258 1 55.16 30 VAL B C 1
ATOM 2658 O O . VAL B 1 30 ? 24.172 15.164 -5.453 1 55.16 30 VAL B O 1
ATOM 2661 N N . PHE B 1 31 ? 25.641 16.719 -6.305 1 59.06 31 PHE B N 1
ATOM 2662 C CA . PHE B 1 31 ? 25.203 16.531 -7.684 1 59.06 31 PHE B CA 1
ATOM 2663 C C . PHE B 1 31 ? 25.438 15.094 -8.141 1 59.06 31 PHE B C 1
ATOM 2665 O O . PHE B 1 31 ? 24.547 14.461 -8.703 1 59.06 31 PHE B O 1
ATOM 2672 N N . PRO B 1 32 ? 26.641 14.602 -7.945 1 58.19 32 PRO B N 1
ATOM 2673 C CA . PRO B 1 32 ? 26.828 13.211 -8.375 1 58.19 32 PRO B CA 1
ATOM 2674 C C . PRO B 1 32 ? 25.844 12.258 -7.699 1 58.19 32 PRO B C 1
ATOM 2676 O O . PRO B 1 32 ? 25.359 11.32 -8.344 1 58.19 32 PRO B O 1
ATOM 2679 N N . ALA B 1 33 ? 25.656 12.633 -6.473 1 57.53 33 ALA B N 1
ATOM 2680 C CA . ALA B 1 33 ? 24.719 11.758 -5.754 1 57.53 33 ALA B CA 1
ATOM 2681 C C . ALA B 1 33 ? 23.297 11.906 -6.289 1 57.53 33 ALA B C 1
ATOM 2683 O O . ALA B 1 33 ? 22.594 10.914 -6.477 1 57.53 33 ALA B O 1
ATOM 2684 N N . ALA B 1 34 ? 23.047 13.148 -6.543 1 61.69 34 ALA B N 1
ATOM 2685 C CA . ALA B 1 34 ? 21.703 13.398 -7.078 1 61.69 34 ALA B CA 1
ATOM 2686 C C . ALA B 1 34 ? 21.547 12.797 -8.469 1 61.69 34 ALA B C 1
ATOM 2688 O O . ALA B 1 34 ? 20.5 12.234 -8.797 1 61.69 34 ALA B O 1
ATOM 2689 N N . LEU B 1 35 ? 22.516 12.977 -9.297 1 64.06 35 LEU B N 1
ATOM 2690 C CA . LEU B 1 35 ? 22.469 12.398 -10.633 1 64.06 35 LEU B CA 1
ATOM 2691 C C . LEU B 1 35 ? 22.406 10.875 -10.57 1 64.06 35 LEU B C 1
ATOM 2693 O O . LEU B 1 35 ? 21.656 10.25 -11.328 1 64.06 35 LEU B O 1
ATOM 2697 N N . LEU B 1 36 ? 23.172 10.344 -9.703 1 61.47 36 LEU B N 1
ATOM 2698 C CA . LEU B 1 36 ? 23.156 8.891 -9.547 1 61.47 36 LEU B CA 1
ATOM 2699 C C . LEU B 1 36 ? 21.781 8.406 -9.109 1 61.47 36 LEU B C 1
ATOM 2701 O O . LEU B 1 36 ? 21.266 7.414 -9.633 1 61.47 36 LEU B O 1
ATOM 2705 N N . LEU B 1 37 ? 21.359 9.242 -8.281 1 61.56 37 LEU B N 1
ATOM 2706 C CA . LEU B 1 37 ? 20.047 8.836 -7.785 1 61.56 37 LEU B CA 1
ATOM 2707 C C . LEU B 1 37 ? 18.984 8.992 -8.867 1 61.56 37 LEU B C 1
ATOM 2709 O O . LEU B 1 37 ? 18.109 8.141 -9 1 61.56 37 LEU B O 1
ATOM 2713 N N . ALA B 1 38 ? 19.156 10.109 -9.617 1 65.06 38 ALA B N 1
ATOM 2714 C CA . ALA B 1 38 ? 18.219 10.336 -10.719 1 65.06 38 ALA B CA 1
ATOM 2715 C C . ALA B 1 38 ? 18.312 9.219 -11.75 1 65.06 38 ALA B C 1
ATOM 2717 O O . ALA B 1 38 ? 17.281 8.766 -12.281 1 65.06 38 ALA B O 1
ATOM 2718 N N . VAL B 1 39 ? 19.469 8.836 -11.961 1 66.44 39 VAL B N 1
ATOM 2719 C CA . VAL B 1 39 ? 19.672 7.777 -12.938 1 66.44 39 VAL B CA 1
ATOM 2720 C C . VAL B 1 39 ? 19.141 6.453 -12.391 1 66.44 39 VAL B C 1
ATOM 2722 O O . VAL B 1 39 ? 18.453 5.715 -13.102 1 66.44 39 VAL B O 1
ATOM 2725 N N . VAL B 1 40 ? 19.391 6.332 -11.164 1 65.25 40 VAL B N 1
ATOM 2726 C CA . VAL B 1 40 ? 18.984 5.074 -10.547 1 65.25 40 VAL B CA 1
ATOM 2727 C C . VAL B 1 40 ? 17.469 5.012 -10.461 1 65.25 40 VAL B C 1
ATOM 2729 O O . VAL B 1 40 ? 16.875 3.947 -10.633 1 65.25 40 VAL B O 1
ATOM 2732 N N . ILE B 1 41 ? 16.922 6.148 -10.312 1 66.69 41 ILE B N 1
ATOM 2733 C CA . ILE B 1 41 ? 15.469 6.207 -10.195 1 66.69 41 ILE B CA 1
ATOM 2734 C C . ILE B 1 41 ? 14.844 6.254 -11.586 1 66.69 41 ILE B C 1
ATOM 2736 O O . ILE B 1 41 ? 13.891 5.523 -11.875 1 66.69 41 ILE B O 1
ATOM 2740 N N . GLY B 1 42 ? 15.43 7.059 -12.508 1 74.06 42 GLY B N 1
ATOM 2741 C CA . GLY B 1 42 ? 14.859 7.32 -13.82 1 74.06 42 GLY B CA 1
ATOM 2742 C C . GLY B 1 42 ? 15.078 6.184 -14.797 1 74.06 42 GLY B C 1
ATOM 2743 O O . GLY B 1 42 ? 14.195 5.875 -15.602 1 74.06 42 GLY B O 1
ATOM 2744 N N . TYR B 1 43 ? 16.062 5.5 -14.625 1 75.88 43 TYR B N 1
ATOM 2745 C CA . TYR B 1 43 ? 16.469 4.512 -15.625 1 75.88 43 TYR B CA 1
ATOM 2746 C C . TYR B 1 43 ? 15.492 3.338 -15.648 1 75.88 43 TYR B C 1
ATOM 2748 O O . TYR B 1 43 ? 14.977 2.973 -16.703 1 75.88 43 TYR B O 1
ATOM 2756 N N . PRO B 1 44 ? 15.211 2.76 -14.508 1 74.81 44 PRO B N 1
ATOM 2757 C CA . PRO B 1 44 ? 14.258 1.649 -14.562 1 74.81 44 PRO B CA 1
ATOM 2758 C C . PRO B 1 44 ? 12.898 2.062 -15.125 1 74.81 44 PRO B C 1
ATOM 2760 O O . PRO B 1 44 ? 12.273 1.298 -15.867 1 74.81 44 PRO B O 1
ATOM 2763 N N . THR B 1 45 ? 12.555 3.252 -14.805 1 76.12 45 THR B N 1
ATOM 2764 C CA . THR B 1 45 ? 11.266 3.74 -15.273 1 76.12 45 THR B CA 1
ATOM 2765 C C . THR B 1 45 ? 11.258 3.859 -16.797 1 76.12 45 THR B C 1
ATOM 2767 O O . THR B 1 45 ? 10.328 3.395 -17.453 1 76.12 45 THR B O 1
ATOM 2770 N N . LEU B 1 46 ? 12.297 4.445 -17.328 1 78.06 46 LEU B N 1
ATOM 2771 C CA . LEU B 1 46 ? 12.391 4.648 -18.766 1 78.06 46 LEU B CA 1
ATOM 2772 C C . LEU B 1 46 ? 12.516 3.316 -19.5 1 78.06 46 LEU B C 1
ATOM 2774 O O . LEU B 1 46 ? 11.992 3.152 -20.594 1 78.06 46 LEU B O 1
ATOM 2778 N N . ARG B 1 47 ? 13.133 2.406 -18.875 1 76.5 47 ARG B N 1
ATOM 2779 C CA . ARG B 1 47 ? 13.289 1.085 -19.469 1 76.5 47 ARG B CA 1
ATOM 2780 C C . ARG B 1 47 ? 11.953 0.35 -19.531 1 76.5 47 ARG B C 1
ATOM 2782 O O . ARG B 1 47 ? 11.68 -0.392 -20.469 1 76.5 47 ARG B O 1
ATOM 2789 N N . GLY B 1 48 ? 11.258 0.515 -18.469 1 77 48 GLY B N 1
ATOM 2790 C CA . GLY B 1 48 ? 9.93 -0.065 -18.484 1 77 48 GLY B CA 1
ATOM 2791 C C . GLY B 1 48 ? 9.055 0.471 -19.594 1 77 48 GLY B C 1
ATOM 2792 O O . GLY B 1 48 ? 8.359 -0.293 -20.266 1 77 48 GLY B O 1
ATOM 2793 N N . LEU B 1 49 ? 9.141 1.756 -19.844 1 82.94 49 LEU B N 1
ATOM 2794 C CA . LEU B 1 49 ? 8.414 2.379 -20.938 1 82.94 49 LEU B CA 1
ATOM 2795 C C . LEU B 1 49 ? 8.922 1.861 -22.281 1 82.94 49 LEU B C 1
ATOM 2797 O O . LEU B 1 49 ? 8.133 1.647 -23.203 1 82.94 49 LEU B O 1
ATOM 2801 N N . TYR B 1 50 ? 10.18 1.633 -22.266 1 85.69 50 TYR B N 1
ATOM 2802 C CA . TYR B 1 50 ? 10.852 1.146 -23.469 1 85.69 50 TYR B CA 1
ATOM 2803 C C . TYR B 1 50 ? 10.344 -0.239 -23.844 1 85.69 50 TYR B C 1
ATOM 2805 O O . TYR B 1 50 ? 10.109 -0.517 -25.031 1 85.69 50 TYR B O 1
ATOM 2813 N N . LEU B 1 51 ? 10.055 -1.09 -22.953 1 87.75 51 LEU B N 1
ATOM 2814 C CA . LEU B 1 51 ? 9.641 -2.471 -23.172 1 87.75 51 LEU B CA 1
ATOM 2815 C C . LEU B 1 51 ? 8.273 -2.527 -23.828 1 87.75 51 LEU B C 1
ATOM 2817 O O . LEU B 1 51 ? 7.957 -3.484 -24.547 1 87.75 51 LEU B O 1
ATOM 2821 N N . ALA B 1 52 ? 7.469 -1.513 -23.594 1 92.31 52 ALA B N 1
ATOM 2822 C CA . ALA B 1 52 ? 6.102 -1.479 -24.109 1 92.31 52 ALA B CA 1
ATOM 2823 C C . ALA B 1 52 ? 6.094 -1.409 -25.625 1 92.31 52 ALA B C 1
ATOM 2825 O O . ALA B 1 52 ? 5.086 -1.714 -26.266 1 92.31 52 ALA B O 1
ATOM 2826 N N . PHE B 1 53 ? 7.207 -1.082 -26.234 1 94.06 53 PHE B N 1
ATOM 2827 C CA . PHE B 1 53 ? 7.277 -0.898 -27.672 1 94.06 53 PHE B CA 1
ATOM 2828 C C . PHE B 1 53 ? 7.973 -2.082 -28.328 1 94.06 53 PHE B C 1
ATOM 2830 O O . PHE B 1 53 ? 8.203 -2.074 -29.547 1 94.06 53 PHE B O 1
ATOM 2837 N N . PHE B 1 54 ? 8.281 -3.078 -27.547 1 92.56 54 PHE B N 1
ATOM 2838 C CA . PHE B 1 54 ? 9 -4.238 -28.062 1 92.56 54 PHE B CA 1
ATOM 2839 C C . PHE B 1 54 ? 8.195 -5.512 -27.844 1 92.56 54 PHE B C 1
ATOM 2841 O O . PHE B 1 54 ? 7.473 -5.637 -26.859 1 92.56 54 PHE B O 1
ATOM 2848 N N . GLU B 1 55 ? 8.281 -6.348 -28.828 1 93.38 55 GLU B N 1
ATOM 2849 C CA . GLU B 1 55 ? 7.859 -7.727 -28.594 1 93.38 55 GLU B CA 1
ATOM 2850 C C . GLU B 1 55 ? 8.961 -8.523 -27.906 1 93.38 55 GLU B C 1
ATOM 2852 O O . GLU B 1 55 ? 10.023 -8.75 -28.469 1 93.38 55 GLU B O 1
ATOM 2857 N N . VAL B 1 56 ? 8.688 -8.812 -26.656 1 87.69 56 VAL B N 1
ATOM 2858 C CA . VAL B 1 56 ? 9.672 -9.516 -25.844 1 87.69 56 VAL B CA 1
ATOM 2859 C C . VAL B 1 56 ? 8.969 -10.453 -24.859 1 87.69 56 VAL B C 1
ATOM 2861 O O . VAL B 1 56 ? 7.941 -10.102 -24.281 1 87.69 56 VAL B O 1
ATOM 2864 N N . SER B 1 57 ? 9.516 -11.656 -24.844 1 85.62 57 SER B N 1
ATOM 2865 C CA . SER B 1 57 ? 9.023 -12.664 -23.906 1 85.62 57 SER B CA 1
ATOM 2866 C C . SER B 1 57 ? 9.984 -12.875 -22.75 1 85.62 57 SER B C 1
ATOM 2868 O O . SER B 1 57 ? 11.203 -12.75 -22.922 1 85.62 57 SER B O 1
ATOM 2870 N N . LEU B 1 58 ? 9.438 -13.125 -21.625 1 79.38 58 LEU B N 1
ATOM 2871 C CA . LEU B 1 58 ? 10.258 -13.414 -20.453 1 79.38 58 LEU B CA 1
ATOM 2872 C C . LEU B 1 58 ? 11.0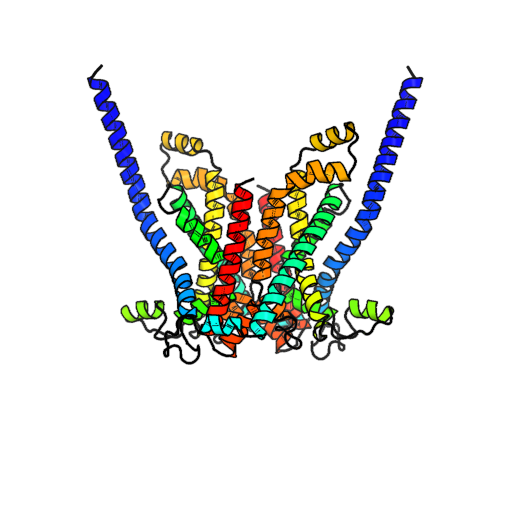62 -14.695 -20.656 1 79.38 58 LEU B C 1
ATOM 2874 O O . LEU B 1 58 ? 12.117 -14.875 -20.047 1 79.38 58 LEU B O 1
ATOM 2878 N N . LEU B 1 59 ? 10.555 -15.539 -21.484 1 79.12 59 LEU B N 1
ATOM 2879 C CA . LEU B 1 59 ? 11.203 -16.828 -21.75 1 79.12 59 LEU B CA 1
ATOM 2880 C C . LEU B 1 59 ? 12.352 -16.672 -22.734 1 79.12 59 LEU B C 1
ATOM 2882 O O . LEU B 1 59 ? 13.242 -17.516 -22.797 1 79.12 59 LEU B O 1
ATOM 2886 N N . SER B 1 60 ? 12.242 -15.656 -23.578 1 80.44 60 SER B N 1
ATOM 2887 C CA . SER B 1 60 ? 13.289 -15.352 -24.547 1 80.44 60 SER B CA 1
ATOM 2888 C C . SER B 1 60 ? 13.625 -13.867 -24.547 1 80.44 60 SER B C 1
ATOM 2890 O O . SER B 1 60 ? 13.43 -13.18 -25.562 1 80.44 60 SER B O 1
ATOM 2892 N N . PRO B 1 61 ? 14.281 -13.422 -23.5 1 75.44 61 PRO B N 1
ATOM 2893 C CA . PRO B 1 61 ? 14.523 -11.984 -23.344 1 75.44 61 PRO B CA 1
ATOM 2894 C C . PRO B 1 61 ? 15.516 -11.438 -24.375 1 75.44 61 PRO B C 1
ATOM 2896 O O . PRO B 1 61 ? 15.555 -10.227 -24.609 1 75.44 61 PRO B O 1
ATOM 2899 N N . ASN B 1 62 ? 16.141 -12.32 -24.969 1 76.19 62 ASN B N 1
ATOM 2900 C CA . ASN B 1 62 ? 17.141 -11.898 -25.953 1 76.19 62 ASN B CA 1
ATOM 2901 C C . ASN B 1 62 ? 16.516 -11.609 -27.312 1 76.19 62 ASN B C 1
ATOM 2903 O O . ASN B 1 62 ? 17.141 -10.969 -28.156 1 76.19 62 ASN B O 1
ATOM 2907 N N . GLU B 1 63 ? 15.367 -12.109 -27.453 1 82.81 63 GLU B N 1
ATOM 2908 C CA . GLU B 1 63 ? 14.672 -11.867 -28.719 1 82.81 63 GLU B CA 1
ATOM 2909 C C . GLU B 1 63 ? 13.719 -10.68 -28.594 1 82.81 63 GLU B C 1
ATOM 2911 O O . GLU B 1 63 ? 12.547 -10.844 -28.25 1 82.81 63 GLU B O 1
ATOM 2916 N N . MET B 1 64 ? 14.344 -9.539 -28.812 1 87.56 64 MET B N 1
ATOM 2917 C CA . MET B 1 64 ? 13.547 -8.312 -28.734 1 87.56 64 MET B CA 1
ATOM 2918 C C . MET B 1 64 ? 13.367 -7.688 -30.109 1 87.56 64 MET B C 1
ATOM 2920 O O . MET B 1 64 ? 14.328 -7.578 -30.875 1 87.56 64 MET B O 1
ATOM 2924 N N . GLU B 1 65 ? 12.078 -7.441 -30.516 1 92.44 65 GLU B N 1
ATOM 2925 C CA . GLU B 1 65 ? 11.758 -6.801 -31.781 1 92.44 65 GLU B CA 1
ATOM 2926 C C . GLU B 1 65 ? 10.945 -5.531 -31.562 1 92.44 65 GLU B C 1
ATOM 2928 O O . GLU B 1 65 ? 9.938 -5.543 -30.844 1 92.44 65 GLU B O 1
ATOM 2933 N N . PHE B 1 66 ? 11.453 -4.48 -32.125 1 94.25 66 PHE B N 1
ATOM 2934 C CA . PHE B 1 66 ? 10.711 -3.229 -32.062 1 94.25 66 PHE B CA 1
ATOM 2935 C C . PHE B 1 66 ? 9.445 -3.293 -32.906 1 94.25 66 PHE B C 1
ATOM 2937 O O . PHE B 1 66 ? 9.516 -3.502 -34.125 1 94.25 66 PHE B O 1
ATOM 2944 N N . ILE B 1 67 ? 8.312 -3.078 -32.281 1 95.69 67 ILE B N 1
ATOM 2945 C CA . ILE B 1 67 ? 7.051 -3.213 -33 1 95.69 67 ILE B CA 1
ATOM 2946 C C . ILE B 1 67 ? 6.258 -1.912 -32.906 1 95.69 67 ILE B C 1
ATOM 2948 O O . ILE B 1 67 ? 5.07 -1.876 -33.25 1 95.69 67 ILE B O 1
ATOM 2952 N N . GLY B 1 68 ? 6.887 -0.923 -32.375 1 94.62 68 GLY B N 1
ATOM 2953 C CA . GLY B 1 68 ? 6.242 0.379 -32.281 1 94.62 68 GLY B CA 1
ATOM 2954 C C . GLY B 1 68 ? 5.008 0.379 -31.391 1 94.62 68 GLY B C 1
ATOM 2955 O O . GLY B 1 68 ? 5.066 -0.039 -30.234 1 94.62 68 GLY B O 1
ATOM 2956 N N . LEU B 1 69 ? 3.873 0.728 -32.094 1 95.25 69 LEU B N 1
ATOM 2957 C CA . LEU B 1 69 ? 2.66 0.922 -31.312 1 95.25 69 LEU B CA 1
ATOM 2958 C C . LEU B 1 69 ? 1.724 -0.273 -31.453 1 95.25 69 LEU B C 1
ATOM 2960 O O . LEU B 1 69 ? 0.539 -0.18 -31.125 1 95.25 69 LEU B O 1
ATOM 2964 N N . GLN B 1 70 ? 2.195 -1.392 -31.797 1 96 70 GLN B N 1
ATOM 2965 C CA . GLN B 1 70 ? 1.371 -2.564 -32.062 1 96 70 GLN B CA 1
ATOM 2966 C C . GLN B 1 70 ? 0.689 -3.059 -30.781 1 96 70 GLN B C 1
ATOM 2968 O O . GLN B 1 70 ? -0.469 -3.479 -30.812 1 96 70 GLN B O 1
ATOM 2973 N N . HIS B 1 71 ? 1.433 -3.039 -29.688 1 96.38 71 HIS B N 1
ATOM 2974 C CA . HIS B 1 71 ? 0.831 -3.453 -28.422 1 96.38 71 HIS B CA 1
ATOM 2975 C C . HIS B 1 71 ? -0.352 -2.562 -28.062 1 96.38 71 HIS B C 1
ATOM 2977 O O . HIS B 1 71 ? -1.377 -3.051 -27.578 1 96.38 71 HIS B O 1
ATOM 2983 N N . PHE B 1 72 ? -0.247 -1.318 -28.344 1 96.06 72 PHE B N 1
ATOM 2984 C CA . PHE B 1 72 ? -1.295 -0.368 -27.984 1 96.06 72 PHE B CA 1
ATOM 2985 C C . PHE B 1 72 ? -2.5 -0.525 -28.906 1 96.06 72 PHE B C 1
ATOM 2987 O O . PHE B 1 72 ? -3.643 -0.364 -28.469 1 96.06 72 PHE B O 1
ATOM 2994 N N . ARG B 1 73 ? -2.242 -0.853 -30.109 1 95.94 73 ARG B N 1
ATOM 2995 C CA . ARG B 1 73 ? -3.334 -1.171 -31.016 1 95.94 73 ARG B CA 1
ATOM 2996 C C . ARG B 1 73 ? -4.062 -2.438 -30.578 1 95.94 73 ARG B C 1
ATOM 2998 O O . ARG B 1 73 ? -5.289 -2.51 -30.656 1 95.94 73 ARG B O 1
ATOM 3005 N N . ALA B 1 74 ? -3.314 -3.393 -30.141 1 96.19 74 ALA B N 1
ATOM 3006 C CA . ALA B 1 74 ? -3.887 -4.645 -29.656 1 96.19 74 ALA B CA 1
ATOM 3007 C C . ALA B 1 74 ? -4.727 -4.414 -28.406 1 96.19 74 ALA B C 1
ATOM 3009 O O . ALA B 1 74 ? -5.777 -5.035 -28.234 1 96.19 74 ALA B O 1
ATOM 3010 N N . LEU B 1 75 ? -4.23 -3.572 -27.578 1 96.5 75 LEU B N 1
ATOM 3011 C CA . LEU B 1 75 ? -4.961 -3.254 -26.344 1 96.5 75 LEU B CA 1
ATOM 3012 C C . LEU B 1 75 ? -6.332 -2.67 -26.672 1 96.5 75 LEU B C 1
ATOM 3014 O O . LEU B 1 75 ? -7.316 -2.977 -26 1 96.5 75 LEU B O 1
ATOM 3018 N N . ALA B 1 76 ? -6.414 -1.822 -27.719 1 95.44 76 ALA B N 1
ATOM 3019 C CA . ALA B 1 76 ? -7.648 -1.13 -28.094 1 95.44 76 ALA B CA 1
ATOM 3020 C C . ALA B 1 76 ? -8.734 -2.121 -28.5 1 95.44 76 ALA B C 1
ATOM 3022 O O . ALA B 1 76 ? -9.93 -1.839 -28.344 1 95.44 76 ALA B O 1
ATOM 3023 N N . THR B 1 77 ? -8.375 -3.293 -28.891 1 95.06 77 THR B N 1
ATOM 3024 C CA . THR B 1 77 ? -9.352 -4.27 -29.375 1 95.06 77 THR B CA 1
ATOM 3025 C C . THR B 1 77 ? -9.43 -5.465 -28.422 1 95.06 77 THR B C 1
ATOM 3027 O O . THR B 1 77 ? -10.195 -6.398 -28.672 1 95.06 77 THR B O 1
ATOM 3030 N N . ASP B 1 78 ? -8.672 -5.5 -27.391 1 96.88 78 ASP B N 1
ATOM 3031 C CA . ASP B 1 78 ? -8.641 -6.598 -26.438 1 96.88 78 ASP B CA 1
ATOM 3032 C C . ASP B 1 78 ? -9.812 -6.5 -25.453 1 96.88 78 ASP B C 1
ATOM 3034 O O . ASP B 1 78 ? -9.836 -5.617 -24.594 1 96.88 78 ASP B O 1
ATOM 3038 N N . PRO B 1 79 ? -10.766 -7.43 -25.625 1 96.44 79 PRO B N 1
ATOM 3039 C CA . PRO B 1 79 ? -11.945 -7.359 -24.75 1 96.44 79 PRO B CA 1
ATOM 3040 C C . PRO B 1 79 ? -11.594 -7.559 -23.281 1 96.44 79 PRO B C 1
ATOM 3042 O O . PRO B 1 79 ? -12.266 -7 -22.406 1 96.44 79 PRO B O 1
ATOM 3045 N N . ILE B 1 80 ? -10.547 -8.297 -23.016 1 96.5 80 ILE B N 1
ATOM 3046 C CA . ILE B 1 80 ? -10.148 -8.539 -21.625 1 96.5 80 ILE B CA 1
ATOM 3047 C C . ILE B 1 80 ? -9.555 -7.262 -21.031 1 96.5 80 ILE B C 1
ATOM 3049 O O . ILE B 1 80 ? -9.836 -6.918 -19.875 1 96.5 80 ILE B O 1
ATOM 3053 N N . PHE B 1 81 ? -8.758 -6.551 -21.906 1 97.5 81 PHE B N 1
ATOM 3054 C CA . PHE B 1 81 ? -8.195 -5.285 -21.453 1 97.5 81 PHE B CA 1
ATOM 3055 C C . PHE B 1 81 ? -9.297 -4.281 -21.156 1 97.5 81 PHE B C 1
ATOM 3057 O O . PHE B 1 81 ? -9.266 -3.611 -20.109 1 97.5 81 PHE B O 1
ATOM 3064 N N . LYS B 1 82 ? -10.25 -4.219 -21.969 1 97.5 82 LYS B N 1
ATOM 3065 C CA . LYS B 1 82 ? -11.344 -3.268 -21.781 1 97.5 82 LYS B CA 1
ATOM 3066 C C . LYS B 1 82 ? -12.148 -3.59 -20.531 1 97.5 82 LYS B C 1
ATOM 3068 O O . LYS B 1 82 ? -12.523 -2.686 -19.781 1 97.5 82 LYS B O 1
ATOM 3073 N N . ALA B 1 83 ? -12.414 -4.859 -20.328 1 96.81 83 ALA B N 1
ATOM 3074 C CA . ALA B 1 83 ? -13.133 -5.277 -19.125 1 96.81 83 ALA B CA 1
ATOM 3075 C C . ALA B 1 83 ? -12.32 -4.973 -17.875 1 96.81 83 ALA B C 1
ATOM 3077 O O . ALA B 1 83 ? -12.859 -4.473 -16.875 1 96.81 83 ALA B O 1
ATOM 3078 N N . ALA B 1 84 ? -11.016 -5.285 -17.875 1 97.81 84 ALA B N 1
ATOM 3079 C CA . ALA B 1 84 ? -10.133 -5.023 -16.734 1 97.81 84 ALA B CA 1
ATOM 3080 C C . ALA B 1 84 ? -10.062 -3.531 -16.438 1 97.81 84 ALA B C 1
ATOM 3082 O O . ALA B 1 84 ? -10.039 -3.133 -15.266 1 97.81 84 ALA B O 1
ATOM 3083 N N . LEU B 1 85 ? -9.984 -2.725 -17.516 1 97.56 85 LEU B N 1
ATOM 3084 C CA . LEU B 1 85 ? -9.977 -1.275 -17.344 1 97.56 85 LEU B CA 1
ATOM 3085 C C . LEU B 1 85 ? -11.266 -0.796 -16.703 1 97.56 85 LEU B C 1
ATOM 3087 O O . LEU B 1 85 ? -11.234 0.009 -15.766 1 97.56 85 LEU B O 1
ATOM 3091 N N . TRP B 1 86 ? -12.344 -1.274 -17.156 1 97.12 86 TRP B N 1
ATOM 3092 C CA . TRP B 1 86 ? -13.641 -0.906 -16.609 1 97.12 86 TRP B CA 1
ATOM 3093 C C . TRP B 1 86 ? -13.742 -1.312 -15.141 1 97.12 86 TRP B C 1
ATOM 3095 O O . TRP B 1 86 ? -14.18 -0.525 -14.305 1 97.12 86 TRP B O 1
ATOM 3105 N N . HIS B 1 87 ? -13.367 -2.545 -14.836 1 97.5 87 HIS B N 1
ATOM 3106 C CA . HIS B 1 87 ? -13.398 -3.018 -13.461 1 97.5 87 HIS B CA 1
ATOM 3107 C C . HIS B 1 87 ? -12.5 -2.166 -12.562 1 97.5 87 HIS B C 1
ATOM 3109 O O . HIS B 1 87 ? -12.859 -1.885 -11.414 1 97.5 87 HIS B O 1
ATOM 3115 N N . THR B 1 88 ? -11.344 -1.792 -13.086 1 97.94 88 THR B N 1
ATOM 3116 C CA . THR B 1 88 ? -10.414 -0.979 -12.305 1 97.94 88 THR B CA 1
ATOM 3117 C C . THR B 1 88 ? -11.023 0.381 -11.984 1 97.94 88 THR B C 1
ATOM 3119 O O . THR B 1 88 ? -10.984 0.825 -10.836 1 97.94 88 THR B O 1
ATOM 3122 N N . VAL B 1 89 ? -11.594 0.994 -13 1 97.25 89 VAL B N 1
ATOM 3123 C CA . VAL B 1 89 ? -12.18 2.316 -12.836 1 97.25 89 VAL B CA 1
ATOM 3124 C C . VAL B 1 89 ? -13.391 2.229 -11.906 1 97.25 89 VAL B C 1
ATOM 3126 O O . VAL B 1 89 ? -13.547 3.051 -11 1 97.25 89 VAL B O 1
ATOM 3129 N N . LEU B 1 90 ? -14.203 1.262 -12.102 1 97.5 90 LEU B N 1
ATOM 3130 C CA . LEU B 1 90 ? -15.406 1.082 -11.297 1 97.5 90 LEU B CA 1
ATOM 3131 C C . LEU B 1 90 ? -15.047 0.784 -9.844 1 97.5 90 LEU B C 1
ATOM 3133 O O . LEU B 1 90 ? -15.633 1.355 -8.922 1 97.5 90 LEU B O 1
ATOM 3137 N N . LEU B 1 91 ? -14.141 -0.124 -9.664 1 97.81 91 LEU B N 1
ATOM 3138 C CA . LEU B 1 91 ? -13.68 -0.461 -8.32 1 97.81 91 LEU B CA 1
ATOM 3139 C C . LEU B 1 91 ? -13.156 0.776 -7.598 1 97.81 91 LEU B C 1
ATOM 3141 O O . LEU B 1 91 ? -13.516 1.027 -6.445 1 97.81 91 LEU B O 1
ATOM 3145 N N . THR B 1 92 ? -12.32 1.476 -8.281 1 97.88 92 THR B N 1
ATOM 3146 C CA . THR B 1 92 ? -11.719 2.666 -7.691 1 97.88 92 THR B CA 1
ATOM 3147 C C . THR B 1 92 ? -12.781 3.697 -7.336 1 97.88 92 THR B C 1
ATOM 3149 O O . THR B 1 92 ? -12.789 4.234 -6.23 1 97.88 92 THR B O 1
ATOM 3152 N N . ALA B 1 93 ? -13.688 3.943 -8.258 1 97.38 93 ALA B N 1
ATOM 3153 C CA . ALA B 1 93 ? -14.734 4.934 -8.039 1 97.38 93 ALA B CA 1
ATOM 3154 C C . ALA B 1 93 ? -15.633 4.543 -6.871 1 97.38 93 ALA B C 1
ATOM 3156 O O . ALA B 1 93 ? -15.914 5.367 -5.996 1 97.38 93 ALA B O 1
ATOM 3157 N N . LEU B 1 94 ? -16.062 3.33 -6.852 1 97.25 94 LEU B N 1
ATOM 3158 C CA . LEU B 1 94 ? -16.969 2.869 -5.801 1 97.25 94 LEU B CA 1
ATOM 3159 C C . LEU B 1 94 ? -16.25 2.824 -4.453 1 97.25 94 LEU B C 1
ATOM 3161 O O . LEU B 1 94 ? -16.766 3.334 -3.455 1 97.25 94 LEU B O 1
ATOM 3165 N N . ALA B 1 95 ? -15.094 2.197 -4.426 1 97.25 95 ALA B N 1
ATOM 3166 C CA . ALA B 1 95 ? -14.367 2.041 -3.17 1 97.25 95 ALA B CA 1
ATOM 3167 C C . ALA B 1 95 ? -14.031 3.398 -2.557 1 97.25 95 ALA B C 1
ATOM 3169 O O . ALA B 1 95 ? -14.305 3.637 -1.378 1 97.25 95 ALA B O 1
ATOM 3170 N N . VAL B 1 96 ? -13.484 4.273 -3.338 1 97.06 96 VAL B N 1
ATOM 3171 C CA . VAL B 1 96 ? -13.039 5.562 -2.824 1 97.06 96 VAL B CA 1
ATOM 3172 C C . VAL B 1 96 ? -14.25 6.395 -2.4 1 97.06 96 VAL B C 1
ATOM 3174 O O . VAL B 1 96 ? -14.219 7.059 -1.361 1 97.06 96 VAL B O 1
ATOM 3177 N N . SER B 1 97 ? -15.328 6.371 -3.203 1 97.25 97 SER B N 1
ATOM 3178 C CA . SER B 1 97 ? -16.531 7.113 -2.852 1 97.25 97 SER B CA 1
ATOM 3179 C C . SER B 1 97 ? -17.109 6.625 -1.529 1 97.25 97 SER B C 1
ATOM 3181 O O . SER B 1 97 ? -17.438 7.43 -0.651 1 97.25 97 SER B O 1
ATOM 3183 N N . PHE B 1 98 ? -17.234 5.344 -1.395 1 94.62 98 PHE B N 1
ATOM 3184 C CA . PHE B 1 98 ? -17.797 4.793 -0.168 1 94.62 98 PHE B CA 1
ATOM 3185 C C . PHE B 1 98 ? -16.875 5.047 1.015 1 94.62 98 PHE B C 1
ATOM 3187 O O . PHE B 1 98 ? -17.328 5.316 2.125 1 94.62 98 PHE B O 1
ATOM 3194 N N . GLN B 1 99 ? -15.586 4.887 0.821 1 94.19 99 GLN B N 1
ATOM 3195 C CA . GLN B 1 99 ? -14.625 5.172 1.883 1 94.19 99 GLN B CA 1
ATOM 3196 C C . GLN B 1 99 ? -14.758 6.613 2.371 1 94.19 99 GLN B C 1
ATOM 3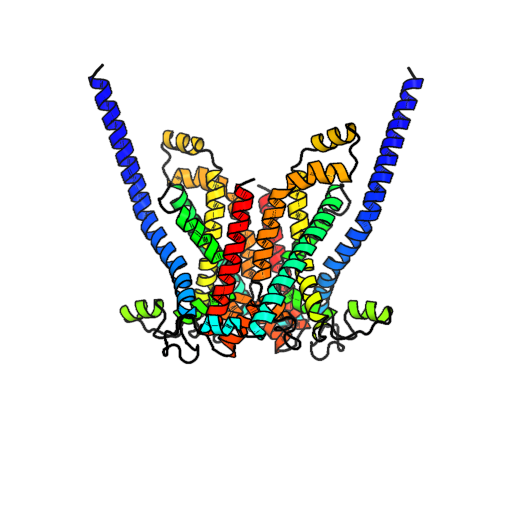198 O O . GLN B 1 99 ? -14.758 6.867 3.576 1 94.19 99 GLN B O 1
ATOM 3203 N N . TYR B 1 100 ? -14.844 7.488 1.402 1 95.12 100 TYR B N 1
ATOM 3204 C CA . TYR B 1 100 ? -14.938 8.898 1.763 1 95.12 100 TYR B CA 1
ATOM 3205 C C . TYR B 1 100 ? -16.234 9.18 2.5 1 95.12 100 TYR B C 1
ATOM 3207 O O . TYR B 1 100 ? -16.234 9.82 3.559 1 95.12 100 TYR B O 1
ATOM 3215 N N . LEU B 1 101 ? -17.359 8.719 1.941 1 94.12 101 LEU B N 1
ATOM 3216 C CA . LEU B 1 101 ? -18.672 9 2.51 1 94.12 101 LEU B CA 1
ATOM 3217 C C . LEU B 1 101 ? -18.812 8.375 3.893 1 94.12 101 LEU B C 1
ATOM 3219 O O . LEU B 1 101 ? -19.281 9.031 4.828 1 94.12 101 LEU B O 1
ATOM 3223 N N . LEU B 1 102 ? -18.422 7.176 4.023 1 88.19 102 LEU B N 1
ATOM 3224 C CA . LEU B 1 102 ? -18.531 6.504 5.312 1 88.19 102 LEU B CA 1
ATOM 3225 C C . LEU B 1 102 ? -17.516 7.082 6.305 1 88.19 102 LEU B C 1
ATOM 3227 O O . LEU B 1 102 ? -17.812 7.207 7.492 1 88.19 102 LEU B O 1
ATOM 3231 N N . GLY B 1 103 ? -16.312 7.355 5.793 1 89.94 103 GLY B N 1
ATOM 3232 C CA . GLY B 1 103 ? -15.328 8.016 6.645 1 89.94 103 GLY B CA 1
ATOM 3233 C C . GLY B 1 103 ? -15.789 9.367 7.152 1 89.94 103 GLY B C 1
ATOM 3234 O O . GLY B 1 103 ? -15.594 9.695 8.32 1 89.94 103 GLY B O 1
ATOM 3235 N N . LEU B 1 104 ? -16.359 10.125 6.242 1 91.5 104 LEU B N 1
ATOM 3236 C CA . LEU B 1 104 ? -16.906 11.422 6.609 1 91.5 104 LEU B CA 1
ATOM 3237 C C . LEU B 1 104 ? -18.016 11.273 7.637 1 91.5 104 LEU B C 1
ATOM 3239 O O . LEU B 1 104 ? -18.062 12.008 8.625 1 91.5 104 LEU B O 1
ATOM 3243 N N . GLY B 1 105 ? -18.938 10.367 7.363 1 86.25 105 GLY B N 1
ATOM 3244 C CA . GLY B 1 105 ? -20 10.102 8.328 1 86.25 105 GLY B CA 1
ATOM 3245 C C . GLY B 1 105 ? -19.469 9.719 9.695 1 86.25 105 GLY B C 1
ATOM 3246 O O . GLY B 1 105 ? -19.969 10.203 10.711 1 86.25 105 GLY B O 1
ATOM 3247 N N . LEU B 1 106 ? -18.484 8.93 9.695 1 83.69 106 LEU B N 1
ATOM 3248 C CA . LEU B 1 106 ? -17.906 8.492 10.961 1 83.69 106 LEU B CA 1
ATOM 3249 C C . LEU B 1 106 ? -17.188 9.641 11.656 1 83.69 106 LEU B C 1
ATOM 3251 O O . LEU B 1 106 ? -17.25 9.773 12.883 1 83.69 106 LEU B O 1
ATOM 3255 N N . ALA B 1 107 ? -16.469 10.375 10.906 1 87.38 107 ALA B N 1
ATOM 3256 C CA . ALA B 1 107 ? -15.789 11.531 11.469 1 87.38 107 ALA B CA 1
ATOM 3257 C C . ALA B 1 107 ? -16.781 12.492 12.125 1 87.38 107 ALA B C 1
ATOM 3259 O O . ALA B 1 107 ? -16.547 12.992 13.219 1 87.38 107 ALA B O 1
ATOM 3260 N N . LEU B 1 108 ? -17.875 12.742 11.492 1 85 108 LEU B N 1
ATOM 3261 C CA . LEU B 1 108 ? -18.891 13.641 12.008 1 85 108 LEU B CA 1
ATOM 3262 C C . LEU B 1 108 ? -19.5 13.086 13.289 1 85 108 LEU B C 1
ATOM 3264 O O . LEU B 1 108 ? -19.781 13.844 14.227 1 85 108 LEU B O 1
ATOM 3268 N N . ALA B 1 109 ? -19.688 11.812 13.289 1 79.44 109 ALA B N 1
ATOM 3269 C CA . ALA B 1 109 ? -20.25 11.172 14.477 1 79.44 109 ALA B CA 1
ATOM 3270 C C . ALA B 1 109 ? -19.281 11.273 15.656 1 79.44 109 ALA B C 1
ATOM 3272 O O . ALA B 1 109 ? -19.703 11.484 16.797 1 79.44 109 ALA B O 1
ATOM 3273 N N . LEU B 1 110 ? -18.062 11.133 15.422 1 79.25 110 LEU B N 1
ATOM 3274 C CA . LEU B 1 110 ? -17.047 11.141 16.469 1 79.25 110 LEU B CA 1
ATOM 3275 C C . LEU B 1 110 ? -16.812 12.562 16.984 1 79.25 110 LEU B C 1
ATOM 3277 O O . LEU B 1 110 ? -16.422 12.758 18.141 1 79.25 110 LEU B O 1
ATOM 3281 N N . LYS B 1 111 ? -16.922 13.445 16.094 1 80 111 LYS B N 1
ATOM 3282 C CA . LYS B 1 111 ? -16.734 14.844 16.484 1 80 111 LYS B CA 1
ATOM 3283 C C . LYS B 1 111 ? -17.719 15.25 17.578 1 80 111 LYS B C 1
ATOM 3285 O O . LYS B 1 111 ? -17.406 16.094 18.422 1 80 111 LYS B O 1
ATOM 3290 N N . GLU B 1 112 ? -18.875 14.781 17.531 1 70.94 112 GLU B N 1
ATOM 3291 C CA . GLU B 1 112 ? -19.906 15.133 18.5 1 70.94 112 GLU B CA 1
ATOM 3292 C C . GLU B 1 112 ? -19.641 14.484 19.859 1 70.94 112 GLU B C 1
ATOM 3294 O O . GLU B 1 112 ? -20.547 14.406 20.703 1 70.94 112 GLU B O 1
ATOM 3299 N N . LYS B 1 113 ? -18.266 14.312 20.25 1 63.31 113 LYS B N 1
ATOM 3300 C CA . LYS B 1 113 ? -17.797 13.82 21.547 1 63.31 113 LYS B CA 1
ATOM 3301 C C . LYS B 1 113 ? -18.5 12.516 21.922 1 63.31 113 LYS B C 1
ATOM 3303 O O . LYS B 1 113 ? -18.922 12.344 23.078 1 63.31 113 LYS B O 1
ATOM 3308 N N . VAL B 1 114 ? -18.781 11.703 20.969 1 58.97 114 VAL B N 1
ATOM 3309 C CA . VAL B 1 114 ? -19.469 10.445 21.266 1 58.97 114 VAL B CA 1
ATOM 3310 C C . VAL B 1 114 ? -18.562 9.539 22.078 1 58.97 114 VAL B C 1
ATOM 3312 O O . VAL B 1 114 ? -17.344 9.547 21.891 1 58.97 114 VAL B O 1
ATOM 3315 N N . PRO B 1 115 ? -19.047 9.039 23.203 1 60.19 115 PRO B N 1
ATOM 3316 C CA . PRO B 1 115 ? -18.344 7.996 23.953 1 60.19 115 PRO B CA 1
ATOM 3317 C C . PRO B 1 115 ? -17.906 6.832 23.078 1 60.19 115 PRO B C 1
ATOM 3319 O O . PRO B 1 115 ? -18.656 6.406 22.188 1 60.19 115 PRO B O 1
ATOM 3322 N N . GLY B 1 116 ? -16.531 6.555 22.859 1 62.22 116 GLY B N 1
ATOM 3323 C CA . GLY B 1 116 ? -16.047 5.426 22.078 1 62.22 116 GLY B CA 1
ATOM 3324 C C . GLY B 1 116 ? -14.992 5.816 21.062 1 62.22 116 GLY B C 1
ATOM 3325 O O . GLY B 1 116 ? -14.484 4.965 20.328 1 62.22 116 GLY B O 1
ATOM 3326 N N . ALA B 1 117 ? -14.789 7.164 21.031 1 65.94 117 ALA B N 1
ATOM 3327 C CA . ALA B 1 117 ? -13.773 7.645 20.109 1 65.94 117 ALA B CA 1
ATOM 3328 C C . ALA B 1 117 ? -12.445 6.918 20.312 1 65.94 117 ALA B C 1
ATOM 3330 O O . ALA B 1 117 ? -11.742 6.617 19.344 1 65.94 117 ALA B O 1
ATOM 3331 N N . GLY B 1 118 ? -12.266 6.609 21.516 1 68 118 GLY B N 1
ATOM 3332 C CA . GLY B 1 118 ? -11.047 5.883 21.828 1 68 118 GLY B CA 1
ATOM 3333 C C . GLY B 1 118 ? -11.031 4.477 21.266 1 68 118 GLY B C 1
ATOM 3334 O O . GLY B 1 118 ? -10.023 4.039 20.703 1 68 118 GLY B O 1
ATOM 3335 N N . VAL B 1 119 ? -12.148 3.848 21.406 1 68.19 119 VAL B N 1
ATOM 3336 C CA . VAL B 1 119 ? -12.258 2.486 20.891 1 68.19 119 VAL B CA 1
ATOM 3337 C C . VAL B 1 119 ? -12.148 2.498 19.359 1 68.19 119 VAL B C 1
ATOM 3339 O O . VAL B 1 119 ? -11.492 1.637 18.781 1 68.19 119 VAL B O 1
ATOM 3342 N N . PHE B 1 120 ? -12.664 3.451 18.766 1 68.06 120 PHE B N 1
ATOM 3343 C CA . PHE B 1 120 ? -12.617 3.557 17.312 1 68.06 120 PHE B CA 1
ATOM 3344 C C . PHE B 1 120 ? -11.195 3.803 16.828 1 68.06 120 PHE B C 1
ATOM 3346 O O . PHE B 1 120 ? -10.75 3.205 15.852 1 68.06 120 PHE B O 1
ATOM 3353 N N . ARG B 1 121 ? -10.586 4.684 17.5 1 69.62 121 ARG B N 1
ATOM 3354 C CA . ARG B 1 121 ? -9.195 4.945 17.141 1 69.62 121 ARG B CA 1
ATOM 3355 C C . ARG B 1 121 ? -8.359 3.676 17.234 1 69.62 121 ARG B C 1
ATOM 3357 O O . ARG B 1 121 ? -7.535 3.412 16.359 1 69.62 121 ARG B O 1
ATOM 3364 N N . SER B 1 122 ? -8.648 2.926 18.234 1 71.31 122 SER B N 1
ATOM 3365 C CA . SER B 1 122 ? -7.906 1.679 18.406 1 71.31 122 SER B CA 1
ATOM 3366 C C . SER B 1 122 ? -8.242 0.682 17.297 1 71.31 122 SER B C 1
ATOM 3368 O O . SER B 1 122 ? -7.359 0.008 16.766 1 71.31 122 SER B O 1
ATOM 3370 N N . LEU B 1 123 ? -9.508 0.612 16.953 1 71.69 123 LEU B N 1
ATOM 3371 C CA . LEU B 1 123 ? -9.961 -0.3 15.898 1 71.69 123 LEU B CA 1
ATOM 3372 C C . LEU B 1 123 ? -9.406 0.12 14.547 1 71.69 123 LEU B C 1
ATOM 3374 O O . LEU B 1 123 ? -9.062 -0.729 13.719 1 71.69 123 LEU B O 1
ATOM 3378 N N . SER B 1 124 ? -9.352 1.429 14.406 1 71.94 124 SER B N 1
ATOM 3379 C CA . SER B 1 124 ? -8.805 1.95 13.156 1 7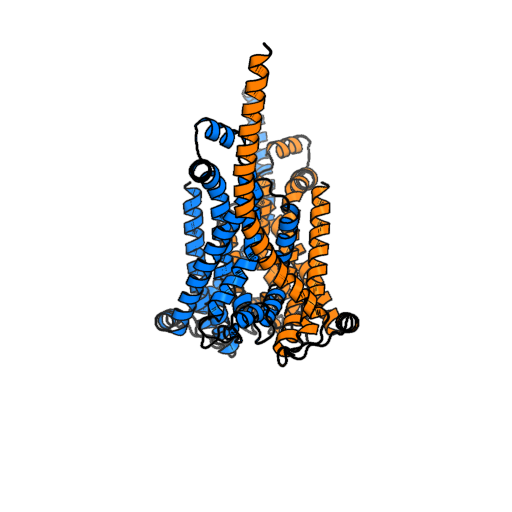1.94 124 SER B CA 1
ATOM 3380 C C . SER B 1 124 ? -7.352 1.536 12.977 1 71.94 124 SER B C 1
ATOM 3382 O O . SER B 1 124 ? -6.93 1.201 11.867 1 71.94 124 SER B O 1
ATOM 3384 N N . MET B 1 125 ? -6.691 1.494 14.031 1 73.12 125 MET B N 1
ATOM 3385 C CA . MET B 1 125 ? -5.285 1.104 13.984 1 73.12 125 MET B CA 1
ATOM 3386 C C . MET B 1 125 ? -5.141 -0.367 13.609 1 73.12 125 MET B C 1
ATOM 3388 O O . MET B 1 125 ? -4.238 -0.733 12.859 1 73.12 125 MET B O 1
ATOM 3392 N N . VAL B 1 126 ? -6.109 -1.092 13.984 1 77.81 126 VAL B N 1
ATOM 3393 C CA . VAL B 1 126 ? -6.027 -2.529 13.75 1 77.81 126 VAL B CA 1
ATOM 3394 C C . VAL B 1 126 ? -6.27 -2.826 12.273 1 77.81 126 VAL B C 1
ATOM 3396 O O . VAL B 1 126 ? -5.539 -3.611 11.664 1 77.81 126 VAL B O 1
ATOM 3399 N N . THR B 1 127 ? -7.258 -2.234 11.641 1 79.5 127 THR B N 1
ATOM 3400 C CA . THR B 1 127 ? -7.609 -2.537 10.258 1 79.5 127 THR B CA 1
ATOM 3401 C C . THR B 1 127 ? -6.48 -2.127 9.312 1 79.5 127 THR B C 1
ATOM 3403 O O . THR B 1 127 ? -6.18 -2.84 8.352 1 79.5 127 THR B O 1
ATOM 3406 N N . TRP B 1 128 ? -5.887 -1.016 9.703 1 78.06 128 TRP B N 1
ATOM 3407 C CA . TRP B 1 128 ? -4.855 -0.502 8.805 1 78.06 128 TRP B CA 1
ATOM 3408 C C . TRP B 1 128 ? -3.553 -1.28 8.977 1 78.06 128 TRP B C 1
ATOM 3410 O O . TRP B 1 128 ? -2.797 -1.45 8.016 1 78.06 128 TRP B O 1
ATOM 3420 N N . VAL B 1 129 ? -3.342 -1.776 10.18 1 81.62 129 VAL B N 1
ATOM 3421 C CA . VAL B 1 129 ? -2.092 -2.473 10.477 1 81.62 129 VAL B CA 1
ATOM 3422 C C . VAL B 1 129 ? -2.193 -3.926 10.016 1 81.62 129 VAL B C 1
ATOM 3424 O O . VAL B 1 129 ? -1.176 -4.605 9.859 1 81.62 129 VAL B O 1
ATOM 3427 N N . MET B 1 130 ? -3.357 -4.371 9.797 1 87.31 130 MET B N 1
ATOM 3428 C CA . MET B 1 130 ? -3.574 -5.754 9.375 1 87.31 130 MET B CA 1
ATOM 3429 C C . MET B 1 130 ? -3.029 -5.984 7.969 1 87.31 130 MET B C 1
ATOM 3431 O O . MET B 1 130 ? -3.326 -5.219 7.051 1 87.31 130 MET B O 1
ATOM 3435 N N . PRO B 1 131 ? -2.189 -7.078 7.84 1 90.12 131 PRO B N 1
ATOM 3436 C CA . PRO B 1 131 ? -1.737 -7.418 6.488 1 90.12 131 PRO B CA 1
ATOM 3437 C C . PRO B 1 131 ? -2.891 -7.777 5.555 1 90.12 131 PRO B C 1
ATOM 3439 O O . PRO B 1 131 ? -3.857 -8.414 5.98 1 90.12 131 PRO B O 1
ATOM 3442 N N . ILE B 1 132 ? -2.771 -7.387 4.344 1 92.31 132 ILE B N 1
ATOM 3443 C CA . ILE B 1 132 ? -3.826 -7.617 3.361 1 92.31 132 ILE B CA 1
ATOM 3444 C C . ILE B 1 132 ? -4.09 -9.117 3.232 1 92.31 132 ILE B C 1
ATOM 3446 O O . ILE B 1 132 ? -5.242 -9.539 3.125 1 92.31 132 ILE B O 1
ATOM 3450 N N . ILE B 1 133 ? -3.02 -9.891 3.25 1 91.88 133 ILE B N 1
ATOM 3451 C CA . ILE B 1 133 ? -3.174 -11.328 3.104 1 91.88 133 ILE B CA 1
ATOM 3452 C C . ILE B 1 133 ? -4.047 -11.875 4.234 1 91.88 133 ILE B C 1
ATOM 3454 O O . ILE B 1 133 ? -4.875 -12.758 4.016 1 91.88 133 ILE B O 1
ATOM 3458 N N . VAL B 1 134 ? -3.861 -11.328 5.395 1 88.31 134 VAL B N 1
ATOM 3459 C CA . VAL B 1 134 ? -4.648 -11.758 6.547 1 88.31 134 VAL B CA 1
ATOM 3460 C C . VAL B 1 134 ? -6.102 -11.32 6.371 1 88.31 134 VAL B C 1
ATOM 3462 O O . VAL B 1 134 ? -7.023 -12.102 6.617 1 88.31 134 VAL B O 1
ATOM 3465 N N . MET B 1 135 ? -6.262 -10.141 5.941 1 89.69 135 MET B N 1
ATOM 3466 C CA . MET B 1 135 ? -7.609 -9.641 5.684 1 89.69 135 MET B CA 1
ATOM 3467 C C . MET B 1 135 ? -8.344 -10.531 4.684 1 89.69 135 MET B C 1
ATOM 3469 O O . MET B 1 135 ? -9.5 -10.883 4.895 1 89.69 135 MET B O 1
ATOM 3473 N N . VAL B 1 136 ? -7.676 -10.914 3.625 1 90.12 136 VAL B N 1
ATOM 3474 C CA . VAL B 1 136 ? -8.312 -11.688 2.568 1 90.12 136 VAL B CA 1
ATOM 3475 C C . VAL B 1 136 ? -8.68 -13.078 3.092 1 90.12 136 VAL B C 1
ATOM 3477 O O . VAL B 1 136 ? -9.742 -13.609 2.773 1 90.12 136 VAL B O 1
ATOM 3480 N N . ILE B 1 137 ? -7.828 -13.664 3.883 1 86.06 137 ILE B N 1
ATOM 3481 C CA . ILE B 1 137 ? -8.102 -14.961 4.496 1 86.06 137 ILE B CA 1
ATOM 3482 C C . ILE B 1 137 ? -9.383 -14.875 5.328 1 86.06 137 ILE B C 1
ATOM 3484 O O . ILE B 1 137 ? -10.25 -15.742 5.238 1 86.06 137 ILE B O 1
ATOM 3488 N N . ILE B 1 138 ? -9.5 -13.867 6.062 1 83.69 138 ILE B N 1
ATOM 3489 C CA . ILE B 1 138 ? -10.641 -13.672 6.941 1 83.69 138 ILE B CA 1
ATOM 3490 C C . ILE B 1 138 ? -11.922 -13.555 6.109 1 83.69 138 ILE B C 1
ATOM 3492 O O . ILE B 1 138 ? -12.914 -14.234 6.383 1 83.69 138 ILE B O 1
ATOM 3496 N N . PHE B 1 139 ? -11.906 -12.789 5.094 1 85.5 139 PHE B N 1
ATOM 3497 C CA . PHE B 1 139 ? -13.094 -12.562 4.273 1 85.5 139 PHE B CA 1
ATOM 3498 C C . PHE B 1 139 ? -13.445 -13.82 3.48 1 85.5 139 PHE B C 1
ATOM 3500 O O . PHE B 1 139 ? -14.625 -14.133 3.307 1 85.5 139 PHE B O 1
ATOM 3507 N N . ARG B 1 140 ? -12.438 -14.477 2.994 1 83.5 140 ARG B N 1
ATOM 3508 C CA . ARG B 1 140 ? -12.695 -15.711 2.262 1 83.5 140 ARG B CA 1
ATOM 3509 C C . ARG B 1 140 ? -13.344 -16.75 3.164 1 83.5 140 ARG B C 1
ATOM 3511 O O . ARG B 1 140 ? -14.195 -17.531 2.715 1 83.5 140 ARG B O 1
ATOM 3518 N N . PHE B 1 141 ? -12.906 -16.75 4.363 1 78.88 141 PHE B N 1
ATOM 3519 C CA . PHE B 1 141 ? -13.484 -17.688 5.312 1 78.88 141 PHE B CA 1
ATOM 3520 C C . PHE B 1 141 ? -14.914 -17.297 5.668 1 78.88 141 PHE B C 1
ATOM 3522 O O . PHE B 1 141 ? -15.797 -18.141 5.766 1 78.88 141 PHE B O 1
ATOM 3529 N N . MET B 1 142 ? -15.141 -16.062 5.824 1 77.81 142 MET B N 1
ATOM 3530 C CA . MET B 1 142 ? -16.438 -15.547 6.258 1 77.81 142 MET B CA 1
ATOM 3531 C C . MET B 1 142 ? -17.5 -15.789 5.195 1 77.81 142 MET B C 1
ATOM 3533 O O . MET B 1 142 ? -18.688 -15.922 5.512 1 77.81 142 MET B O 1
ATOM 3537 N N . VAL B 1 143 ? -17.094 -15.953 4 1 75.94 143 VAL B N 1
ATOM 3538 C CA . VAL B 1 143 ? -18.094 -16.047 2.945 1 75.94 143 VAL B CA 1
ATOM 3539 C C . VAL B 1 143 ? -18.234 -17.5 2.484 1 75.94 143 VAL B C 1
ATOM 3541 O O . VAL B 1 143 ? -18.875 -17.781 1.479 1 75.94 143 VAL B O 1
ATOM 3544 N N . GLN B 1 144 ? -17.531 -18.281 3.162 1 74.25 144 GLN B N 1
ATOM 3545 C CA . GLN B 1 144 ? -17.656 -19.703 2.836 1 74.25 144 GLN B CA 1
ATOM 3546 C C . GLN B 1 144 ? -19.062 -20.203 3.117 1 74.25 144 GLN B C 1
ATOM 3548 O O . GLN B 1 144 ? -19.734 -19.719 4.031 1 74.25 144 GLN B O 1
ATOM 3553 N N . ASN B 1 145 ? -19.453 -21.078 2.279 1 63.59 145 ASN B N 1
ATOM 3554 C CA . ASN B 1 145 ? -20.781 -21.672 2.434 1 63.59 145 ASN B CA 1
ATOM 3555 C C . ASN B 1 145 ? -20.922 -22.359 3.783 1 63.59 145 ASN B C 1
ATOM 3557 O O . ASN B 1 145 ? -20.047 -23.125 4.191 1 63.59 145 ASN B O 1
ATOM 3561 N N . GLY B 1 146 ? -22.031 -22.031 4.465 1 59.69 146 GLY B N 1
ATOM 3562 C CA . GLY B 1 146 ? -22.406 -22.734 5.676 1 59.69 146 GLY B CA 1
ATOM 3563 C C . GLY B 1 146 ? -21.688 -22.234 6.914 1 59.69 146 GLY B C 1
ATOM 3564 O O . GLY B 1 146 ? -22.031 -22.594 8.039 1 59.69 146 GLY B O 1
ATOM 3565 N N . PHE B 1 147 ? -20.625 -21.391 6.773 1 58.62 147 PHE B N 1
ATOM 3566 C CA . PHE B 1 147 ? -19.828 -21.094 7.953 1 58.62 147 PHE B CA 1
ATOM 3567 C C . PHE B 1 147 ? -19.719 -19.578 8.172 1 58.62 147 PHE B C 1
ATOM 3569 O O . PHE B 1 147 ? -19.703 -19.109 9.305 1 58.62 147 PHE B O 1
ATOM 3576 N N . GLY B 1 148 ? -19.734 -18.859 7.07 1 61.62 148 GLY B N 1
ATOM 3577 C CA . GLY B 1 148 ? -19.469 -17.438 7.277 1 61.62 148 GLY B CA 1
ATOM 3578 C C . GLY B 1 148 ? -20.625 -16.719 7.934 1 61.62 148 GLY B C 1
ATOM 3579 O O . GLY B 1 148 ? -21.797 -17.016 7.656 1 61.62 148 GLY B O 1
ATOM 3580 N N . PRO B 1 149 ? -20.281 -16.062 9.078 1 59.78 149 PRO B N 1
ATOM 3581 C CA . PRO B 1 149 ? -21.375 -15.344 9.758 1 59.78 149 PRO B CA 1
ATOM 3582 C C . PRO B 1 149 ? -22.312 -14.633 8.781 1 59.78 149 PRO B C 1
ATOM 3584 O O . PRO B 1 149 ? -23.516 -14.531 9.039 1 59.78 149 PRO B O 1
ATOM 3587 N N . VAL B 1 150 ? -21.75 -14.289 7.73 1 62.19 150 VAL B N 1
ATOM 3588 C CA . VAL B 1 150 ? -22.609 -13.625 6.75 1 62.19 150 VAL B CA 1
ATOM 3589 C C . VAL B 1 150 ? -23.625 -14.625 6.195 1 62.19 150 VAL B C 1
ATOM 3591 O O . VAL B 1 150 ? -24.797 -14.297 6.047 1 62.19 150 VAL B O 1
ATOM 3594 N N . ASN B 1 151 ? -23.031 -15.688 5.957 1 64.25 151 ASN B N 1
ATOM 3595 C CA . ASN B 1 151 ? -23.922 -16.719 5.449 1 64.25 151 ASN B CA 1
ATOM 3596 C C . ASN B 1 151 ? -24.922 -17.172 6.512 1 64.25 151 ASN B C 1
ATOM 3598 O O . ASN B 1 151 ? -26.078 -17.469 6.203 1 64.25 151 ASN B O 1
ATOM 3602 N N . ILE B 1 152 ? -24.422 -17.078 7.734 1 60.81 152 ILE B N 1
ATOM 3603 C CA . ILE B 1 152 ? -25.312 -17.484 8.812 1 60.81 152 ILE B CA 1
ATOM 3604 C C . ILE B 1 152 ? -26.469 -16.484 8.922 1 60.81 152 ILE B C 1
ATOM 3606 O O . ILE B 1 152 ? -27.625 -16.875 9.047 1 60.81 152 ILE B O 1
ATOM 3610 N N . VAL B 1 153 ? -26.047 -15.273 8.875 1 60.03 153 VAL B N 1
ATOM 3611 C CA . VAL B 1 153 ? -27.078 -14.242 8.953 1 60.03 153 VAL B CA 1
ATOM 3612 C C . VAL B 1 153 ? -28 -14.328 7.73 1 60.03 153 VAL B C 1
ATOM 3614 O O . VAL B 1 153 ? -29.219 -14.25 7.855 1 60.03 153 VAL B O 1
ATOM 3617 N N . LEU B 1 154 ? -27.344 -14.539 6.672 1 61.97 154 LEU B N 1
ATOM 3618 C CA . LEU B 1 154 ? -28.141 -14.656 5.457 1 61.97 154 LEU B CA 1
ATOM 3619 C C . LEU B 1 154 ? -29.016 -15.906 5.504 1 61.97 154 LEU B C 1
ATOM 3621 O O . LEU B 1 154 ? -30.172 -15.875 5.09 1 61.97 154 LEU B O 1
ATOM 3625 N N . ASP B 1 155 ? -28.406 -16.969 5.941 1 62.59 155 ASP B N 1
ATOM 3626 C CA . ASP B 1 155 ? -29.156 -18.219 6.078 1 62.59 155 ASP B CA 1
ATOM 3627 C C . ASP B 1 155 ? -30.359 -18.031 7.016 1 62.59 155 ASP B C 1
ATOM 3629 O O . ASP B 1 155 ? -31.453 -18.531 6.738 1 62.59 155 ASP B O 1
ATOM 3633 N N . SER B 1 156 ? -30.031 -17.281 8.047 1 61.47 156 SER B N 1
ATOM 3634 C CA . SER B 1 156 ? -31.109 -17.047 9.008 1 61.47 156 SER B CA 1
ATOM 3635 C C . SER B 1 156 ? -32.25 -16.25 8.383 1 61.47 156 SER B C 1
ATOM 3637 O O . SER B 1 156 ? -33.406 -16.359 8.805 1 61.47 156 SER B O 1
ATOM 3639 N N . LEU B 1 157 ? -31.812 -15.531 7.43 1 58.09 157 LEU B N 1
ATOM 3640 C CA . LEU B 1 157 ? -32.812 -14.734 6.734 1 58.09 157 LEU B CA 1
ATOM 3641 C C . LEU B 1 157 ? -33.375 -15.484 5.531 1 58.09 157 LEU B C 1
ATOM 3643 O O . LEU B 1 157 ? -34.156 -14.938 4.773 1 58.09 157 LEU B O 1
ATOM 3647 N N . GLY B 1 158 ? -32.938 -16.719 5.398 1 60.91 158 GLY B N 1
ATOM 3648 C CA . GLY B 1 158 ? -33.438 -17.578 4.332 1 60.91 158 GLY B CA 1
ATOM 3649 C C . GLY B 1 158 ? -32.781 -17.312 2.996 1 60.91 158 GLY B C 1
ATOM 3650 O O . GLY B 1 158 ? -33.312 -17.688 1.948 1 60.91 158 GLY B O 1
ATOM 3651 N N . MET B 1 159 ? -31.797 -16.609 3.127 1 58.75 159 MET B N 1
ATOM 3652 C CA . MET B 1 159 ? -31.125 -16.266 1.87 1 58.75 159 MET B CA 1
ATOM 3653 C C . MET B 1 159 ? -30.078 -17.312 1.509 1 58.75 159 MET B C 1
ATOM 3655 O O . MET B 1 159 ? -29.562 -18.016 2.385 1 58.75 159 MET B O 1
ATOM 3659 N N . GLU B 1 160 ? -30.062 -17.656 0.218 1 60.34 160 GLU B N 1
ATOM 3660 C CA . GLU B 1 160 ? -29.078 -18.625 -0.259 1 60.34 160 GLU B CA 1
ATOM 3661 C C . GLU B 1 160 ? -27.656 -18.219 0.128 1 60.34 160 GLU B C 1
ATOM 3663 O O . GLU B 1 160 ? -27.328 -17.031 0.11 1 60.34 160 GLU B O 1
ATOM 3668 N N . THR B 1 161 ? -27 -19.219 0.883 1 62.78 161 THR B N 1
ATOM 3669 C CA . THR B 1 161 ? -25.609 -18.984 1.262 1 62.78 161 THR B CA 1
ATOM 3670 C C . THR B 1 161 ? -24.656 -19.641 0.27 1 62.78 161 THR B C 1
ATOM 3672 O O . THR B 1 161 ? -24.922 -20.734 -0.223 1 62.78 161 THR B O 1
ATOM 3675 N N . THR B 1 162 ? -24.094 -19 -0.65 1 65.19 162 THR B N 1
ATOM 3676 C CA . THR B 1 162 ? -23.109 -19.531 -1.579 1 65.19 162 THR B CA 1
ATOM 3677 C C . THR B 1 162 ? -21.719 -18.953 -1.275 1 65.19 162 THR B C 1
ATOM 3679 O O . THR B 1 162 ? -21.562 -18.141 -0.363 1 65.19 162 THR B O 1
ATOM 3682 N N . TYR B 1 163 ? -20.797 -19.766 -1.761 1 66.31 163 TYR B N 1
ATOM 3683 C CA . TYR B 1 163 ? -19.469 -19.172 -1.74 1 66.31 163 TYR B CA 1
ATOM 3684 C C . TYR B 1 163 ? -19.438 -17.875 -2.559 1 66.31 163 TYR B C 1
ATOM 3686 O O . TYR B 1 163 ? -19.375 -17.922 -3.789 1 66.31 163 TYR B O 1
ATOM 3694 N N . TRP B 1 164 ? -19.5 -16.797 -1.899 1 69.44 164 TRP B N 1
ATOM 3695 C CA . TRP B 1 164 ? -19.781 -15.508 -2.512 1 69.44 164 TRP B CA 1
ATOM 3696 C C . TRP B 1 164 ? -18.656 -15.094 -3.463 1 69.44 164 TRP B C 1
ATOM 3698 O O . TRP B 1 164 ? -18.906 -14.477 -4.5 1 69.44 164 TRP B O 1
ATOM 3708 N N . PHE B 1 165 ? -17.516 -15.555 -3.234 1 70.62 165 PHE B N 1
ATOM 3709 C CA . PHE B 1 165 ? -16.406 -15.18 -4.113 1 70.62 165 PHE B CA 1
ATOM 3710 C C . PHE B 1 165 ? -16.484 -15.938 -5.43 1 70.62 165 PHE B C 1
ATOM 3712 O O . PHE B 1 165 ? -15.852 -15.539 -6.418 1 70.62 165 PHE B O 1
ATOM 3719 N N . GLY B 1 166 ? -17.219 -17 -5.395 1 72.19 166 GLY B N 1
ATOM 3720 C CA . GLY B 1 166 ? -17.344 -17.828 -6.582 1 72.19 166 GLY B CA 1
ATOM 3721 C C . GLY B 1 166 ? -18.547 -17.484 -7.438 1 72.19 166 GLY B C 1
ATOM 3722 O O . GLY B 1 166 ? -18.703 -18.016 -8.531 1 72.19 166 GLY B O 1
ATOM 3723 N N . GLU B 1 167 ? -19.312 -16.547 -6.891 1 73.19 167 GLU B N 1
ATOM 3724 C CA . GLU B 1 167 ? -20.516 -16.172 -7.609 1 73.19 167 GLU B CA 1
ATOM 3725 C C . GLU B 1 167 ? -20.312 -14.875 -8.391 1 73.19 167 GLU B C 1
ATOM 3727 O O . GLU B 1 167 ? -19.953 -13.852 -7.816 1 73.19 167 GLU B O 1
ATOM 3732 N N . PRO B 1 168 ? -20.656 -15.133 -9.742 1 75.56 168 PRO B N 1
ATOM 3733 C CA . PRO B 1 168 ? -20.531 -13.922 -10.555 1 75.56 168 PRO B CA 1
ATOM 3734 C C . PRO B 1 168 ? -21.453 -12.797 -10.078 1 75.56 168 PRO B C 1
ATOM 3736 O O . PRO B 1 168 ? -22.594 -13.047 -9.68 1 75.56 168 PRO B O 1
ATOM 3739 N N . GLY B 1 169 ? -21.062 -11.719 -9.852 1 80.31 169 GLY B N 1
ATOM 3740 C CA . GLY B 1 169 ? -21.859 -10.57 -9.445 1 80.31 169 GLY B CA 1
ATOM 3741 C C . GLY B 1 169 ? -21.656 -10.188 -7.992 1 80.31 169 GLY B C 1
ATOM 3742 O O . GLY B 1 169 ? -21.922 -9.047 -7.609 1 80.31 169 GLY B O 1
ATOM 3743 N N . VAL B 1 170 ? -21.281 -11.234 -7.246 1 82.94 170 VAL B N 1
ATOM 3744 C CA . VAL B 1 170 ? -21.141 -10.922 -5.828 1 82.94 170 VAL B CA 1
ATOM 3745 C C . VAL B 1 170 ? -19.672 -10.727 -5.473 1 82.94 170 VAL B C 1
ATOM 3747 O O . VAL B 1 170 ? -19.344 -10.055 -4.488 1 82.94 170 VAL B O 1
ATOM 3750 N N . ALA B 1 171 ? -18.828 -11.305 -6.285 1 89.62 171 ALA B N 1
ATOM 3751 C CA . ALA B 1 171 ? -17.406 -11.242 -6.012 1 89.62 171 ALA B CA 1
ATOM 3752 C C . ALA B 1 171 ? -16.891 -9.805 -6.047 1 89.62 171 ALA B C 1
ATOM 3754 O O . ALA B 1 171 ? -16.172 -9.367 -5.148 1 89.62 171 ALA B O 1
ATOM 3755 N N . PHE B 1 172 ? -17.359 -9.039 -7.062 1 93.19 172 PHE B N 1
ATOM 3756 C CA . PHE B 1 172 ? -16.891 -7.676 -7.254 1 93.19 172 PHE B CA 1
ATOM 3757 C C . PHE B 1 172 ? -17.312 -6.781 -6.094 1 93.19 172 PHE B C 1
ATOM 3759 O O . PHE B 1 172 ? -16.484 -6.109 -5.48 1 93.19 172 PHE B O 1
ATOM 3766 N N . PRO B 1 173 ? -18.562 -6.816 -5.629 1 91.31 173 PRO B N 1
ATOM 3767 C CA . PRO B 1 173 ? -18.969 -6.023 -4.469 1 91.31 173 PRO B CA 1
ATOM 3768 C C . PRO B 1 173 ? -18.219 -6.398 -3.199 1 91.31 173 PRO B C 1
ATOM 3770 O O . PRO B 1 173 ? -17.953 -5.539 -2.355 1 91.31 173 PRO B O 1
ATOM 3773 N N . LEU B 1 174 ? -17.906 -7.613 -3.064 1 88.88 174 LEU B N 1
ATOM 3774 C CA . LEU B 1 174 ? -17.172 -8.047 -1.882 1 88.88 174 LEU B CA 1
ATOM 3775 C C . LEU B 1 174 ? -15.758 -7.453 -1.869 1 88.88 174 LEU B C 1
ATOM 3777 O O . LEU B 1 174 ? -15.234 -7.113 -0.806 1 88.88 174 LEU B O 1
ATOM 3781 N N . ILE B 1 175 ? -15.164 -7.379 -3.049 1 94 175 ILE B N 1
ATOM 3782 C CA . ILE B 1 175 ? -13.859 -6.738 -3.166 1 94 175 ILE B CA 1
ATOM 3783 C C . ILE B 1 175 ? -13.969 -5.266 -2.785 1 94 175 ILE B C 1
ATOM 3785 O O . ILE B 1 175 ? -13.117 -4.734 -2.072 1 94 175 ILE B O 1
ATOM 3789 N N . VAL B 1 176 ? -15.047 -4.613 -3.227 1 94.5 176 VAL B N 1
ATOM 3790 C CA . VAL B 1 176 ? -15.289 -3.221 -2.871 1 94.5 176 VAL B CA 1
ATOM 3791 C C . VAL B 1 176 ? -15.406 -3.088 -1.354 1 94.5 176 VAL B C 1
ATOM 3793 O O . VAL B 1 176 ? -14.789 -2.201 -0.754 1 94.5 176 VAL B O 1
ATOM 3796 N N . VAL B 1 177 ? -16.078 -3.994 -0.751 1 89.19 177 VAL B N 1
ATOM 3797 C CA . VAL B 1 177 ? -16.297 -3.971 0.692 1 89.19 177 VAL B CA 1
ATOM 3798 C C . VAL B 1 177 ? -14.953 -4.102 1.42 1 89.19 177 VAL B C 1
ATOM 3800 O O . VAL B 1 177 ? -14.734 -3.451 2.443 1 89.19 177 VAL B O 1
ATOM 3803 N N . MET B 1 178 ? -14.109 -4.93 0.929 1 90.75 178 MET B N 1
ATOM 3804 C CA . MET B 1 178 ? -12.805 -5.129 1.567 1 90.75 178 MET B CA 1
ATOM 3805 C C . MET B 1 178 ? -11.984 -3.844 1.531 1 90.75 178 MET B C 1
ATOM 3807 O O . MET B 1 178 ? -11.344 -3.484 2.52 1 90.75 178 MET B O 1
ATOM 3811 N N . HIS B 1 179 ? -11.977 -3.182 0.371 1 94.31 179 HIS B N 1
ATOM 3812 C CA . HIS B 1 179 ? -11.289 -1.899 0.275 1 94.31 179 HIS B CA 1
ATOM 3813 C C . HIS B 1 179 ? -11.875 -0.886 1.251 1 94.31 179 HIS B C 1
ATOM 3815 O O . HIS B 1 179 ? -11.141 -0.155 1.914 1 94.31 179 HIS B O 1
ATOM 3821 N N . VAL B 1 180 ? -13.156 -0.864 1.323 1 91.06 180 VAL B N 1
ATOM 3822 C CA . VAL B 1 180 ? -13.859 0.094 2.17 1 91.06 180 VAL B CA 1
ATOM 3823 C C . VAL B 1 180 ? -13.586 -0.216 3.641 1 91.06 180 VAL B C 1
ATOM 3825 O O . VAL B 1 180 ? -13.258 0.68 4.418 1 91.06 180 VAL B O 1
ATOM 3828 N N . TRP B 1 181 ? -13.711 -1.456 3.947 1 86.88 181 TRP B N 1
ATOM 3829 C CA . TRP B 1 181 ? -13.484 -1.901 5.32 1 86.88 181 TRP B CA 1
ATOM 3830 C C . TRP B 1 181 ? -12.094 -1.508 5.801 1 86.88 181 TRP B C 1
ATOM 3832 O O . TRP B 1 181 ? -11.938 -1.029 6.926 1 86.88 181 TRP B O 1
ATOM 3842 N N . ARG B 1 182 ? -11.195 -1.651 5 1 89.31 182 ARG B N 1
ATOM 3843 C CA . ARG B 1 182 ? -9.797 -1.44 5.359 1 89.31 182 ARG B CA 1
ATOM 3844 C C . ARG B 1 182 ? -9.5 0.044 5.543 1 89.31 182 ARG B C 1
ATOM 3846 O O . ARG B 1 182 ? -8.742 0.424 6.438 1 89.31 182 ARG B O 1
ATOM 3853 N N . ASN B 1 183 ? -10.156 0.931 4.77 1 91.06 183 ASN B N 1
ATOM 3854 C CA . ASN B 1 183 ? -9.633 2.289 4.656 1 91.06 183 ASN B CA 1
ATOM 3855 C C . ASN B 1 183 ? -10.562 3.303 5.316 1 91.06 183 ASN B C 1
ATOM 3857 O O . ASN B 1 183 ? -10.172 4.441 5.57 1 91.06 183 ASN B O 1
ATOM 3861 N N . VAL B 1 184 ? -11.75 2.955 5.652 1 88.81 184 VAL B N 1
ATOM 3862 C CA . VAL B 1 184 ? -12.727 3.887 6.203 1 88.81 184 VAL B CA 1
ATOM 3863 C C . VAL B 1 184 ? -12.188 4.5 7.492 1 88.81 184 VAL B C 1
ATOM 3865 O O . VAL B 1 184 ? -12.289 5.711 7.703 1 88.81 184 VAL B O 1
ATOM 3868 N N . PRO B 1 185 ? -11.656 3.697 8.367 1 84 185 PRO B N 1
ATOM 3869 C CA . PRO B 1 185 ? -11.156 4.293 9.609 1 84 185 PRO B CA 1
ATOM 3870 C C . PRO B 1 185 ? -10.094 5.363 9.367 1 84 185 PRO B C 1
ATOM 3872 O O . PRO B 1 185 ? -10.055 6.371 10.086 1 84 185 PRO B O 1
ATOM 3875 N N . PHE B 1 186 ? -9.289 5.129 8.391 1 85.38 186 PHE B N 1
ATOM 3876 C CA . PHE B 1 186 ? -8.266 6.113 8.078 1 85.38 186 PHE B CA 1
ATOM 3877 C C . PHE B 1 186 ? -8.883 7.406 7.57 1 85.38 186 PHE B C 1
ATOM 3879 O O . PHE B 1 186 ? -8.438 8.5 7.926 1 85.38 186 PHE B O 1
ATOM 3886 N N . TYR B 1 187 ? -9.828 7.301 6.73 1 90.62 187 TYR B N 1
ATOM 3887 C CA . TYR B 1 187 ? -10.578 8.469 6.297 1 90.62 187 TYR B CA 1
ATOM 3888 C C . TYR B 1 187 ? -11.188 9.203 7.488 1 90.62 187 TYR B C 1
ATOM 3890 O O . TYR B 1 187 ? -11.086 10.422 7.594 1 90.62 187 TYR B O 1
ATOM 3898 N N . ALA B 1 188 ? -11.75 8.484 8.344 1 87.75 188 ALA B N 1
ATOM 3899 C CA . ALA B 1 188 ? -12.461 9.062 9.484 1 87.75 188 ALA B CA 1
ATOM 3900 C C . ALA B 1 188 ? -11.508 9.836 10.391 1 87.75 188 ALA B C 1
ATOM 3902 O O . ALA B 1 188 ? -11.797 10.969 10.781 1 87.75 188 ALA B O 1
ATOM 3903 N N . ILE B 1 189 ? -10.445 9.25 10.648 1 85.25 189 ILE B N 1
ATOM 3904 C CA . ILE B 1 189 ? -9.5 9.875 11.562 1 85.25 189 ILE B CA 1
ATOM 3905 C C . ILE B 1 189 ? -8.883 11.109 10.914 1 85.25 189 ILE B C 1
ATOM 3907 O O . ILE B 1 189 ? -8.711 12.141 11.562 1 85.25 189 ILE B O 1
ATOM 3911 N N . SER B 1 190 ? -8.523 11.016 9.664 1 88.12 190 SER B N 1
ATOM 3912 C CA . SER B 1 190 ? -7.938 12.141 8.953 1 88.12 190 SER B CA 1
ATOM 3913 C C . SER B 1 190 ? -8.906 13.312 8.875 1 88.12 190 SER B C 1
ATOM 3915 O O . SER B 1 190 ? -8.539 14.461 9.133 1 88.12 190 SER B O 1
ATOM 3917 N N . LEU B 1 191 ? -10.117 13.008 8.602 1 92.56 191 LEU B N 1
ATOM 3918 C CA . LEU B 1 191 ? -11.133 14.047 8.469 1 92.56 191 LEU B CA 1
ATOM 3919 C C . LEU B 1 191 ? -11.5 14.625 9.836 1 92.56 191 LEU B C 1
ATOM 3921 O O . LEU B 1 191 ? -11.75 15.82 9.969 1 92.56 191 LEU B O 1
ATOM 3925 N N . LEU B 1 192 ? -11.539 13.742 10.812 1 88.44 192 LEU B N 1
ATOM 3926 C CA . LEU B 1 192 ? -11.797 14.203 12.172 1 88.44 192 LEU B CA 1
ATOM 3927 C C . LEU B 1 192 ? -10.711 15.172 12.633 1 88.44 192 LEU B C 1
ATOM 3929 O O . LEU B 1 192 ? -11.016 16.203 13.234 1 88.44 192 LEU B O 1
ATOM 3933 N N . ALA B 1 193 ? -9.531 14.766 12.344 1 85.44 193 ALA B N 1
ATOM 3934 C CA . ALA B 1 193 ? -8.414 15.633 12.711 1 85.44 193 ALA B CA 1
ATOM 3935 C C . ALA B 1 193 ? -8.539 17 12.023 1 85.44 193 ALA B C 1
ATOM 3937 O O . ALA B 1 193 ? -8.289 18.031 12.641 1 85.44 193 ALA B O 1
ATOM 3938 N N . ALA B 1 194 ? -8.875 16.984 10.773 1 90.06 194 ALA B N 1
ATOM 3939 C CA . ALA B 1 194 ? -9.086 18.234 10.039 1 90.06 194 ALA B CA 1
ATOM 3940 C C . ALA B 1 194 ? -10.227 19.031 10.641 1 90.06 194 ALA B C 1
ATOM 3942 O O . ALA B 1 194 ? -10.141 20.266 10.75 1 90.06 194 ALA B O 1
ATOM 3943 N N . MET B 1 195 ? -11.227 18.438 11.094 1 92.06 195 MET B N 1
ATOM 3944 C CA . MET B 1 195 ? -12.391 19.109 11.688 1 92.06 195 MET B CA 1
ATOM 3945 C C . MET B 1 195 ? -12.023 19.719 13.031 1 92.06 195 MET B C 1
ATOM 3947 O O . MET B 1 195 ? -12.539 20.781 13.391 1 92.06 195 MET B O 1
ATOM 3951 N N . ASN B 1 196 ? -11.18 19.016 13.695 1 89.69 196 ASN B N 1
ATOM 3952 C CA . ASN B 1 196 ? -10.789 19.484 15.016 1 89.69 196 ASN B CA 1
ATOM 3953 C C . ASN B 1 196 ? -9.914 20.734 14.93 1 89.69 196 ASN B C 1
ATOM 3955 O O . ASN B 1 196 ? -9.758 21.453 15.914 1 89.69 196 ASN B O 1
ATOM 3959 N N . SER B 1 197 ? -9.438 20.906 13.766 1 90.25 197 SER B N 1
ATOM 3960 C CA . SER B 1 197 ? -8.609 22.094 13.578 1 90.25 197 SER B CA 1
ATOM 3961 C C . SER B 1 197 ? -9.477 23.328 13.328 1 90.25 197 SER B C 1
ATOM 3963 O O . SER B 1 197 ? -8.977 24.453 13.383 1 90.25 197 SER B O 1
ATOM 3965 N N . ILE B 1 198 ? -10.781 23.172 13.18 1 92.69 198 ILE B N 1
ATOM 3966 C CA . ILE B 1 198 ? -11.703 24.266 12.945 1 92.69 198 ILE B CA 1
ATOM 3967 C C . ILE B 1 198 ? -12.102 24.906 14.273 1 92.69 198 ILE B C 1
ATOM 3969 O O . ILE B 1 198 ? -12.594 24.234 15.18 1 92.69 198 ILE B O 1
ATOM 3973 N N . PRO B 1 199 ? -11.875 26.172 14.398 1 94.12 199 PRO B N 1
ATOM 3974 C CA . PRO B 1 199 ? -12.234 26.828 15.656 1 94.12 199 PRO B CA 1
ATOM 3975 C C . PRO B 1 199 ? -13.703 26.641 16.031 1 94.12 199 PRO B C 1
ATOM 3977 O O . PRO B 1 199 ? -14.586 26.812 15.172 1 94.12 199 PRO B O 1
ATOM 3980 N N . LYS B 1 200 ? -13.914 26.422 17.234 1 91.12 200 LYS B N 1
ATOM 3981 C CA . LYS B 1 200 ? -15.266 26.203 17.75 1 91.12 200 LYS B CA 1
ATOM 3982 C C . LYS B 1 200 ? -16.109 27.469 17.656 1 91.12 200 LYS B C 1
ATOM 3984 O O . LYS B 1 200 ? -17.328 27.406 17.547 1 91.12 200 LYS B O 1
ATOM 3989 N N . GLU B 1 201 ? -15.391 28.516 17.672 1 94.06 201 GLU B N 1
ATOM 3990 C CA . GLU B 1 201 ? -16.047 29.812 17.641 1 94.06 201 GLU B CA 1
ATOM 3991 C C . GLU B 1 201 ? -16.828 30 16.344 1 94.06 201 GLU B C 1
ATOM 3993 O O . GLU B 1 201 ? -17.859 30.672 16.328 1 94.06 201 GLU B O 1
ATOM 3998 N N . GLN B 1 202 ? -16.359 29.344 15.344 1 94.44 202 GLN B N 1
ATOM 3999 C CA . GLN B 1 202 ? -17.031 29.438 14.062 1 94.44 202 GLN B CA 1
ATOM 4000 C C . GLN B 1 202 ? -18.406 28.766 14.109 1 94.44 202 GLN B C 1
ATOM 4002 O O . GLN B 1 202 ? -19.375 29.266 13.555 1 94.44 202 GLN B O 1
ATOM 4007 N N . TYR B 1 203 ? -18.484 27.781 14.797 1 91 203 TYR B N 1
ATOM 4008 C CA . TYR B 1 203 ? -19.734 27.047 14.906 1 91 203 TYR B CA 1
ATOM 4009 C C . TYR B 1 203 ? -20.703 27.75 15.844 1 91 203 TYR B C 1
ATOM 4011 O O . TYR B 1 203 ? -21.906 27.797 15.586 1 91 203 TYR B O 1
ATOM 4019 N N . GLU B 1 204 ? -20.141 28.297 16.875 1 92 204 GLU B N 1
ATOM 4020 C CA . GLU B 1 204 ? -20.969 29.031 17.828 1 92 204 GLU B CA 1
ATOM 4021 C C . GLU B 1 204 ? -21.578 30.266 17.188 1 92 204 GLU B C 1
ATOM 4023 O O . GLU B 1 204 ? -22.766 30.547 17.391 1 92 204 GLU B O 1
ATOM 4028 N N . ALA B 1 205 ? -20.75 30.922 16.5 1 95.19 205 ALA B N 1
ATOM 4029 C CA . ALA B 1 205 ? -21.234 32.125 15.797 1 95.19 205 ALA B CA 1
ATOM 4030 C C . ALA B 1 205 ? -22.344 31.75 14.812 1 95.19 205 ALA B C 1
ATOM 4032 O O . ALA B 1 205 ? -23.344 32.469 14.703 1 95.19 205 ALA B O 1
ATOM 4033 N N . ALA B 1 206 ? -22.188 30.703 14.133 1 93.38 206 ALA B N 1
ATOM 4034 C CA . ALA B 1 206 ? -23.172 30.25 13.164 1 93.38 206 ALA B CA 1
ATOM 4035 C C . ALA B 1 206 ? -24.484 29.859 13.859 1 93.38 206 ALA B C 1
ATOM 4037 O O . ALA B 1 206 ? -25.562 30.109 13.352 1 93.38 206 ALA B O 1
ATOM 4038 N N . ARG B 1 207 ? -24.312 29.266 14.984 1 91.31 207 ARG B N 1
ATOM 4039 C CA . ARG B 1 207 ? -25.484 28.891 15.766 1 91.31 207 ARG B CA 1
ATOM 4040 C C . ARG B 1 207 ? -26.266 30.109 16.219 1 91.31 207 ARG B C 1
ATOM 4042 O O . ARG B 1 207 ? -27.5 30.125 16.203 1 91.31 207 ARG B O 1
ATOM 4049 N N . LEU B 1 208 ? -25.516 31.047 16.578 1 93.75 208 LEU B N 1
ATOM 4050 C CA . LEU B 1 208 ? -26.125 32.281 17.031 1 93.75 208 LEU B CA 1
ATOM 4051 C C . LEU B 1 208 ? -26.875 32.969 15.883 1 93.75 208 LEU B C 1
ATOM 4053 O O . LEU B 1 208 ? -27.906 33.625 16.094 1 93.75 208 LEU B O 1
ATOM 4057 N N . ASP B 1 209 ? -26.469 32.781 14.688 1 94.38 209 ASP B N 1
ATOM 4058 C CA . ASP B 1 209 ? -27.109 33.312 13.492 1 94.38 209 ASP B CA 1
ATOM 4059 C C . ASP B 1 209 ? -28.266 32.438 13.039 1 94.38 209 ASP B C 1
ATOM 4061 O O . ASP B 1 209 ? -28.922 32.75 12.039 1 94.38 209 ASP B O 1
ATOM 4065 N N . GLY B 1 210 ? -28.484 31.375 13.742 1 92.12 210 GLY B N 1
ATOM 4066 C CA . GLY B 1 210 ? -29.625 30.516 13.461 1 92.12 210 GLY B CA 1
ATOM 4067 C C . GLY B 1 210 ? -29.328 29.406 12.469 1 92.12 210 GLY B C 1
ATOM 4068 O O . GLY B 1 210 ? -30.234 28.766 11.961 1 92.12 210 GLY B O 1
ATOM 4069 N N . ALA B 1 211 ? -28.047 29.219 12.203 1 91.62 211 ALA B N 1
ATOM 4070 C CA . ALA B 1 211 ? -27.672 28.188 11.234 1 91.62 211 ALA B CA 1
ATOM 4071 C C . ALA B 1 211 ? -27.891 26.781 11.812 1 91.62 211 ALA B C 1
ATOM 4073 O O . ALA B 1 211 ? -27.453 26.5 12.93 1 91.62 211 ALA B O 1
ATOM 4074 N N . GLY B 1 212 ? -28.562 25.938 11.031 1 90.62 212 GLY B N 1
ATOM 4075 C CA . GLY B 1 212 ? -28.797 24.547 11.414 1 90.62 212 GLY B CA 1
ATOM 4076 C C . GLY B 1 212 ? -27.578 23.672 11.188 1 90.62 212 GLY B C 1
ATOM 4077 O O . GLY B 1 212 ? -26.531 24.141 10.742 1 90.62 212 GLY B O 1
ATOM 4078 N N . PRO B 1 213 ? -27.703 22.438 11.578 1 86.25 213 PRO B N 1
ATOM 4079 C CA . PRO B 1 213 ? -26.562 21.516 11.453 1 86.25 213 PRO B CA 1
ATOM 4080 C C . PRO B 1 213 ? -26.141 21.297 10.008 1 86.25 213 PRO B C 1
ATOM 4082 O O . PRO B 1 213 ? -24.938 21.203 9.727 1 86.25 213 PRO B O 1
ATOM 4085 N N . LEU B 1 214 ? -27.016 21.172 9.156 1 90.12 214 LEU B N 1
ATOM 4086 C CA . LEU B 1 214 ? -26.688 20.953 7.75 1 90.12 214 LEU B CA 1
ATOM 4087 C C . LEU B 1 214 ? -26.031 22.188 7.145 1 90.12 214 LEU B C 1
ATOM 4089 O O . LEU B 1 214 ? -25.141 22.062 6.301 1 90.12 214 LEU B O 1
ATOM 4093 N N . GLU B 1 215 ? -26.469 23.375 7.598 1 92.31 215 GLU B N 1
ATOM 4094 C CA . GLU B 1 215 ? -25.875 24.609 7.125 1 92.31 215 GLU B CA 1
ATOM 4095 C C . GLU B 1 215 ? -24.453 24.766 7.641 1 92.31 215 GLU B C 1
ATOM 4097 O O . GLU B 1 215 ? -23.562 25.188 6.898 1 92.31 215 GLU B O 1
ATOM 4102 N N . ARG B 1 216 ? -24.281 24.453 8.898 1 92.75 216 ARG B N 1
ATOM 4103 C CA . ARG B 1 216 ? -22.953 24.547 9.484 1 92.75 216 ARG B CA 1
ATOM 4104 C C . ARG B 1 216 ? -22 23.562 8.82 1 92.75 216 ARG B C 1
ATOM 4106 O O . ARG B 1 216 ? -20.812 23.875 8.625 1 92.75 216 ARG B O 1
ATOM 4113 N N . PHE B 1 217 ? -22.562 22.344 8.531 1 91.75 217 PHE B N 1
ATOM 4114 C CA . PHE B 1 217 ? -21.75 21.359 7.828 1 91.75 217 PHE B CA 1
ATOM 4115 C C . PHE B 1 217 ? -21.359 21.859 6.445 1 91.75 217 PHE B C 1
ATOM 4117 O O . PHE B 1 217 ? -20.188 21.828 6.07 1 91.75 217 PHE B O 1
ATOM 4124 N N . ARG B 1 218 ? -22.25 22.391 5.684 1 92.88 218 ARG B N 1
ATOM 4125 C CA . ARG B 1 218 ? -22.062 22.766 4.289 1 92.88 218 ARG B CA 1
ATOM 4126 C C . ARG B 1 218 ? -21.203 24.031 4.18 1 92.88 218 ARG B C 1
ATOM 4128 O O . ARG B 1 218 ? -20.359 24.141 3.277 1 92.88 218 ARG B O 1
ATOM 4135 N N . TYR B 1 219 ? -21.297 25 5.156 1 94.19 219 TYR B N 1
ATOM 4136 C CA . TYR B 1 219 ? -20.672 26.297 4.973 1 94.19 219 TYR B CA 1
ATOM 4137 C C . TYR B 1 219 ? -19.438 26.438 5.855 1 94.19 219 TYR B C 1
ATOM 4139 O O . TYR B 1 219 ? -18.578 27.297 5.609 1 94.19 219 TYR B O 1
ATOM 4147 N N . ILE B 1 220 ? -19.266 25.609 6.836 1 94.31 220 ILE B N 1
ATOM 4148 C CA . ILE B 1 220 ? -18.125 25.734 7.734 1 94.31 220 ILE B CA 1
ATOM 4149 C C . ILE B 1 220 ? -17.25 24.484 7.637 1 94.31 220 ILE B C 1
ATOM 4151 O O . ILE B 1 220 ? -16.094 24.562 7.219 1 94.31 220 ILE B O 1
ATOM 4155 N N . THR B 1 221 ? -17.828 23.312 7.879 1 93.81 221 THR B N 1
ATOM 4156 C CA . THR B 1 221 ? -17.062 22.078 7.992 1 93.81 221 THR B CA 1
ATOM 4157 C C . THR B 1 221 ? -16.531 21.641 6.629 1 93.81 221 THR B C 1
ATOM 4159 O O . THR B 1 221 ? -15.32 21.516 6.441 1 93.81 221 THR B O 1
ATOM 4162 N N . LEU B 1 222 ? -17.406 21.484 5.676 1 93.94 222 LEU B N 1
ATOM 4163 C CA . LEU B 1 222 ? -17.078 20.891 4.387 1 93.94 222 LEU B CA 1
ATOM 4164 C C . LEU B 1 222 ? -16.016 21.719 3.668 1 93.94 222 LEU B C 1
ATOM 4166 O O . LEU B 1 222 ? -15.023 21.188 3.174 1 93.94 222 LEU B O 1
ATOM 4170 N N . PRO B 1 223 ? -16.172 23.078 3.662 1 94.06 223 PRO B N 1
ATOM 4171 C CA . PRO B 1 223 ? -15.148 23.875 2.982 1 94.06 223 PRO B CA 1
ATOM 4172 C C . PRO B 1 223 ? -13.789 23.828 3.689 1 94.06 223 PRO B C 1
ATOM 4174 O O . PRO B 1 223 ? -12.75 23.891 3.037 1 94.06 223 PRO B O 1
ATOM 4177 N N . GLN B 1 224 ? -13.805 23.719 4.961 1 94.06 224 GLN B N 1
ATOM 4178 C CA . GLN B 1 224 ? -12.555 23.812 5.707 1 94.06 224 GLN B CA 1
ATOM 4179 C C . GLN B 1 224 ? -11.836 22.469 5.758 1 94.06 224 GLN B C 1
ATOM 4181 O O . GLN B 1 224 ? -10.656 22.406 6.086 1 94.06 224 GLN B O 1
ATOM 4186 N N . ILE B 1 225 ? -12.5 21.359 5.391 1 94.62 225 ILE B N 1
ATOM 4187 C CA . ILE B 1 225 ? -11.812 20.062 5.367 1 94.62 225 ILE B CA 1
ATOM 4188 C C . ILE B 1 225 ? -11.547 19.641 3.926 1 94.62 225 ILE B C 1
ATOM 4190 O O . ILE B 1 225 ? -11.109 18.516 3.67 1 94.62 225 ILE B O 1
ATOM 4194 N N . SER B 1 226 ? -11.789 20.547 3.008 1 91.75 226 SER B N 1
ATOM 4195 C CA . SER B 1 226 ? -11.719 20.219 1.585 1 91.75 226 SER B CA 1
ATOM 4196 C C . SER B 1 226 ? -10.312 19.812 1.178 1 91.75 226 SER B C 1
ATOM 4198 O O . SER B 1 226 ? -10.133 18.922 0.347 1 91.75 226 SER B O 1
ATOM 4200 N N . TYR B 1 227 ? -9.352 20.422 1.751 1 86.88 227 TYR B N 1
ATOM 4201 C CA . TYR B 1 227 ? -7.973 20.109 1.402 1 86.88 227 TYR B CA 1
ATOM 4202 C C . TYR B 1 227 ? -7.609 18.688 1.829 1 86.88 227 TYR B C 1
ATOM 4204 O O . TYR B 1 227 ? -7.051 17.922 1.043 1 86.88 227 TYR B O 1
ATOM 4212 N N . VAL B 1 228 ? -7.898 18.391 3.023 1 89 228 VAL B N 1
ATOM 4213 C CA . VAL B 1 228 ? -7.609 17.047 3.529 1 89 228 VAL B CA 1
ATOM 4214 C C . VAL B 1 228 ? -8.422 16.016 2.756 1 89 228 VAL B C 1
ATOM 4216 O O . VAL B 1 228 ? -7.938 14.922 2.473 1 89 228 VAL B O 1
ATOM 4219 N N . SER B 1 229 ? -9.664 16.375 2.455 1 93 229 SER B N 1
ATOM 4220 C CA . SER B 1 229 ? -10.5 15.5 1.644 1 93 229 SER B CA 1
ATOM 4221 C C . SER B 1 229 ? -9.852 15.203 0.298 1 93 229 SER B C 1
ATOM 4223 O O . SER B 1 229 ? -9.797 14.047 -0.131 1 93 229 SER B O 1
ATOM 4225 N N . MET B 1 230 ? -9.391 16.188 -0.266 1 88.31 230 MET B N 1
ATOM 4226 C CA . MET B 1 230 ? -8.758 16.047 -1.572 1 88.31 230 MET B CA 1
ATOM 4227 C C . MET B 1 230 ? -7.52 15.156 -1.481 1 88.31 230 MET B C 1
ATOM 4229 O O . MET B 1 230 ? -7.32 14.273 -2.32 1 88.31 230 MET B O 1
ATOM 4233 N N . ILE B 1 231 ? -6.715 15.375 -0.522 1 85.19 231 ILE B N 1
ATOM 4234 C CA . ILE B 1 231 ? -5.5 14.586 -0.327 1 85.19 231 ILE B CA 1
ATOM 4235 C C . ILE B 1 231 ? -5.867 13.117 -0.143 1 85.19 231 ILE B C 1
ATOM 4237 O O . ILE B 1 231 ? -5.273 12.234 -0.778 1 85.19 231 ILE B O 1
ATOM 4241 N N . MET B 1 232 ? -6.832 12.906 0.664 1 89.88 232 MET B N 1
ATOM 4242 C CA . MET B 1 232 ? -7.242 11.539 0.959 1 89.88 232 MET B CA 1
ATOM 4243 C C . MET B 1 232 ? -7.816 10.859 -0.282 1 89.88 232 MET B C 1
ATOM 4245 O O . MET B 1 232 ? -7.547 9.68 -0.533 1 89.88 232 MET B O 1
ATOM 4249 N N . ILE B 1 233 ? -8.562 11.602 -0.988 1 91.31 233 ILE B N 1
ATOM 4250 C CA . ILE B 1 233 ? -9.18 11.047 -2.188 1 91.31 233 ILE B CA 1
ATOM 4251 C C . ILE B 1 233 ? -8.102 10.711 -3.213 1 91.31 233 ILE B C 1
ATOM 4253 O O . ILE B 1 233 ? -8.102 9.617 -3.793 1 91.31 233 ILE B O 1
ATOM 4257 N N . VAL B 1 234 ? -7.156 11.578 -3.441 1 86.94 234 VAL B N 1
ATOM 4258 C CA . VAL B 1 234 ? -6.09 11.352 -4.41 1 86.94 234 VAL B CA 1
ATOM 4259 C C . VAL B 1 234 ? -5.254 10.148 -3.984 1 86.94 234 VAL B C 1
ATOM 4261 O O . VAL B 1 234 ? -4.945 9.273 -4.801 1 86.94 234 VAL B O 1
ATOM 4264 N N . LEU B 1 235 ? -4.906 10.133 -2.771 1 86.94 235 LEU B N 1
ATOM 4265 C CA . LEU B 1 235 ? -4.094 9.047 -2.236 1 86.94 235 LEU B CA 1
ATOM 4266 C C . LEU B 1 235 ? -4.789 7.707 -2.414 1 86.94 235 LEU B C 1
ATOM 4268 O O . LEU B 1 235 ? -4.18 6.738 -2.873 1 86.94 235 LEU B O 1
ATOM 4272 N N . HIS B 1 236 ? -6.008 7.672 -2.137 1 93.44 236 HIS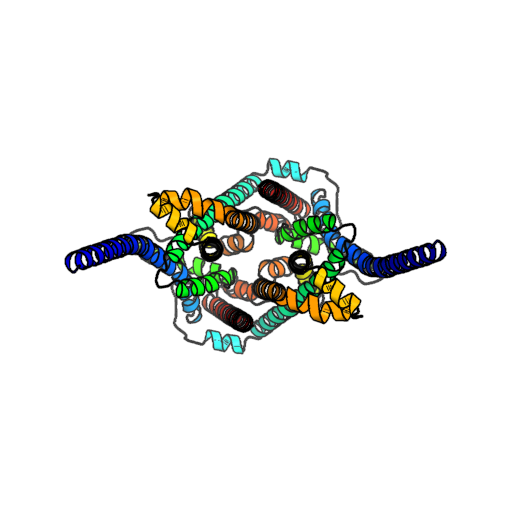 B N 1
ATOM 4273 C CA . HIS B 1 236 ? -6.699 6.387 -2.139 1 93.44 236 HIS B CA 1
ATOM 4274 C C . HIS B 1 236 ? -7.129 5.992 -3.547 1 93.44 236 HIS B C 1
ATOM 4276 O O . HIS B 1 236 ? -7.273 4.805 -3.846 1 93.44 236 HIS B O 1
ATOM 4282 N N . VAL B 1 237 ? -7.387 7.004 -4.395 1 93.31 237 VAL B N 1
ATOM 4283 C CA . VAL B 1 237 ? -7.578 6.66 -5.801 1 93.31 237 VAL B CA 1
ATOM 4284 C C . VAL B 1 237 ? -6.32 5.988 -6.348 1 93.31 237 VAL B C 1
ATOM 4286 O O . VAL B 1 237 ? -6.402 4.953 -7.012 1 93.31 237 VAL B O 1
ATOM 4289 N N . THR B 1 238 ? -5.219 6.551 -6.059 1 89.94 238 THR B N 1
ATOM 4290 C CA . THR B 1 238 ? -3.951 6.012 -6.539 1 89.94 238 THR B CA 1
ATOM 4291 C C . THR B 1 238 ? -3.707 4.617 -5.969 1 89.94 238 THR B C 1
ATOM 4293 O O . THR B 1 238 ? -3.355 3.691 -6.703 1 89.94 238 THR B O 1
ATOM 4296 N N . PHE B 1 239 ? -3.98 4.422 -4.719 1 90.69 239 PHE B N 1
ATOM 4297 C CA . PHE B 1 239 ? -3.754 3.141 -4.059 1 90.69 239 PHE B CA 1
ATOM 4298 C C . PHE B 1 239 ? -4.688 2.072 -4.613 1 90.69 239 PHE B C 1
ATOM 4300 O O . PHE B 1 239 ? -4.254 0.953 -4.898 1 90.69 239 PHE B O 1
ATOM 4307 N N . THR B 1 240 ? -5.883 2.428 -4.75 1 95.94 240 THR B N 1
ATOM 4308 C CA . THR B 1 240 ? -6.887 1.456 -5.172 1 95.94 240 THR B CA 1
ATOM 4309 C C . THR B 1 240 ? -6.715 1.107 -6.648 1 95.94 240 THR B C 1
ATOM 4311 O O . THR B 1 240 ? -6.816 -0.06 -7.031 1 95.94 240 THR B O 1
ATOM 4314 N N . PHE B 1 241 ? -6.414 2.068 -7.41 1 96.06 241 PHE B N 1
ATOM 4315 C CA . PHE B 1 241 ? -6.289 1.892 -8.852 1 96.06 241 PHE B CA 1
ATOM 4316 C C . PHE B 1 241 ? -5.168 0.913 -9.18 1 96.06 241 PHE B C 1
ATOM 4318 O O . PHE B 1 241 ? -5.281 0.126 -10.125 1 96.06 241 PHE B O 1
ATOM 4325 N N . LYS B 1 242 ? -4.18 0.913 -8.422 1 94 242 LYS B N 1
ATOM 4326 C CA . LYS B 1 242 ? -3.01 0.103 -8.742 1 94 242 LYS B CA 1
ATOM 4327 C C . LYS B 1 242 ? -2.955 -1.156 -7.887 1 94 242 LYS B C 1
ATOM 4329 O O . LYS B 1 242 ? -1.988 -1.918 -7.949 1 94 242 LYS B O 1
ATOM 4334 N N . ASN B 1 243 ? -3.967 -1.346 -7.164 1 93.12 243 ASN B N 1
ATOM 4335 C CA . ASN B 1 243 ? -3.934 -2.453 -6.215 1 93.12 243 ASN B CA 1
ATOM 4336 C C . ASN B 1 243 ? -3.953 -3.803 -6.926 1 93.12 243 ASN B C 1
ATOM 4338 O O . ASN B 1 243 ? -4.801 -4.043 -7.789 1 93.12 243 ASN B O 1
ATOM 4342 N N . PHE B 1 244 ? -3.029 -4.625 -6.578 1 94.94 244 PHE B N 1
ATOM 4343 C CA . PHE B 1 244 ? -2.889 -5.98 -7.098 1 94.94 244 PHE B CA 1
ATOM 4344 C C . PHE B 1 244 ? -3.322 -7.008 -6.059 1 94.94 244 PHE B C 1
ATOM 4346 O O . PHE B 1 244 ? -4.043 -7.953 -6.375 1 94.94 244 PHE B O 1
ATOM 4353 N N . ASP B 1 245 ? -3 -6.805 -4.82 1 94.19 245 ASP B N 1
ATOM 4354 C CA . ASP B 1 245 ? -3.004 -7.805 -3.758 1 94.19 245 ASP B CA 1
ATOM 4355 C C . ASP B 1 245 ? -4.426 -8.266 -3.443 1 94.19 245 ASP B C 1
ATOM 4357 O O . ASP B 1 245 ? -4.695 -9.469 -3.4 1 94.19 245 ASP B O 1
ATOM 4361 N N . ILE B 1 246 ? -5.301 -7.32 -3.299 1 95.12 246 ILE B N 1
ATOM 4362 C CA . ILE B 1 246 ? -6.629 -7.672 -2.814 1 95.12 246 ILE B CA 1
ATOM 4363 C C . ILE B 1 246 ? -7.352 -8.523 -3.859 1 95.12 246 ILE B C 1
ATOM 4365 O O . ILE B 1 246 ? -7.848 -9.609 -3.553 1 95.12 246 ILE B O 1
ATOM 4369 N N . VAL B 1 247 ? -7.34 -8.086 -5.094 1 95.81 247 VAL B N 1
ATOM 4370 C CA . VAL B 1 247 ? -8.055 -8.797 -6.145 1 95.81 247 VAL B CA 1
ATOM 4371 C C . VAL B 1 247 ? -7.391 -10.148 -6.402 1 95.81 247 VAL B C 1
ATOM 4373 O O . VAL B 1 247 ? -8.07 -11.172 -6.512 1 95.81 247 VAL B O 1
ATOM 4376 N N . TYR B 1 248 ? -6.113 -10.172 -6.477 1 95.38 248 TYR B N 1
ATOM 4377 C CA . TYR B 1 248 ? -5.398 -11.414 -6.754 1 95.38 248 TYR B CA 1
ATOM 4378 C C . TYR B 1 248 ? -5.66 -12.445 -5.668 1 95.38 248 TYR B C 1
ATOM 4380 O O . TYR B 1 248 ? -5.965 -13.609 -5.961 1 95.38 248 TYR B O 1
ATOM 4388 N N . LEU B 1 249 ? -5.562 -12.055 -4.461 1 93.25 249 LEU B N 1
ATOM 4389 C CA . LEU B 1 249 ? -5.695 -12.977 -3.336 1 93.25 249 LEU B CA 1
ATOM 4390 C C . LEU B 1 249 ? -7.148 -13.391 -3.148 1 93.25 249 LEU B C 1
ATOM 4392 O O . LEU B 1 249 ? -7.426 -14.531 -2.754 1 93.25 249 LEU B O 1
ATOM 4396 N N . ALA B 1 250 ? -8.055 -12.516 -3.477 1 91.44 250 ALA B N 1
ATOM 4397 C CA . ALA B 1 250 ? -9.469 -12.781 -3.215 1 91.44 250 ALA B CA 1
ATOM 4398 C C . ALA B 1 250 ? -10.07 -13.68 -4.297 1 91.44 250 ALA B C 1
ATOM 4400 O O . ALA B 1 250 ? -10.727 -14.68 -3.99 1 91.44 250 ALA B O 1
ATOM 4401 N N . THR B 1 251 ? -9.766 -13.312 -5.594 1 91.81 251 THR B N 1
ATOM 4402 C CA . THR B 1 251 ? -10.5 -13.992 -6.652 1 91.81 251 THR B CA 1
ATOM 4403 C C . THR B 1 251 ? -9.57 -14.391 -7.793 1 91.81 251 THR B C 1
ATOM 4405 O O . THR B 1 251 ? -9.953 -15.172 -8.664 1 91.81 251 THR B O 1
ATOM 4408 N N . GLY B 1 252 ? -8.406 -13.852 -7.766 1 92.06 252 GLY B N 1
ATOM 4409 C CA . GLY B 1 252 ? -7.527 -14.055 -8.906 1 92.06 252 GLY B CA 1
ATOM 4410 C C . GLY B 1 252 ? -8.055 -13.438 -10.188 1 92.06 252 GLY B C 1
ATOM 4411 O O . GLY B 1 252 ? -7.68 -13.859 -11.281 1 92.06 252 GLY B O 1
ATOM 4412 N N . GLY B 1 253 ? -8.969 -12.516 -10.031 1 92.69 253 GLY B N 1
ATOM 4413 C CA . GLY B 1 253 ? -9.594 -11.875 -11.18 1 92.69 253 GLY B CA 1
ATOM 4414 C C . GLY B 1 253 ? -10.883 -12.562 -11.617 1 92.69 253 GLY B C 1
ATOM 4415 O O . GLY B 1 253 ? -11.562 -12.086 -12.523 1 92.69 253 GLY B O 1
ATOM 4416 N N . GLY B 1 254 ? -11.195 -13.664 -10.945 1 90.5 254 GLY B N 1
ATOM 4417 C CA . GLY B 1 254 ? -12.391 -14.43 -11.273 1 90.5 254 GLY B CA 1
ATOM 4418 C C . GLY B 1 254 ? -13.594 -14.047 -10.43 1 90.5 254 GLY B C 1
ATOM 4419 O O . GLY B 1 254 ? -13.555 -13.062 -9.695 1 90.5 254 GLY B O 1
ATOM 4420 N N . PRO B 1 255 ? -14.695 -14.719 -10.602 1 89 255 PRO B N 1
ATOM 4421 C CA . PRO B 1 255 ? -14.953 -15.773 -11.578 1 89 255 PRO B CA 1
ATOM 4422 C C . PRO B 1 255 ? -15.18 -15.227 -12.992 1 89 255 PRO B C 1
ATOM 4424 O O . PRO B 1 255 ? -15.742 -14.141 -13.156 1 89 255 PRO B O 1
ATOM 4427 N N . LEU B 1 256 ? -14.742 -15.992 -13.992 1 88.94 256 LEU B N 1
ATOM 4428 C CA . LEU B 1 256 ? -14.977 -15.664 -15.398 1 88.94 256 LEU B CA 1
ATOM 4429 C C . LEU B 1 256 ? -14.438 -14.281 -15.734 1 88.94 256 LEU B C 1
ATOM 4431 O O . LEU B 1 256 ? -15.039 -13.555 -16.531 1 88.94 256 LEU B O 1
ATOM 4435 N N . GLY B 1 257 ? -13.531 -13.82 -14.938 1 91.44 257 GLY B N 1
ATOM 4436 C CA . GLY B 1 257 ? -12.891 -12.547 -15.219 1 91.44 257 GLY B CA 1
ATOM 4437 C C . GLY B 1 257 ? -13.695 -11.352 -14.734 1 91.44 257 GLY B C 1
ATOM 4438 O O . GLY B 1 257 ? -13.375 -10.203 -15.062 1 91.44 257 GLY B O 1
ATOM 4439 N N . ASN B 1 258 ? -14.656 -11.555 -13.883 1 92.69 258 ASN B N 1
ATOM 4440 C CA . ASN B 1 258 ? -15.594 -10.508 -13.492 1 92.69 258 ASN B CA 1
ATOM 4441 C C . ASN B 1 258 ? -15 -9.586 -12.43 1 92.69 258 ASN B C 1
ATOM 4443 O O . ASN B 1 258 ? -15.633 -8.609 -12.023 1 92.69 258 ASN B O 1
ATOM 4447 N N . THR B 1 259 ? -13.828 -9.906 -12.023 1 95 259 THR B N 1
ATOM 4448 C CA . THR B 1 259 ? -13.156 -9.039 -11.062 1 95 259 THR B CA 1
ATOM 4449 C C . THR B 1 259 ? -11.75 -8.688 -11.539 1 95 259 THR B C 1
ATOM 4451 O O . THR B 1 259 ? -10.961 -8.125 -10.781 1 95 259 THR B O 1
ATOM 4454 N N . GLU B 1 260 ? -11.516 -9.055 -12.781 1 96.88 260 GLU B N 1
ATOM 4455 C CA . GLU B 1 260 ? -10.195 -8.781 -13.336 1 96.88 260 GLU B CA 1
ATOM 4456 C C . GLU B 1 260 ? -9.93 -7.281 -13.422 1 96.88 260 GLU B C 1
ATOM 4458 O O . GLU B 1 260 ? -10.727 -6.543 -14.008 1 96.88 260 GLU B O 1
ATOM 4463 N N . VAL B 1 261 ? -8.875 -6.867 -12.773 1 97.88 261 VAL B N 1
ATOM 4464 C CA . VAL B 1 261 ? -8.453 -5.473 -12.867 1 97.88 261 VAL B CA 1
ATOM 4465 C C . VAL B 1 261 ? -7.145 -5.379 -13.641 1 97.88 261 VAL B C 1
ATOM 4467 O O . VAL B 1 261 ? -6.551 -6.398 -14 1 97.88 261 VAL B O 1
ATOM 4470 N N . LEU B 1 262 ? -6.699 -4.152 -13.945 1 97.94 262 LEU B N 1
ATOM 4471 C CA . LEU B 1 262 ? -5.516 -3.951 -14.773 1 97.94 262 LEU B CA 1
ATOM 4472 C C . LEU B 1 262 ? -4.285 -4.582 -14.133 1 97.94 262 LEU B C 1
ATOM 4474 O O . LEU B 1 262 ? -3.484 -5.223 -14.812 1 97.94 262 LEU B O 1
ATOM 4478 N N . ALA B 1 263 ? -4.137 -4.488 -12.859 1 97 263 ALA B N 1
ATOM 4479 C CA . ALA B 1 263 ? -2.955 -5 -12.164 1 97 263 ALA B CA 1
ATOM 4480 C C . ALA B 1 263 ? -2.859 -6.516 -12.297 1 97 263 ALA B C 1
ATOM 4482 O O . ALA B 1 263 ? -1.789 -7.055 -12.586 1 97 263 ALA B O 1
ATOM 4483 N N . THR B 1 264 ? -3.977 -7.207 -12.109 1 97.12 264 THR B N 1
ATOM 4484 C CA . THR B 1 264 ? -3.951 -8.664 -12.234 1 97.12 264 THR B CA 1
ATOM 4485 C C . THR B 1 264 ? -3.809 -9.078 -13.695 1 97.12 264 THR B C 1
ATOM 4487 O O . THR B 1 264 ? -3.201 -10.109 -13.992 1 97.12 264 THR B O 1
ATOM 4490 N N . TYR B 1 265 ? -4.367 -8.273 -14.586 1 97.75 265 TYR B N 1
ATOM 4491 C CA . TYR B 1 265 ? -4.215 -8.57 -16 1 97.75 265 TYR B CA 1
ATOM 4492 C C . TYR B 1 265 ? -2.762 -8.438 -16.438 1 97.75 265 TYR B C 1
ATOM 4494 O O . TYR B 1 265 ? -2.252 -9.258 -17.203 1 97.75 265 TYR B O 1
ATOM 4502 N N . VAL B 1 266 ? -2.059 -7.453 -15.977 1 96.38 266 VAL B N 1
ATOM 4503 C CA . VAL B 1 266 ? -0.629 -7.305 -16.234 1 96.38 266 VAL B CA 1
ATOM 4504 C C . VAL B 1 266 ? 0.116 -8.539 -15.727 1 96.38 266 VAL B C 1
ATOM 4506 O O . VAL B 1 266 ? 0.985 -9.07 -16.422 1 96.38 266 VAL B O 1
ATOM 4509 N N . TYR B 1 267 ? -0.239 -8.953 -14.578 1 95 267 TYR B N 1
ATOM 4510 C CA . TYR B 1 267 ? 0.403 -10.125 -13.984 1 95 267 TYR B CA 1
ATOM 4511 C C . TYR B 1 267 ? 0.244 -11.344 -14.875 1 95 267 TYR B C 1
ATOM 4513 O O . TYR B 1 267 ? 1.217 -12.055 -15.148 1 95 267 TYR B O 1
ATOM 4521 N N . LYS B 1 268 ? -0.923 -11.594 -15.305 1 96.25 268 LYS B N 1
ATOM 4522 C CA . LYS B 1 268 ? -1.209 -12.75 -16.141 1 96.25 268 LYS B CA 1
ATOM 4523 C C . LYS B 1 268 ? -0.463 -12.664 -17.469 1 96.25 268 LYS B C 1
ATOM 4525 O O . LYS B 1 268 ? 0.114 -13.648 -17.938 1 96.25 268 LYS B O 1
ATOM 4530 N N . GLN B 1 269 ? -0.449 -11.5 -18.031 1 95.44 269 GLN B N 1
ATOM 4531 C CA . GLN B 1 269 ? 0.238 -11.336 -19.297 1 95.44 269 GLN B CA 1
ATOM 4532 C C . GLN B 1 269 ? 1.75 -11.453 -19.125 1 95.44 269 GLN B C 1
ATOM 4534 O O . GLN B 1 269 ? 2.406 -12.18 -19.891 1 95.44 269 GLN B O 1
ATOM 4539 N N . ALA B 1 270 ? 2.32 -10.891 -18.141 1 91.69 270 ALA B N 1
ATOM 4540 C CA . ALA B 1 270 ? 3.77 -10.805 -17.984 1 91.69 270 ALA B CA 1
ATOM 4541 C C . ALA B 1 270 ? 4.336 -12.102 -17.406 1 91.69 270 ALA B C 1
ATOM 4543 O O . ALA B 1 270 ? 5.422 -12.539 -17.781 1 91.69 270 ALA B O 1
ATOM 4544 N N . PHE B 1 271 ? 3.555 -12.766 -16.516 1 90.75 271 PHE B N 1
ATOM 4545 C CA . PHE B 1 271 ? 4.188 -13.812 -15.719 1 90.75 271 PHE B CA 1
ATOM 4546 C C . PHE B 1 271 ? 3.496 -15.148 -15.938 1 90.75 271 PHE B C 1
ATOM 4548 O O . PHE B 1 271 ? 4.004 -16.188 -15.516 1 90.75 271 PHE B O 1
ATOM 4555 N N . GLN B 1 272 ? 2.395 -15.141 -16.531 1 91.5 272 GLN B N 1
ATOM 4556 C CA . GLN B 1 272 ? 1.753 -16.406 -16.875 1 91.5 272 GLN B CA 1
ATOM 4557 C C . GLN B 1 272 ? 1.825 -16.672 -18.375 1 91.5 272 GLN B C 1
ATOM 4559 O O . GLN B 1 272 ? 2.188 -17.766 -18.797 1 91.5 272 GLN B O 1
ATOM 4564 N N . GLN B 1 273 ? 1.554 -15.641 -19.125 1 93.19 273 GLN B N 1
ATOM 4565 C CA . GLN B 1 273 ? 1.654 -15.766 -20.578 1 93.19 273 GLN B CA 1
ATOM 4566 C C . GLN B 1 273 ? 3.047 -15.383 -21.062 1 93.19 273 GLN B C 1
ATOM 4568 O O . GLN B 1 273 ? 3.367 -15.562 -22.234 1 93.19 273 GLN B O 1
ATOM 4573 N N . TYR B 1 274 ? 3.816 -14.758 -20.25 1 91.25 274 TYR B N 1
ATOM 4574 C CA . TYR B 1 274 ? 5.211 -14.398 -20.484 1 91.25 274 TYR B CA 1
ATOM 4575 C C . TYR B 1 274 ? 5.332 -13.375 -21.609 1 91.25 274 TYR B C 1
ATOM 4577 O O . TYR B 1 274 ? 6.363 -13.297 -22.281 1 91.25 274 TYR B O 1
ATOM 4585 N N . ALA B 1 275 ? 4.234 -12.719 -21.891 1 92.56 275 ALA B N 1
ATOM 4586 C CA . ALA B 1 275 ? 4.223 -11.633 -22.875 1 92.56 275 ALA B CA 1
ATOM 4587 C C . ALA B 1 275 ? 4.625 -10.312 -22.219 1 92.56 275 ALA B C 1
ATOM 4589 O O . ALA B 1 275 ? 3.783 -9.438 -22.016 1 92.56 275 ALA B O 1
ATOM 4590 N N . LEU B 1 276 ? 5.875 -10.18 -22.078 1 90.44 276 LEU B N 1
ATOM 4591 C CA . LEU B 1 276 ? 6.422 -9.07 -21.312 1 90.44 276 LEU B CA 1
ATOM 4592 C C . LEU B 1 276 ? 6.117 -7.738 -21.984 1 90.44 276 LEU B C 1
ATOM 4594 O O . LEU B 1 276 ? 5.75 -6.77 -21.312 1 90.44 276 LEU B O 1
ATOM 4598 N N . GLY B 1 277 ? 6.309 -7.695 -23.203 1 92 277 GLY B N 1
ATOM 4599 C CA . GLY B 1 277 ? 6.043 -6.465 -23.938 1 92 277 GLY B CA 1
ATOM 4600 C C . GLY B 1 277 ? 4.598 -6.012 -23.828 1 92 277 GLY B C 1
ATOM 4601 O O . GLY B 1 277 ? 4.328 -4.836 -23.562 1 92 277 GLY B O 1
ATOM 4602 N N . TYR B 1 278 ? 3.725 -6.988 -24.016 1 94.44 278 TYR B N 1
ATOM 4603 C CA . TYR B 1 278 ? 2.305 -6.672 -23.906 1 94.44 278 TYR B CA 1
ATOM 4604 C C . TYR B 1 278 ? 1.938 -6.27 -22.484 1 94.44 278 TYR B C 1
ATOM 4606 O O . TYR B 1 278 ? 1.215 -5.293 -22.266 1 94.44 278 TYR B O 1
ATOM 4614 N N . GLY B 1 279 ? 2.482 -7.031 -21.516 1 94.62 279 GLY B N 1
ATOM 4615 C CA . GLY B 1 279 ? 2.279 -6.656 -20.125 1 94.62 279 GLY B CA 1
ATOM 4616 C C . GLY B 1 279 ? 2.781 -5.258 -19.812 1 94.62 279 GLY B C 1
ATOM 4617 O O . GLY B 1 279 ? 2.105 -4.496 -19.109 1 94.62 279 GLY B O 1
ATOM 4618 N N . ALA B 1 280 ? 3.889 -4.941 -20.375 1 92.75 280 ALA B N 1
ATOM 4619 C CA . ALA B 1 280 ? 4.473 -3.621 -20.156 1 92.75 280 ALA B CA 1
ATOM 4620 C C . ALA B 1 280 ? 3.598 -2.529 -20.766 1 92.75 280 ALA B C 1
ATOM 4622 O O . ALA B 1 280 ? 3.48 -1.435 -20.219 1 92.75 280 ALA B O 1
ATOM 4623 N N . SER B 1 281 ? 3.053 -2.783 -21.875 1 95.19 281 SER B N 1
ATOM 4624 C CA . SER B 1 281 ? 2.184 -1.795 -22.516 1 95.19 281 SER B CA 1
ATOM 4625 C C . SER B 1 281 ? 0.967 -1.491 -21.641 1 95.19 281 SER B C 1
ATOM 4627 O O . SER B 1 281 ? 0.535 -0.34 -21.547 1 95.19 281 SER B O 1
ATOM 4629 N N . ILE B 1 282 ? 0.379 -2.508 -20.969 1 96.31 282 ILE B N 1
ATOM 4630 C CA . ILE B 1 282 ? -0.714 -2.289 -20.031 1 96.31 282 ILE B CA 1
ATOM 4631 C C . ILE B 1 282 ? -0.231 -1.424 -18.875 1 96.31 282 ILE B C 1
ATOM 4633 O O . ILE B 1 282 ? -0.928 -0.5 -18.438 1 96.31 282 ILE B O 1
ATOM 4637 N N . GLY B 1 283 ? 0.982 -1.755 -18.422 1 93.94 283 GLY B N 1
ATOM 4638 C CA . GLY B 1 283 ? 1.586 -0.962 -17.359 1 93.94 283 GLY B CA 1
ATOM 4639 C C . GLY B 1 283 ? 1.74 0.502 -17.719 1 93.94 283 GL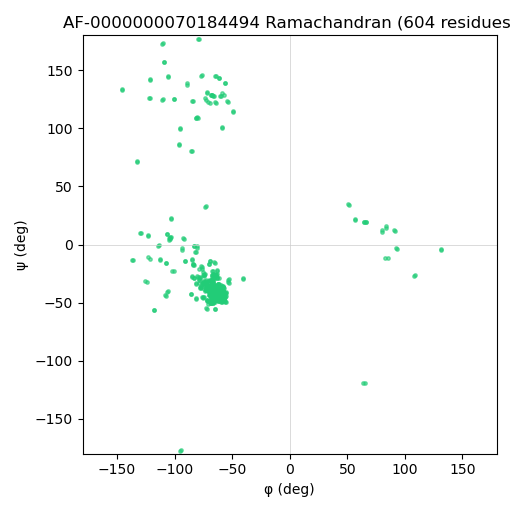Y B C 1
ATOM 4640 O O . GLY B 1 283 ? 1.499 1.383 -16.891 1 93.94 283 GLY B O 1
ATOM 4641 N N . VAL B 1 284 ? 2.098 0.769 -18.906 1 91.75 284 VAL B N 1
ATOM 4642 C CA . VAL B 1 284 ? 2.273 2.139 -19.375 1 91.75 284 VAL B CA 1
ATOM 4643 C C . VAL B 1 284 ? 0.927 2.859 -19.391 1 91.75 284 VAL B C 1
ATOM 4645 O O . VAL B 1 284 ? 0.837 4.023 -18.984 1 91.75 284 VAL B O 1
ATOM 4648 N N . VAL B 1 285 ? -0.035 2.201 -19.844 1 94.31 285 VAL B N 1
ATOM 4649 C CA . VAL B 1 285 ? -1.37 2.791 -19.844 1 94.31 285 VAL B CA 1
ATOM 4650 C C . VAL B 1 285 ? -1.782 3.131 -18.406 1 94.31 285 VAL B C 1
ATOM 4652 O O . VAL B 1 285 ? -2.311 4.215 -18.156 1 94.31 285 VAL B O 1
ATOM 4655 N N . MET B 1 286 ? -1.533 2.176 -17.516 1 94.06 286 MET B N 1
ATOM 4656 C CA . MET B 1 286 ? -1.844 2.424 -16.109 1 94.06 286 MET B CA 1
ATOM 4657 C C . MET B 1 286 ? -1.102 3.652 -15.602 1 94.06 286 MET B C 1
ATOM 4659 O O . MET B 1 286 ? -1.679 4.48 -14.891 1 94.06 286 MET B O 1
ATOM 4663 N N . LEU B 1 287 ? 0.116 3.729 -15.938 1 88.62 287 LEU B N 1
ATOM 4664 C CA . LEU B 1 287 ? 0.951 4.84 -15.492 1 88.62 287 LEU B CA 1
ATOM 4665 C C . LEU B 1 287 ? 0.424 6.164 -16.031 1 88.62 287 LEU B C 1
ATOM 4667 O O . LEU B 1 287 ? 0.337 7.148 -15.297 1 88.62 287 LEU B O 1
ATOM 4671 N N . ILE B 1 288 ? 0.075 6.215 -17.266 1 89.69 288 ILE B N 1
ATOM 4672 C CA . ILE B 1 288 ? -0.422 7.43 -17.906 1 89.69 288 ILE B CA 1
ATOM 4673 C C . ILE B 1 288 ? -1.732 7.859 -17.25 1 89.69 288 ILE B C 1
ATOM 4675 O O . ILE B 1 288 ? -1.927 9.039 -16.953 1 89.69 288 ILE B O 1
ATOM 4679 N N . LEU B 1 289 ? -2.588 6.918 -17.016 1 92.75 289 LEU B N 1
ATOM 4680 C CA . LEU B 1 289 ? -3.867 7.23 -16.375 1 92.75 289 LEU B CA 1
ATOM 4681 C C . LEU B 1 289 ? -3.662 7.773 -14.969 1 92.75 289 LEU B C 1
ATOM 4683 O O . LEU B 1 289 ? -4.293 8.758 -14.578 1 92.75 289 LEU B O 1
ATOM 4687 N N . MET B 1 290 ? -2.748 7.168 -14.289 1 88.75 290 MET B N 1
ATOM 4688 C CA . MET B 1 290 ? -2.502 7.594 -12.914 1 88.75 290 MET B CA 1
ATOM 4689 C C . MET B 1 290 ? -1.808 8.953 -12.883 1 88.75 290 MET B C 1
ATOM 4691 O O . MET B 1 290 ? -2.107 9.781 -12.023 1 88.75 290 MET B O 1
ATOM 4695 N N . LEU B 1 291 ? -0.892 9.164 -13.781 1 84.06 291 LEU B N 1
ATOM 4696 C CA . LEU B 1 291 ? -0.209 10.445 -13.852 1 84.06 291 LEU B CA 1
ATOM 4697 C C . LEU B 1 291 ? -1.182 11.562 -14.227 1 84.06 291 LEU B C 1
ATOM 4699 O O . LEU B 1 291 ? -1.133 12.656 -13.664 1 84.06 291 LEU B O 1
ATOM 4703 N N . THR B 1 292 ? -2.006 11.289 -15.188 1 86.88 292 THR B N 1
ATOM 4704 C CA . THR B 1 292 ? -3 12.273 -15.609 1 86.88 292 THR B CA 1
ATOM 4705 C C . THR B 1 292 ? -3.932 12.625 -14.453 1 86.88 292 THR B C 1
ATOM 4707 O O . THR B 1 292 ? -4.203 13.805 -14.203 1 86.88 292 THR B O 1
ATOM 4710 N N . PHE B 1 293 ? -4.289 11.609 -13.734 1 86.69 293 PHE B N 1
ATOM 4711 C CA . PHE B 1 293 ? -5.16 11.844 -12.594 1 86.69 293 PHE B CA 1
ATOM 4712 C C . PHE B 1 293 ? -4.449 12.688 -11.539 1 86.69 293 PHE B C 1
ATOM 4714 O O . PHE B 1 293 ? -5.016 13.656 -11.023 1 86.69 293 PHE B O 1
ATOM 4721 N N . THR B 1 294 ? -3.26 12.359 -11.258 1 77.31 294 THR B N 1
ATOM 4722 C CA . THR B 1 294 ? -2.518 13.039 -10.203 1 77.31 294 THR B CA 1
ATOM 4723 C C . THR B 1 294 ? -2.221 14.484 -10.594 1 77.31 294 THR B C 1
ATOM 4725 O O . THR B 1 294 ? -2.359 15.391 -9.773 1 77.31 294 THR B O 1
ATOM 4728 N N . ILE B 1 295 ? -1.855 14.727 -11.805 1 76.62 295 ILE B N 1
ATOM 4729 C CA . ILE B 1 295 ? -1.531 16.062 -12.289 1 76.62 295 ILE B CA 1
ATOM 4730 C C . ILE B 1 295 ? -2.783 16.938 -12.273 1 76.62 295 ILE B C 1
ATOM 4732 O O . ILE B 1 295 ? -2.736 18.094 -11.836 1 76.62 295 ILE B O 1
ATOM 4736 N N . VAL B 1 296 ? -3.811 16.391 -12.719 1 75.19 296 VAL B N 1
ATOM 4737 C CA . VAL B 1 296 ? -5.062 17.141 -12.766 1 75.19 296 VAL B CA 1
ATOM 4738 C C . VAL B 1 296 ? -5.5 17.5 -11.352 1 75.19 296 VAL B C 1
ATOM 4740 O O . VAL B 1 296 ? -5.902 18.641 -11.094 1 75.19 296 VAL B O 1
ATOM 4743 N N . TYR B 1 297 ? -5.262 16.594 -10.531 1 69.19 297 TYR B N 1
ATOM 4744 C CA . TYR B 1 297 ? -5.723 16.812 -9.164 1 69.19 297 TYR B CA 1
ATOM 4745 C C . TYR B 1 297 ? -4.848 17.844 -8.445 1 69.19 297 TYR B C 1
ATOM 4747 O O . TYR B 1 297 ? -5.352 18.719 -7.746 1 69.19 297 TYR B O 1
ATOM 4755 N N . VAL B 1 298 ? -3.59 17.812 -8.641 1 64.25 298 VAL B N 1
ATOM 4756 C CA . VAL B 1 298 ? -2.672 18.75 -8.008 1 64.25 298 VAL B CA 1
ATOM 4757 C C . VAL B 1 298 ? -2.891 20.141 -8.57 1 64.25 298 VAL B C 1
ATOM 4759 O O . VAL B 1 298 ? -2.863 21.141 -7.832 1 64.25 298 VAL B O 1
ATOM 4762 N N . LYS B 1 299 ? -3.092 20.172 -9.789 1 68.31 299 LYS B N 1
ATOM 4763 C CA . LYS B 1 299 ? -3.328 21.469 -10.414 1 68.31 299 LYS B CA 1
ATOM 4764 C C . LYS B 1 299 ? -4.637 22.094 -9.922 1 68.31 299 LYS B C 1
ATOM 4766 O O . LYS B 1 299 ? -4.73 23.312 -9.758 1 68.31 299 LYS B O 1
ATOM 4771 N N . LEU B 1 300 ? -5.535 21.266 -9.773 1 59.56 300 LEU B N 1
ATOM 4772 C CA . LEU B 1 300 ? -6.809 21.75 -9.258 1 59.56 300 LEU B CA 1
ATOM 4773 C C . LEU B 1 300 ? -6.656 22.266 -7.832 1 59.56 300 LEU B C 1
ATOM 4775 O O . LEU B 1 300 ? -7.297 23.25 -7.445 1 59.56 300 LEU B O 1
ATOM 4779 N N . GLU B 1 301 ? -5.84 21.641 -7.105 1 56.31 301 GLU B N 1
ATOM 4780 C CA . GLU B 1 301 ? -5.625 22.078 -5.723 1 56.31 301 GLU B CA 1
ATOM 4781 C C . GLU B 1 301 ? -4.77 23.328 -5.664 1 56.31 301 GLU B C 1
ATOM 4783 O O . GLU B 1 301 ? -4.938 24.156 -4.766 1 56.31 301 GLU B O 1
ATOM 4788 N N . GLU B 1 302 ? -3.65 23.375 -6.426 1 54 302 GLU B N 1
ATOM 4789 C CA . GLU B 1 302 ? -2.867 24.609 -6.438 1 54 302 GLU B CA 1
ATOM 4790 C C . GLU B 1 302 ? -3.74 25.812 -6.781 1 54 302 GLU B C 1
ATOM 4792 O O . GLU B 1 302 ? -3.455 26.938 -6.352 1 54 302 GLU B O 1
ATOM 4797 N N . VAL B 1 303 ? -4.719 25.625 -7.512 1 45.78 303 VAL B N 1
ATOM 4798 C CA . VAL B 1 303 ? -5.555 26.75 -7.875 1 45.78 303 VAL B CA 1
ATOM 4799 C C . VAL B 1 303 ? -6.434 27.156 -6.691 1 45.78 303 VAL B C 1
ATOM 4801 O O . VAL B 1 303 ? -6.801 28.328 -6.547 1 45.78 303 VAL B O 1
ATOM 4804 N N . GLU B 1 304 ? -6.711 26.281 -5.863 1 41.47 304 GLU B N 1
ATOM 4805 C CA . GLU B 1 304 ? -7.5 26.875 -4.797 1 41.47 304 GLU B CA 1
ATOM 4806 C C . GLU B 1 304 ? -6.605 27.359 -3.658 1 41.47 304 GLU B C 1
ATOM 4808 O O . GLU B 1 304 ? -5.688 26.656 -3.24 1 41.47 304 GLU B O 1
#

Secondary structure (DSSP, 8-state):
--HHHHHHHHHHHHHHHHHHHHHHHHHHHHHHHHHHHHHHHHHHHHHHHHHTTEE--SS-TT--EE-TTHHHHHHHH-HHHHHHHHHHHHHHHHHHHHHHHHHHHHHHHHHTT-TTHHHHHHHHHHHHHS-HHHHHHHHHHHTSTTTSHHHHHHHHTT-----GGGSTTTHHHHHHHHHHHHHHHHHHHHHHHHHHTS-HHHHHHHHHTT--HHHHIIIIIHHHTHHHHHHHHHHHHHHHHT--HHHHHHTTT-STTTT--HHHHHHIIIIIS--HHHHHHHHHHHHHHHHHHHHHHHHHHHH-/-HHHHHHHHHHHHHHHHHHHHHHHHHHHHHHHHHHHHHHHHHHHHHHHHHHTTEE--SS-TT--EE-TTHHHHHHHH-HHHHHHHHHHHHHHHHHHHHHHHHHHHHHHHHHTT-TTHHHHHHHHHHHHHS-HHHHHHHHHHHTSTTTSHHHHHHHHTT-----GGGSTTTHHHHHHHHHHHHHHHHHHHHHHHHHHTS-HHHHHHHHHTT--HHHHIIIIIHHHTHHHHHHHHHHHHHHHHT--HHHHHHTTT-STTTT--HHHHHHIIIIIS--HHHHHHHHHHHHHHHHHHHHHHHHHHHH-